Protein AF-A0A496TGQ6-F1 (afdb_monomer)

pLDDT: mean 85.46, std 20.2, range [22.11, 98.88]

Foldseek 3Di:
DKAFADPDDPLQVQLLVQCVVCVVCVVVQHKTKGAAAQDFDWDKWKWFFDQPDRIIDIPDDDPDNVPPTRNQSSNSVSCNVVPNGGIWIWTDHRRMIMIGDDDDPPPDDDDDDDDDDDDDDDDDDDPPDDPVVVVVLWDQAQDDADFPAPLVVLLLVVLSVDDLCVLQPEPDVVLVVCCSPALLLVLLLLLLPDDDDSHQSSCVLVQLCVQPVHRFLVVLQPDDLVVLLVSQVPGPGHRPPSNCSSQLSNQLSCLCCVVVVRRNVVLQVVDALVSNLVSSCSGPRRDPLSSLSSSLSCVRTRVRDHDQVSQLVRAARLDPQLLQLCVQQVLADDSDPVSSRVSLCVRGRSGSRSSRVSSNSLSPPAVDDPHGNLVPRSSNVNGVNNVVVVVCVVPVDDD

Mean predicted aligned error: 14.7 Å

Solvent-accessible surface area (backbone atoms only — not comparable to full-atom values): 22561 Å² total; per-residue (Å²): 83,73,40,68,54,66,95,73,59,94,51,26,62,64,36,39,53,47,48,63,76,40,45,70,43,47,75,72,46,36,68,48,77,41,84,54,66,58,71,77,82,66,49,75,36,52,37,38,36,54,91,91,52,78,40,32,39,34,76,62,84,65,89,58,65,82,77,54,57,67,62,59,41,20,41,56,41,28,35,51,78,70,72,50,63,47,45,29,42,42,31,31,53,77,20,37,37,36,44,28,48,52,77,76,74,96,79,74,90,85,80,86,88,79,90,82,86,84,86,88,77,85,84,79,95,69,87,78,77,53,77,69,68,72,50,73,61,46,46,89,52,78,86,74,78,84,51,88,45,67,56,50,45,40,35,44,58,53,35,60,70,58,59,52,65,71,81,60,34,48,81,45,72,69,20,49,52,43,39,66,74,31,50,52,36,38,54,52,19,53,54,53,64,52,90,60,62,57,36,60,29,42,26,43,45,45,50,48,20,71,74,69,62,72,81,51,39,64,62,42,54,76,46,53,61,67,56,46,37,54,55,53,68,68,38,97,68,69,63,68,55,58,83,53,45,30,54,27,53,29,48,47,14,42,49,23,35,76,77,39,76,57,38,43,56,58,58,52,59,98,45,56,53,64,58,32,28,56,58,45,45,74,23,59,84,24,47,74,51,46,26,32,45,46,55,52,45,38,35,42,28,61,63,47,83,68,52,71,75,38,29,51,70,36,46,54,46,72,40,80,33,35,38,51,42,37,41,49,51,64,60,33,92,57,89,44,57,66,44,47,55,53,32,33,42,70,54,28,51,59,28,18,32,65,46,31,65,32,38,39,52,38,17,68,77,22,55,36,94,88,73,51,41,51,95,78,31,87,51,41,94,63,23,48,65,54,53,59,55,50,59,51,61,74,71,65,77,80,136

Structure (mmCIF, N/CA/C/O backbone):
data_AF-A0A496TGQ6-F1
#
_entry.id   AF-A0A496TGQ6-F1
#
loop_
_atom_site.group_PDB
_atom_site.id
_atom_site.type_symbol
_atom_site.label_atom_id
_atom_site.label_alt_id
_atom_site.label_comp_id
_atom_site.label_asym_id
_atom_site.label_entity_id
_atom_site.label_seq_id
_atom_site.pdbx_PDB_ins_code
_atom_site.Cartn_x
_atom_site.Cartn_y
_atom_site.Cartn_z
_atom_site.occupancy
_atom_site.B_iso_or_equiv
_atom_site.auth_seq_id
_atom_site.auth_comp_id
_atom_site.auth_asym_id
_atom_site.auth_atom_id
_atom_site.pdbx_PDB_model_num
ATOM 1 N N . MET A 1 1 ? 13.241 -29.809 -17.253 1.00 93.12 1 MET A N 1
ATOM 2 C CA . MET A 1 1 ? 13.692 -31.177 -16.876 1.00 93.12 1 MET A CA 1
ATOM 3 C C . MET A 1 1 ? 12.639 -31.891 -16.027 1.00 93.12 1 MET A C 1
ATOM 5 O O . MET A 1 1 ? 11.678 -31.241 -15.628 1.00 93.12 1 MET A O 1
ATOM 9 N N . ARG A 1 2 ? 12.787 -33.196 -15.743 1.00 94.81 2 ARG A N 1
ATOM 10 C CA . ARG A 1 2 ? 11.885 -33.943 -14.841 1.00 94.81 2 ARG A CA 1
ATOM 11 C C . ARG A 1 2 ? 12.508 -34.182 -13.468 1.00 94.81 2 ARG A C 1
ATOM 13 O O . ARG A 1 2 ? 13.694 -34.476 -13.370 1.00 94.81 2 ARG A O 1
ATOM 20 N N . ILE A 1 3 ? 11.689 -34.075 -12.424 1.00 96.25 3 ILE A N 1
ATOM 21 C CA . ILE A 1 3 ? 12.065 -34.293 -11.026 1.00 96.25 3 ILE A CA 1
ATOM 22 C C . ILE A 1 3 ? 11.148 -35.361 -10.428 1.00 96.25 3 ILE A C 1
ATOM 24 O O . ILE A 1 3 ? 9.926 -35.244 -10.496 1.00 96.25 3 ILE A O 1
ATOM 28 N N . ALA A 1 4 ? 11.729 -36.405 -9.836 1.00 96.06 4 ALA A N 1
ATOM 29 C CA . ALA A 1 4 ? 10.972 -37.455 -9.156 1.00 96.06 4 ALA A CA 1
ATOM 30 C C . ALA A 1 4 ? 10.292 -36.935 -7.878 1.00 96.06 4 ALA A C 1
ATOM 32 O O . ALA A 1 4 ? 10.848 -36.088 -7.164 1.00 96.06 4 ALA A O 1
ATOM 33 N N . TYR A 1 5 ? 9.115 -37.475 -7.555 1.00 96.38 5 TYR A N 1
ATOM 34 C CA . TYR A 1 5 ? 8.471 -37.187 -6.274 1.00 96.38 5 TYR A CA 1
ATOM 35 C C . TYR A 1 5 ? 9.314 -37.711 -5.095 1.00 96.38 5 TYR A C 1
ATOM 37 O O . TYR A 1 5 ? 9.951 -38.765 -5.194 1.00 96.38 5 TYR A O 1
ATOM 45 N N . PRO A 1 6 ? 9.357 -36.989 -3.960 1.00 93.19 6 PRO A N 1
ATOM 46 C CA . PRO A 1 6 ? 10.155 -37.393 -2.813 1.00 93.19 6 PRO A CA 1
ATOM 47 C C . PRO A 1 6 ? 9.541 -38.617 -2.119 1.00 93.19 6 PRO A C 1
ATOM 49 O O . PRO A 1 6 ? 8.352 -38.632 -1.814 1.00 93.19 6 PRO A O 1
ATOM 52 N N . LYS A 1 7 ? 10.373 -39.606 -1.758 1.00 89.31 7 LYS A N 1
ATOM 53 C CA . LYS A 1 7 ? 9.941 -40.749 -0.925 1.00 89.31 7 LYS A CA 1
ATOM 54 C C . LYS A 1 7 ? 9.534 -40.318 0.491 1.00 89.31 7 LYS A C 1
ATOM 56 O O . LYS A 1 7 ? 8.628 -40.897 1.079 1.00 89.31 7 LYS A O 1
ATOM 61 N N . ARG A 1 8 ? 10.223 -39.316 1.054 1.00 89.31 8 ARG A N 1
ATOM 62 C CA . ARG A 1 8 ? 9.968 -38.737 2.385 1.00 89.31 8 ARG A CA 1
ATOM 63 C C . ARG A 1 8 ? 10.254 -37.235 2.358 1.00 89.31 8 ARG A C 1
ATOM 65 O O . ARG A 1 8 ? 11.211 -36.803 1.720 1.00 89.31 8 ARG A O 1
ATOM 72 N N . SER A 1 9 ? 9.448 -36.438 3.058 1.00 94.12 9 SER A N 1
ATOM 73 C CA . SER A 1 9 ? 9.723 -35.015 3.285 1.00 94.12 9 SER A CA 1
ATOM 74 C C . SER A 1 9 ? 8.975 -34.505 4.512 1.00 94.12 9 SER A C 1
ATOM 76 O O . SER A 1 9 ? 7.759 -34.664 4.604 1.00 94.12 9 SER A O 1
ATOM 78 N N . LYS A 1 10 ? 9.680 -33.810 5.413 1.00 94.25 10 LYS A N 1
ATOM 79 C CA . LYS A 1 10 ? 9.063 -33.140 6.573 1.00 94.25 10 LYS A CA 1
ATOM 80 C C . LYS A 1 10 ? 8.095 -32.014 6.188 1.00 94.25 10 LYS A C 1
ATOM 82 O O . LYS A 1 10 ? 7.296 -31.583 7.007 1.00 94.25 10 LYS A O 1
ATOM 87 N N . PHE A 1 11 ? 8.166 -31.534 4.945 1.00 95.94 11 PHE A N 1
ATOM 88 C CA . PHE A 1 11 ? 7.311 -30.461 4.434 1.00 95.94 11 PHE A CA 1
ATOM 89 C C . PHE A 1 11 ? 6.041 -30.978 3.749 1.00 95.94 11 PHE A C 1
ATOM 91 O O . PHE A 1 11 ? 5.167 -30.176 3.436 1.00 95.94 11 PHE A O 1
ATOM 98 N N . LEU A 1 12 ? 5.918 -32.294 3.522 1.00 96.44 12 LEU A N 1
ATOM 99 C CA . LEU A 1 12 ? 4.783 -32.871 2.798 1.00 96.44 12 LEU A CA 1
ATOM 100 C C . LEU A 1 12 ? 3.465 -32.650 3.546 1.00 96.44 12 LEU A C 1
ATOM 102 O O . LEU A 1 12 ? 2.524 -32.115 2.973 1.00 96.44 12 LEU A O 1
ATOM 106 N N . LYS A 1 13 ? 3.425 -32.994 4.837 1.00 94.69 13 LYS A N 1
ATOM 107 C CA . LYS A 1 13 ? 2.216 -32.893 5.660 1.00 94.69 13 LYS A CA 1
ATOM 108 C C . LYS A 1 13 ? 1.682 -31.449 5.769 1.00 94.69 13 LYS A C 1
ATOM 110 O O . LYS A 1 13 ? 0.510 -31.254 5.457 1.00 94.69 13 LYS A O 1
ATOM 115 N N . PRO A 1 14 ? 2.515 -30.422 6.057 1.00 94.62 14 PRO A N 1
ATOM 116 C CA . PRO A 1 14 ? 2.084 -29.023 5.972 1.00 94.62 14 PRO A CA 1
ATOM 117 C C . PRO A 1 14 ? 1.506 -28.621 4.608 1.00 94.62 14 PRO A C 1
ATOM 119 O O . PRO A 1 14 ? 0.533 -27.872 4.556 1.00 94.62 14 PRO A O 1
ATOM 122 N N . CYS A 1 15 ? 2.079 -29.119 3.504 1.00 96.62 15 CYS A N 1
ATOM 123 C CA . CYS A 1 15 ? 1.564 -28.826 2.166 1.00 96.62 15 CYS A CA 1
ATOM 124 C C . CYS A 1 15 ? 0.206 -29.491 1.919 1.00 96.62 15 CYS A C 1
ATOM 126 O O . CYS A 1 15 ? -0.713 -28.827 1.451 1.00 96.62 15 CYS A O 1
ATOM 128 N N . GLU A 1 16 ? 0.057 -30.771 2.267 1.00 96.50 16 GLU A N 1
ATOM 129 C CA . GLU A 1 16 ? -1.215 -31.493 2.143 1.00 96.50 16 GLU A CA 1
ATOM 130 C C . GLU A 1 16 ? -2.324 -30.831 2.970 1.00 96.50 16 GLU A C 1
ATOM 132 O O . GLU A 1 16 ? -3.446 -30.674 2.493 1.00 96.50 16 GLU A O 1
ATOM 137 N N . ASP A 1 17 ? -2.023 -30.414 4.200 1.00 90.56 17 ASP A N 1
ATOM 138 C CA . ASP A 1 17 ? -3.007 -29.782 5.080 1.00 90.56 17 ASP A CA 1
ATOM 139 C C . ASP A 1 17 ? -3.437 -28.405 4.550 1.00 90.56 17 ASP A C 1
ATOM 141 O O . ASP A 1 17 ? -4.631 -28.092 4.541 1.00 90.56 17 ASP A O 1
ATOM 145 N N . ALA A 1 18 ? -2.497 -27.618 4.016 1.00 88.62 18 ALA A N 1
ATOM 146 C CA . ALA A 1 18 ? -2.808 -26.341 3.383 1.00 88.62 18 ALA A CA 1
ATOM 147 C C . ALA A 1 18 ? -3.616 -26.501 2.084 1.00 88.62 18 ALA A C 1
ATOM 149 O O . ALA A 1 18 ? -4.589 -25.774 1.887 1.00 88.62 18 ALA A O 1
ATOM 150 N N . ILE A 1 19 ? -3.266 -27.463 1.223 1.00 93.88 19 ILE A N 1
ATOM 151 C CA . ILE A 1 19 ? -4.025 -27.762 -0.002 1.00 93.88 19 ILE A CA 1
ATOM 152 C C . ILE A 1 19 ? -5.433 -28.252 0.354 1.00 93.88 19 ILE A C 1
ATOM 154 O O . ILE A 1 19 ? -6.401 -27.833 -0.275 1.00 93.88 19 ILE A O 1
ATOM 158 N N . ARG A 1 20 ? -5.580 -29.081 1.399 1.00 93.31 20 ARG A N 1
ATOM 159 C CA . ARG A 1 20 ? -6.892 -29.575 1.852 1.00 93.31 20 ARG A CA 1
ATOM 160 C C . ARG A 1 20 ? -7.784 -28.438 2.319 1.00 93.31 20 ARG A C 1
ATOM 162 O O . ARG A 1 20 ? -8.928 -28.350 1.883 1.00 93.31 20 ARG A O 1
ATOM 169 N N . LYS A 1 21 ? -7.245 -27.560 3.169 1.00 85.88 21 LYS A N 1
ATOM 170 C CA . LYS A 1 21 ? -7.973 -26.408 3.708 1.00 85.88 21 LYS A CA 1
ATOM 171 C C . LYS A 1 21 ? -8.385 -25.422 2.612 1.00 85.88 21 LYS A C 1
ATOM 173 O O . LYS A 1 21 ? -9.459 -24.842 2.697 1.00 85.88 21 LYS A O 1
ATOM 178 N N . ASN A 1 22 ? -7.560 -25.267 1.577 1.00 82.75 22 ASN A N 1
ATOM 179 C CA . ASN A 1 22 ? -7.752 -24.269 0.524 1.00 82.75 22 ASN A CA 1
ATOM 180 C C . ASN A 1 22 ? -8.106 -24.892 -0.841 1.00 82.75 22 ASN A C 1
ATOM 182 O O . ASN A 1 22 ? -7.849 -24.293 -1.885 1.00 82.75 22 ASN A O 1
ATOM 186 N N . LYS A 1 23 ? -8.708 -26.092 -0.857 1.00 84.12 23 LYS A N 1
ATOM 187 C CA . LYS A 1 23 ? -9.022 -26.833 -2.093 1.00 84.12 23 LYS A CA 1
ATOM 188 C C . LYS A 1 23 ? -9.860 -26.000 -3.070 1.00 84.12 23 LYS A C 1
ATOM 190 O O . LYS A 1 23 ? -9.561 -25.975 -4.259 1.00 84.12 23 LYS A O 1
ATOM 195 N N . LYS A 1 24 ? -10.886 -25.307 -2.558 1.00 74.56 24 LYS A N 1
ATOM 196 C CA . LYS A 1 24 ? -11.775 -24.447 -3.358 1.00 74.56 24 LYS A CA 1
ATOM 197 C C . LYS A 1 24 ? -11.009 -23.306 -4.042 1.00 74.56 24 LYS A C 1
ATOM 199 O O . LYS A 1 24 ? -11.237 -23.060 -5.217 1.00 74.56 24 LYS A O 1
ATOM 204 N N . PHE A 1 25 ? -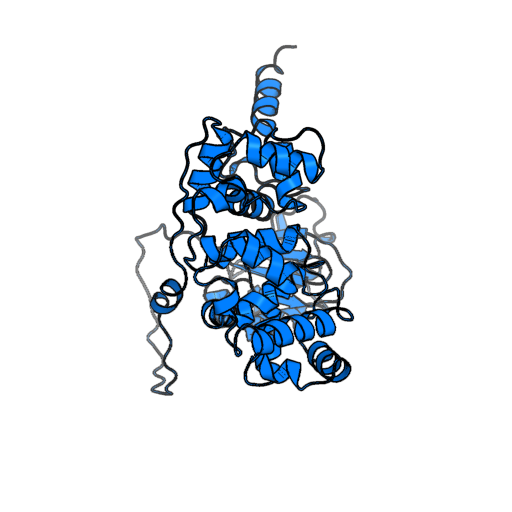10.052 -22.687 -3.347 1.00 67.06 25 PHE A N 1
ATOM 205 C CA . PHE A 1 25 ? -9.217 -21.611 -3.893 1.00 67.06 25 PHE A CA 1
ATOM 206 C C . PHE A 1 25 ? -8.344 -22.093 -5.050 1.00 67.06 25 PHE A C 1
ATOM 208 O O . PHE A 1 25 ? -8.344 -21.474 -6.109 1.00 67.06 25 PHE A O 1
ATOM 215 N N . LEU A 1 26 ? -7.668 -23.234 -4.886 1.00 79.25 26 LEU A N 1
ATOM 216 C CA . LEU A 1 26 ? -6.867 -23.817 -5.965 1.00 79.25 26 LEU A CA 1
ATOM 217 C C . LEU A 1 26 ? -7.713 -24.171 -7.194 1.00 79.25 26 LEU A C 1
ATOM 219 O O . LEU A 1 26 ? -7.273 -23.938 -8.315 1.00 79.25 26 LEU A O 1
ATOM 223 N N . LEU A 1 27 ? -8.918 -24.719 -7.001 1.00 77.94 27 LEU A N 1
ATOM 224 C CA . LEU A 1 27 ? -9.830 -25.030 -8.111 1.00 77.94 27 LEU A CA 1
ATOM 225 C C . LEU A 1 27 ? -10.324 -23.770 -8.831 1.00 77.94 27 LEU A C 1
ATOM 227 O O . LEU A 1 27 ? -10.476 -23.788 -10.046 1.00 77.94 27 LEU A O 1
ATOM 231 N N . ALA A 1 28 ? -10.523 -22.677 -8.096 1.00 69.12 28 ALA A N 1
ATOM 232 C CA . ALA A 1 28 ? -10.888 -21.377 -8.650 1.00 69.12 28 ALA A CA 1
ATOM 233 C C . ALA A 1 28 ? -9.688 -20.594 -9.230 1.00 69.12 28 ALA A C 1
ATOM 235 O O . ALA A 1 28 ? -9.848 -19.456 -9.661 1.00 69.12 28 ALA A O 1
ATOM 236 N N . GLY A 1 29 ? -8.487 -21.185 -9.260 1.00 74.69 29 GLY A N 1
ATOM 237 C CA . GLY A 1 29 ? -7.293 -20.564 -9.840 1.00 74.69 29 GLY A CA 1
ATOM 238 C C . GLY A 1 29 ? -6.559 -19.585 -8.917 1.00 74.69 29 GLY A C 1
ATOM 239 O O . GLY A 1 29 ? -5.634 -18.909 -9.362 1.00 74.69 29 GLY A O 1
ATOM 240 N N . PHE A 1 30 ? -6.923 -19.503 -7.637 1.00 65.81 30 PHE A N 1
ATOM 241 C CA . PHE A 1 30 ? -6.272 -18.618 -6.669 1.00 65.81 30 PHE A CA 1
ATOM 242 C C . PHE A 1 30 ? -5.011 -19.244 -6.055 1.00 65.81 30 PHE A C 1
ATOM 244 O O . PHE A 1 30 ? -4.934 -20.470 -5.891 1.00 65.81 30 PHE A O 1
ATOM 251 N N . PRO A 1 31 ? -4.017 -18.419 -5.673 1.00 77.81 31 PRO A N 1
ATOM 252 C CA . PRO A 1 31 ? -2.836 -18.904 -4.983 1.00 77.81 31 PRO A CA 1
ATOM 253 C C . PRO A 1 31 ? -3.154 -19.324 -3.551 1.00 77.81 31 PRO A C 1
ATOM 255 O O . PRO A 1 31 ? -4.013 -18.749 -2.887 1.00 77.81 31 PRO A O 1
ATOM 258 N N . ILE A 1 32 ? -2.370 -20.262 -3.027 1.00 87.12 32 ILE A N 1
ATOM 259 C CA . ILE A 1 32 ? -2.371 -20.614 -1.606 1.00 87.12 32 ILE A CA 1
ATOM 260 C C . ILE A 1 32 ? -0.980 -20.421 -1.011 1.00 87.12 32 ILE A C 1
ATOM 262 O O . ILE A 1 32 ? 0.030 -20.698 -1.660 1.00 87.12 32 ILE A O 1
ATOM 266 N N . LEU A 1 33 ? -0.929 -19.955 0.237 1.00 87.56 33 LEU A N 1
ATOM 267 C CA . LEU A 1 33 ? 0.311 -19.696 0.962 1.00 87.56 33 LEU A CA 1
ATOM 268 C C . LEU A 1 33 ? 0.474 -20.690 2.111 1.00 87.56 33 LEU A C 1
ATOM 270 O O . LEU A 1 33 ? -0.452 -20.955 2.878 1.00 87.56 33 LEU A O 1
ATOM 274 N N . ILE A 1 34 ? 1.686 -21.209 2.254 1.00 91.19 34 ILE A N 1
ATOM 275 C CA . ILE A 1 34 ? 2.051 -22.236 3.221 1.00 91.19 34 ILE A CA 1
ATOM 276 C C . ILE A 1 34 ? 3.231 -21.704 4.025 1.00 91.19 34 ILE A C 1
ATOM 278 O O . ILE A 1 34 ? 4.331 -21.516 3.501 1.00 91.19 34 ILE A O 1
ATOM 282 N N . LYS A 1 35 ? 3.005 -21.451 5.316 1.00 88.12 35 LYS A N 1
ATOM 283 C CA . LYS A 1 35 ? 4.065 -21.028 6.233 1.00 88.12 35 LYS A CA 1
ATOM 284 C C . LYS A 1 35 ? 4.887 -22.242 6.660 1.00 88.12 35 LYS A C 1
ATOM 286 O O . LYS A 1 35 ? 4.371 -23.183 7.254 1.00 88.12 35 LYS A O 1
ATOM 291 N N . LEU A 1 36 ? 6.175 -22.191 6.371 1.00 86.38 36 LEU A N 1
ATOM 292 C CA . LEU A 1 36 ? 7.197 -23.160 6.743 1.00 86.38 36 LEU A CA 1
ATOM 293 C C . LEU A 1 36 ? 8.264 -22.463 7.604 1.00 86.38 36 LEU A C 1
ATOM 295 O O . LEU A 1 36 ? 8.185 -21.266 7.880 1.00 86.38 36 LEU A O 1
ATOM 299 N N . SER A 1 37 ? 9.289 -23.200 8.043 1.00 81.19 37 SER A N 1
ATOM 300 C CA . SER A 1 37 ? 10.409 -22.586 8.768 1.00 81.19 37 SER A CA 1
ATOM 301 C C . SER A 1 37 ? 11.136 -21.545 7.892 1.00 81.19 37 SER A C 1
ATOM 303 O O . SER A 1 37 ? 11.261 -21.778 6.691 1.00 81.19 37 SER A O 1
ATOM 305 N N . PRO A 1 38 ? 11.647 -20.432 8.449 1.00 71.44 38 PRO A N 1
ATOM 306 C CA . PRO A 1 38 ? 12.115 -19.265 7.679 1.00 71.44 38 PRO A CA 1
ATOM 307 C C . PRO A 1 38 ? 13.323 -19.508 6.755 1.00 71.44 38 PRO A C 1
ATOM 309 O O . PRO A 1 38 ? 13.542 -18.758 5.811 1.00 71.44 38 PRO A O 1
ATOM 312 N N . GLN A 1 39 ? 14.104 -20.561 6.993 1.00 74.88 39 GLN A N 1
ATOM 313 C CA . GLN A 1 39 ? 15.293 -20.908 6.201 1.00 74.88 39 GLN A CA 1
ATOM 314 C C . GLN A 1 39 ? 14.931 -21.584 4.869 1.00 74.88 39 GLN A C 1
ATOM 316 O O . GLN A 1 39 ? 13.871 -22.184 4.753 1.00 74.88 39 GLN A O 1
ATOM 321 N N . GLY A 1 40 ? 15.832 -21.629 3.889 1.00 79.44 40 GLY A N 1
ATOM 322 C CA . GLY A 1 40 ? 15.686 -22.465 2.687 1.00 79.44 40 GLY A CA 1
ATOM 323 C C . GLY A 1 40 ? 15.896 -21.703 1.385 1.00 79.44 40 GLY A C 1
ATOM 324 O O . GLY A 1 40 ? 15.970 -20.483 1.378 1.00 79.44 40 GLY A O 1
ATOM 325 N N . TYR A 1 41 ? 16.003 -22.442 0.281 1.00 85.62 41 TYR A N 1
ATOM 326 C CA . TYR A 1 41 ? 16.271 -21.862 -1.033 1.00 85.62 41 TYR A CA 1
ATOM 327 C C . TYR A 1 41 ? 15.088 -21.012 -1.506 1.00 85.62 41 TYR A C 1
ATOM 329 O O . TYR A 1 41 ? 13.970 -21.527 -1.605 1.00 85.62 41 TYR A O 1
ATOM 337 N N . ASN A 1 42 ? 15.332 -19.732 -1.779 1.00 87.25 42 ASN A N 1
ATOM 338 C CA . ASN A 1 42 ? 14.339 -18.848 -2.376 1.00 87.25 42 ASN A CA 1
ATOM 339 C C . ASN A 1 42 ? 14.307 -19.057 -3.891 1.00 87.25 42 ASN A C 1
ATOM 341 O O . ASN A 1 42 ? 15.348 -19.225 -4.521 1.00 87.25 42 ASN A O 1
ATOM 345 N N . GLY A 1 43 ? 13.119 -19.050 -4.483 1.00 88.62 43 GLY A N 1
ATOM 346 C CA . GLY A 1 43 ? 12.975 -19.223 -5.924 1.00 88.62 43 GLY A CA 1
ATOM 347 C C . GLY A 1 43 ? 11.525 -19.367 -6.354 1.00 88.62 43 GLY A C 1
ATOM 348 O O . GLY A 1 43 ? 10.640 -19.567 -5.525 1.00 88.62 43 GLY A O 1
ATOM 349 N N . LYS A 1 44 ? 11.293 -19.275 -7.660 1.00 94.12 44 LYS A N 1
ATOM 350 C CA . LYS A 1 44 ? 9.992 -19.421 -8.315 1.00 94.12 44 LYS A CA 1
ATOM 351 C C . LYS A 1 44 ? 10.159 -20.400 -9.468 1.00 94.12 44 LYS A C 1
ATOM 353 O O . LYS A 1 44 ? 11.101 -20.255 -10.239 1.00 94.12 44 LYS A O 1
ATOM 358 N N . PHE A 1 45 ? 9.268 -21.379 -9.550 1.00 96.12 45 PHE A N 1
ATOM 359 C CA . PHE A 1 45 ? 9.381 -22.491 -10.487 1.00 96.12 45 PHE A CA 1
ATOM 360 C C . PHE A 1 45 ? 8.045 -22.732 -11.178 1.00 96.12 45 PHE A C 1
ATOM 362 O O . PHE A 1 45 ? 7.007 -22.803 -10.514 1.00 96.12 45 PHE A O 1
ATOM 369 N N . HIS A 1 46 ? 8.080 -22.899 -12.494 1.00 96.06 46 HIS A N 1
ATOM 370 C CA . HIS A 1 46 ? 6.983 -23.453 -13.272 1.00 96.06 46 HIS A CA 1
ATOM 371 C C . HIS A 1 46 ? 7.016 -24.975 -13.151 1.00 96.06 46 HIS A C 1
ATOM 373 O O . HIS A 1 46 ? 7.956 -25.638 -13.584 1.00 96.06 46 HIS A O 1
ATOM 379 N N . VAL A 1 47 ? 5.977 -25.528 -12.542 1.00 97.19 47 VAL A N 1
ATOM 380 C CA . VAL A 1 47 ? 5.833 -26.941 -12.202 1.00 97.19 47 VAL A CA 1
ATOM 381 C C . VAL A 1 47 ? 4.646 -27.499 -12.973 1.00 97.19 47 VAL A C 1
ATOM 383 O O . VAL A 1 47 ? 3.542 -26.986 -12.842 1.00 97.19 47 VAL A O 1
ATOM 386 N N . ASN A 1 48 ? 4.844 -28.559 -13.751 1.00 96.75 48 ASN A N 1
ATOM 387 C CA . ASN A 1 48 ? 3.758 -29.259 -14.437 1.00 96.75 48 ASN A CA 1
ATOM 388 C C . ASN A 1 48 ? 3.630 -30.695 -13.908 1.00 96.75 48 ASN A C 1
ATOM 390 O O . ASN A 1 48 ? 4.612 -31.447 -13.882 1.00 96.75 48 ASN A O 1
ATOM 394 N N . ILE A 1 49 ? 2.427 -31.031 -13.440 1.00 96.62 49 ILE A N 1
ATOM 395 C CA . ILE A 1 49 ? 2.080 -32.274 -12.753 1.00 96.62 49 ILE A CA 1
ATOM 396 C C . ILE A 1 49 ? 1.169 -33.118 -13.650 1.00 96.62 49 ILE A C 1
ATOM 398 O O . ILE A 1 49 ? 0.031 -32.739 -13.926 1.00 96.62 49 ILE A O 1
ATOM 402 N N . ASP A 1 50 ? 1.658 -34.291 -14.048 1.00 93.69 50 ASP A N 1
ATOM 403 C CA . ASP A 1 50 ? 0.939 -35.241 -14.900 1.00 93.69 50 ASP A CA 1
ATOM 404 C C . ASP A 1 50 ? 0.184 -36.293 -14.057 1.00 93.69 50 ASP A C 1
ATOM 406 O O . ASP A 1 50 ? 0.675 -36.733 -13.017 1.00 93.69 50 ASP A O 1
ATOM 410 N N . LYS A 1 51 ? -0.983 -36.761 -14.528 1.00 89.12 51 LYS A N 1
ATOM 411 C CA . LYS A 1 51 ? -1.847 -37.715 -13.795 1.00 89.12 51 LYS A CA 1
ATOM 412 C C . LYS A 1 51 ? -1.238 -39.106 -13.583 1.00 89.12 51 LYS A C 1
ATOM 414 O O . LYS A 1 51 ? -1.488 -39.722 -12.556 1.00 89.12 51 LYS A O 1
ATOM 419 N N . ASN A 1 52 ? -0.410 -39.572 -14.519 1.00 86.19 52 ASN A N 1
ATOM 420 C CA . ASN A 1 52 ? 0.121 -40.942 -14.551 1.00 86.19 52 ASN A CA 1
ATOM 421 C C . ASN A 1 52 ? 1.659 -40.971 -14.562 1.00 86.19 52 ASN A C 1
ATOM 423 O O . ASN A 1 52 ? 2.274 -41.728 -15.309 1.00 86.19 52 ASN A O 1
ATOM 427 N N . SER A 1 53 ? 2.301 -40.103 -13.779 1.00 87.50 53 SER A N 1
ATOM 428 C CA . SER A 1 53 ? 3.762 -40.007 -13.714 1.00 87.50 53 SER A CA 1
ATOM 429 C C . SER A 1 53 ? 4.246 -40.090 -12.270 1.00 87.50 53 SER A C 1
ATOM 431 O O . SER A 1 53 ? 3.635 -39.538 -11.365 1.00 87.50 53 SER A O 1
ATOM 433 N N . ASN A 1 54 ? 5.392 -40.734 -12.048 1.00 90.38 54 ASN A N 1
ATOM 434 C CA . ASN A 1 54 ? 6.100 -40.737 -10.758 1.00 90.38 54 ASN A CA 1
ATOM 435 C C . ASN A 1 54 ? 7.032 -39.513 -10.582 1.00 90.38 54 ASN A C 1
ATOM 437 O O . ASN A 1 54 ? 7.838 -39.444 -9.648 1.00 90.38 54 ASN A O 1
ATOM 441 N N . SER A 1 55 ? 6.941 -38.557 -11.505 1.00 95.69 55 SER A N 1
ATOM 442 C CA . SER A 1 55 ? 7.759 -37.351 -11.585 1.00 95.69 55 SER A CA 1
ATOM 443 C C . SER A 1 55 ? 6.967 -36.190 -12.187 1.00 95.69 55 SER A C 1
ATOM 445 O O . SER A 1 55 ? 5.954 -36.394 -12.856 1.00 95.69 55 SER A O 1
ATOM 447 N N . PHE A 1 56 ? 7.459 -34.970 -12.004 1.00 97.00 56 PHE A N 1
ATOM 448 C CA . PHE A 1 56 ? 6.864 -33.746 -12.539 1.00 97.00 56 PHE A CA 1
ATOM 449 C C . PHE A 1 56 ? 7.889 -32.960 -13.365 1.00 97.00 56 PHE A C 1
ATOM 451 O O . PHE A 1 56 ? 9.101 -33.131 -13.195 1.00 97.00 56 PHE A O 1
ATOM 458 N N . LYS A 1 57 ? 7.421 -32.118 -14.290 1.00 96.75 57 LYS A N 1
ATOM 459 C CA . LYS A 1 57 ? 8.287 -31.269 -15.124 1.00 96.75 57 LYS A CA 1
ATOM 460 C C . LYS A 1 57 ? 8.512 -29.917 -14.453 1.00 96.75 57 LYS A C 1
ATOM 462 O O . LYS A 1 57 ? 7.591 -29.373 -13.850 1.00 96.75 57 LYS A O 1
ATOM 467 N N . VAL A 1 58 ? 9.725 -29.382 -14.587 1.00 95.94 58 VAL A N 1
ATOM 468 C CA . VAL A 1 58 ? 10.113 -28.064 -14.061 1.00 95.94 58 VAL A CA 1
ATOM 469 C C . VAL A 1 58 ? 11.025 -27.283 -15.002 1.00 95.94 58 VAL A C 1
ATOM 471 O O . VAL A 1 58 ? 11.828 -27.876 -15.736 1.00 95.94 58 VAL A O 1
ATOM 474 N N . ASP A 1 59 ? 10.965 -25.960 -14.892 1.00 92.25 59 ASP A N 1
ATOM 475 C CA . ASP A 1 59 ? 11.879 -24.965 -15.473 1.00 92.25 59 ASP A CA 1
ATOM 476 C C . ASP A 1 59 ? 13.177 -24.792 -14.652 1.00 92.25 59 ASP A C 1
ATOM 478 O O . ASP A 1 59 ? 13.658 -23.691 -14.392 1.00 92.25 59 ASP A O 1
ATOM 482 N N . TRP A 1 60 ? 13.778 -25.904 -14.227 1.00 90.81 60 TRP A N 1
ATOM 483 C CA . TRP A 1 60 ? 15.041 -25.899 -13.487 1.00 90.81 60 TRP A CA 1
ATOM 484 C C . TRP A 1 60 ? 16.239 -25.953 -14.440 1.00 90.81 60 TRP A C 1
ATOM 486 O O . TRP A 1 60 ? 16.299 -26.827 -15.305 1.00 90.81 60 TRP A O 1
ATOM 496 N N . LYS A 1 61 ? 17.184 -25.015 -14.276 1.00 85.62 61 LYS A N 1
ATOM 497 C CA . LYS A 1 61 ? 18.371 -24.876 -15.142 1.00 85.62 61 LYS A CA 1
ATOM 498 C C . LYS A 1 61 ? 19.573 -25.716 -14.701 1.00 85.62 61 LYS A C 1
ATOM 500 O O . LYS A 1 61 ? 20.445 -25.981 -15.518 1.00 85.62 61 LYS A O 1
ATOM 505 N N . ASN A 1 62 ? 19.661 -26.104 -13.426 1.00 86.62 62 ASN A N 1
ATOM 506 C CA . ASN A 1 62 ? 20.802 -26.887 -12.952 1.00 86.62 62 ASN A CA 1
ATOM 507 C C . ASN A 1 62 ? 20.648 -28.352 -13.411 1.00 86.62 62 ASN A C 1
ATOM 509 O O . ASN A 1 62 ? 19.593 -28.942 -13.162 1.00 86.62 62 ASN A O 1
ATOM 513 N N . PRO A 1 63 ? 21.672 -28.941 -14.057 1.00 86.75 63 PRO A N 1
ATOM 514 C CA . PRO A 1 63 ? 21.593 -30.293 -14.606 1.00 86.75 63 PRO A CA 1
ATOM 515 C C . PRO A 1 63 ? 21.431 -31.378 -13.532 1.00 86.75 63 PRO A C 1
ATOM 517 O O . PRO A 1 63 ? 20.921 -32.452 -13.838 1.00 86.75 63 PRO A O 1
ATOM 520 N N . ASP A 1 64 ? 21.819 -31.109 -12.281 1.00 89.88 64 ASP A N 1
ATOM 521 C CA . ASP A 1 64 ? 21.672 -32.038 -11.161 1.00 89.88 64 ASP A CA 1
ATOM 522 C C . ASP A 1 64 ? 20.257 -31.943 -10.529 1.00 89.88 64 ASP A C 1
ATOM 524 O O . ASP A 1 64 ? 19.935 -30.969 -9.830 1.00 89.88 64 ASP A O 1
ATOM 528 N N . PRO A 1 65 ? 19.387 -32.963 -10.707 1.00 88.69 65 PRO A N 1
ATOM 529 C CA . PRO A 1 65 ? 18.027 -32.968 -10.160 1.00 88.69 65 PRO A CA 1
ATOM 530 C C . PRO A 1 65 ? 17.986 -33.103 -8.629 1.00 88.69 65 PRO A C 1
ATOM 532 O O . PRO A 1 65 ? 16.963 -32.798 -7.989 1.00 88.69 65 PRO A O 1
ATOM 535 N N . THR A 1 66 ? 19.070 -33.567 -8.000 1.00 88.38 66 THR A N 1
ATOM 536 C CA . THR A 1 66 ? 19.126 -33.744 -6.542 1.00 88.38 66 THR A CA 1
ATOM 537 C C . THR A 1 66 ? 19.127 -32.393 -5.825 1.00 88.38 66 THR A C 1
ATOM 539 O O . THR A 1 66 ? 18.451 -32.255 -4.802 1.00 88.38 66 THR A O 1
ATOM 542 N N . ARG A 1 67 ? 19.730 -31.368 -6.446 1.00 92.00 67 ARG A N 1
ATOM 543 C CA . ARG A 1 67 ? 19.803 -29.972 -5.973 1.00 92.00 67 ARG A CA 1
ATOM 544 C C . ARG A 1 67 ? 18.463 -29.232 -5.984 1.00 92.00 67 ARG A C 1
ATOM 546 O O . ARG A 1 67 ? 18.362 -28.160 -5.391 1.00 92.00 67 ARG A O 1
ATOM 553 N N . PHE A 1 68 ? 17.434 -29.769 -6.645 1.00 94.56 68 PHE A N 1
ATOM 554 C CA . PHE A 1 68 ? 16.145 -29.084 -6.752 1.00 94.56 68 PHE A CA 1
ATOM 555 C C . PHE A 1 68 ? 15.457 -28.935 -5.371 1.00 94.56 68 PHE A C 1
ATOM 557 O O . PHE A 1 68 ? 15.426 -29.912 -4.607 1.00 94.56 68 PHE A O 1
ATOM 564 N N . PRO A 1 69 ? 14.879 -27.759 -5.030 1.00 95.19 69 PRO A N 1
ATOM 565 C CA . PRO A 1 69 ? 14.453 -27.443 -3.665 1.00 95.19 69 PRO A CA 1
ATOM 566 C C . PRO A 1 69 ? 13.433 -28.416 -3.063 1.00 95.19 69 PRO A C 1
ATOM 568 O O . PRO A 1 69 ? 12.329 -28.612 -3.574 1.00 95.19 69 PRO A O 1
ATOM 571 N N . VAL A 1 70 ? 13.763 -28.967 -1.892 1.00 94.81 70 VAL A N 1
ATOM 572 C CA . VAL A 1 70 ? 12.952 -29.989 -1.199 1.00 94.81 70 VAL A CA 1
ATOM 573 C C . VAL A 1 70 ? 11.542 -29.524 -0.812 1.00 94.81 70 VAL A C 1
ATOM 575 O O . VAL A 1 70 ? 10.628 -30.344 -0.736 1.00 94.81 70 VAL A O 1
ATOM 578 N N . ARG A 1 71 ? 11.344 -28.219 -0.583 1.00 95.50 71 ARG A N 1
ATOM 579 C CA . ARG A 1 71 ? 10.030 -27.625 -0.264 1.00 95.50 71 ARG A CA 1
ATOM 580 C C . ARG A 1 71 ? 9.111 -27.628 -1.479 1.00 95.50 71 ARG A C 1
ATOM 582 O O . ARG A 1 71 ? 7.959 -28.029 -1.379 1.00 95.50 71 ARG A O 1
ATOM 589 N N . VAL A 1 72 ? 9.661 -27.265 -2.634 1.00 96.50 72 VAL A N 1
ATOM 590 C CA . VAL A 1 72 ? 8.946 -27.266 -3.914 1.00 96.50 72 VAL A CA 1
ATOM 591 C C . VAL A 1 72 ? 8.642 -28.700 -4.347 1.00 96.50 72 VAL A C 1
ATOM 593 O O . VAL A 1 72 ? 7.509 -28.982 -4.726 1.00 96.50 72 VAL A O 1
ATOM 596 N N . LYS A 1 73 ? 9.590 -29.642 -4.169 1.00 96.81 73 LYS A N 1
ATOM 597 C CA . LYS A 1 73 ? 9.335 -31.090 -4.346 1.00 96.81 73 LYS A CA 1
ATOM 598 C C . LYS A 1 73 ? 8.158 -31.575 -3.495 1.00 96.81 73 LYS A C 1
ATOM 600 O O . LYS A 1 73 ? 7.327 -32.337 -3.980 1.00 96.81 73 LYS A O 1
ATOM 605 N N . ALA A 1 74 ? 8.094 -31.152 -2.231 1.00 97.31 74 ALA A N 1
ATOM 606 C CA . ALA A 1 74 ? 7.027 -31.550 -1.317 1.00 97.31 74 ALA A CA 1
ATOM 607 C C . ALA A 1 74 ? 5.659 -30.988 -1.729 1.00 97.31 74 ALA A C 1
ATOM 609 O O . ALA A 1 74 ? 4.685 -31.736 -1.720 1.00 97.31 74 ALA A O 1
ATOM 610 N N . ALA A 1 75 ? 5.589 -29.718 -2.139 1.00 97.62 75 ALA A N 1
ATOM 611 C CA . ALA A 1 75 ? 4.353 -29.117 -2.641 1.00 97.62 75 ALA A CA 1
ATOM 612 C C . ALA A 1 75 ? 3.859 -29.772 -3.935 1.00 97.62 75 ALA A C 1
ATOM 614 O O . ALA A 1 75 ? 2.684 -30.120 -4.022 1.00 97.62 75 ALA A O 1
ATOM 615 N N . ALA A 1 76 ? 4.751 -30.011 -4.904 1.00 97.81 76 ALA A N 1
ATOM 616 C CA . ALA A 1 76 ? 4.398 -30.706 -6.141 1.00 97.81 76 ALA A CA 1
ATOM 617 C C . ALA A 1 76 ? 3.841 -32.112 -5.863 1.00 97.81 76 ALA A C 1
ATOM 619 O O . ALA A 1 76 ? 2.875 -32.544 -6.488 1.00 97.81 76 ALA A O 1
ATOM 620 N N . TYR A 1 77 ? 4.417 -32.819 -4.887 1.00 98.06 77 TYR A N 1
ATOM 621 C CA . TYR A 1 77 ? 3.921 -34.134 -4.498 1.00 98.06 77 TYR A CA 1
ATOM 622 C C . TYR A 1 77 ? 2.578 -34.079 -3.768 1.00 98.06 77 TYR A C 1
ATOM 624 O O . TYR A 1 77 ? 1.708 -34.907 -4.025 1.00 98.06 77 TYR A O 1
ATOM 632 N N . ALA A 1 78 ? 2.386 -33.092 -2.891 1.00 97.69 78 ALA A N 1
ATOM 633 C CA . ALA A 1 78 ? 1.115 -32.890 -2.206 1.00 97.69 78 ALA A CA 1
ATOM 634 C C . ALA A 1 78 ? -0.023 -32.612 -3.205 1.00 97.69 78 ALA A C 1
ATOM 636 O O . ALA A 1 78 ? -1.082 -33.222 -3.096 1.00 97.69 78 ALA A O 1
ATOM 637 N N . LEU A 1 79 ? 0.216 -31.771 -4.220 1.00 97.44 79 LEU A N 1
ATOM 638 C CA . LEU A 1 79 ? -0.735 -31.522 -5.312 1.00 97.44 79 LEU A CA 1
ATOM 639 C C . LEU A 1 79 ? -1.097 -32.816 -6.053 1.00 97.44 79 LEU A C 1
ATOM 641 O O . LEU A 1 79 ? -2.278 -33.147 -6.154 1.00 97.44 79 LEU A O 1
ATOM 645 N N . TYR A 1 80 ? -0.090 -33.589 -6.477 1.00 97.44 80 TYR A N 1
ATOM 646 C CA . TYR A 1 80 ? -0.289 -34.874 -7.154 1.00 97.44 80 TYR A CA 1
ATOM 647 C C . TYR A 1 80 ? -1.134 -35.849 -6.321 1.00 97.44 80 TYR A C 1
ATOM 649 O O . TYR A 1 80 ? -2.134 -36.377 -6.808 1.00 97.44 80 TYR A O 1
ATOM 657 N N . LYS A 1 81 ? -0.787 -36.042 -5.039 1.00 95.25 81 LYS A N 1
ATOM 658 C CA . LYS A 1 81 ? -1.525 -36.933 -4.125 1.00 95.25 81 LYS A CA 1
ATOM 659 C C . LYS A 1 81 ? -2.976 -36.512 -3.911 1.00 95.25 81 LYS A C 1
ATOM 661 O O . LYS A 1 81 ? -3.802 -37.343 -3.549 1.00 95.25 81 LYS A O 1
ATOM 666 N N . MET A 1 82 ? -3.273 -35.229 -4.087 1.00 94.12 82 MET A N 1
ATOM 667 C CA . MET A 1 82 ? -4.602 -34.658 -3.886 1.00 94.12 82 MET A CA 1
ATOM 668 C C . MET A 1 82 ? -5.379 -34.474 -5.194 1.00 94.12 82 MET A C 1
ATOM 670 O O . MET A 1 82 ? -6.456 -33.880 -5.177 1.00 94.12 82 MET A O 1
ATOM 674 N N . GLY A 1 83 ? -4.861 -35.007 -6.306 1.00 93.31 83 GLY A N 1
ATOM 675 C CA . GLY A 1 83 ? -5.537 -35.011 -7.602 1.00 93.31 83 GLY A CA 1
ATOM 676 C C . GLY A 1 83 ? -5.466 -33.684 -8.360 1.00 93.31 83 GLY A C 1
ATOM 677 O O . GLY A 1 83 ? -6.260 -33.469 -9.272 1.00 93.31 83 GLY A O 1
ATOM 678 N N . PHE A 1 84 ? -4.548 -32.789 -7.989 1.00 93.69 84 PHE A N 1
ATOM 679 C CA . PHE A 1 84 ? -4.302 -31.548 -8.719 1.00 93.69 84 PHE A CA 1
ATOM 680 C C . PHE A 1 84 ? -3.242 -31.780 -9.796 1.00 93.69 84 PHE A C 1
ATOM 682 O O . PHE A 1 84 ? -2.057 -31.941 -9.497 1.00 93.69 84 PHE A O 1
ATOM 689 N N . TYR A 1 85 ? -3.687 -31.783 -11.050 1.00 94.56 85 TYR A N 1
ATOM 690 C CA . TYR A 1 85 ? -2.855 -31.958 -12.239 1.00 94.56 85 TYR A CA 1
ATOM 691 C C . TYR A 1 85 ? -2.818 -30.664 -13.058 1.00 94.56 85 TYR A C 1
ATOM 693 O O . TYR A 1 85 ? -3.711 -29.826 -12.938 1.00 94.56 85 TYR A O 1
ATOM 701 N N . GLY A 1 86 ? -1.795 -30.508 -13.895 1.00 92.94 86 GLY A N 1
ATOM 702 C CA . GLY A 1 86 ? -1.605 -29.329 -14.740 1.00 92.94 86 GLY A CA 1
ATOM 703 C C . GLY A 1 86 ? -0.435 -28.450 -14.307 1.00 92.94 86 GLY A C 1
ATOM 704 O O . GLY A 1 86 ? 0.492 -28.903 -13.630 1.00 92.94 86 GLY A O 1
ATOM 705 N N . SER A 1 87 ? -0.458 -27.198 -14.758 1.00 95.00 87 SER A N 1
ATOM 706 C CA . SER A 1 87 ? 0.641 -26.247 -14.599 1.00 95.00 87 SER A CA 1
ATOM 707 C C . SER A 1 87 ? 0.427 -25.343 -13.386 1.00 95.00 87 SER A C 1
ATOM 709 O O . SER A 1 87 ? -0.645 -24.778 -13.189 1.00 95.00 87 SER A O 1
ATOM 711 N N . PHE A 1 88 ? 1.477 -25.167 -12.594 1.00 96.25 88 PHE A N 1
ATOM 712 C CA . PHE A 1 88 ? 1.497 -24.352 -11.388 1.00 96.25 88 PHE A CA 1
ATOM 713 C C . PHE A 1 88 ? 2.765 -23.507 -11.353 1.00 96.25 88 PHE A C 1
ATOM 715 O O . PHE A 1 88 ? 3.833 -23.936 -11.784 1.00 96.25 88 PHE A O 1
ATOM 722 N N . ILE A 1 89 ? 2.669 -22.327 -10.764 1.00 95.88 89 ILE A N 1
ATOM 723 C CA . ILE A 1 89 ? 3.815 -21.591 -10.251 1.00 95.88 89 ILE A CA 1
ATOM 724 C C . ILE A 1 89 ? 3.955 -21.958 -8.777 1.00 95.88 89 ILE A C 1
ATOM 726 O O . ILE A 1 89 ? 3.045 -21.716 -7.985 1.00 95.88 89 ILE A O 1
ATOM 730 N N . ILE A 1 90 ? 5.103 -22.512 -8.395 1.00 97.38 90 ILE A N 1
ATOM 731 C CA . ILE A 1 90 ? 5.438 -22.762 -6.993 1.00 97.38 90 ILE A CA 1
ATOM 732 C C . ILE A 1 90 ? 6.647 -21.908 -6.630 1.00 97.38 90 ILE A C 1
ATOM 734 O O . ILE A 1 90 ? 7.711 -22.045 -7.234 1.00 97.38 90 ILE A O 1
ATOM 738 N N . SER A 1 91 ? 6.496 -21.025 -5.645 1.00 92.62 91 SER A N 1
ATOM 739 C CA . SER A 1 91 ? 7.580 -20.164 -5.168 1.00 92.62 91 SER A CA 1
ATOM 740 C C . SER A 1 91 ? 7.825 -20.321 -3.680 1.00 92.62 91 SER A C 1
ATOM 742 O O . SER A 1 91 ? 6.914 -20.617 -2.917 1.00 92.62 91 SER A O 1
ATOM 744 N N . HIS A 1 92 ? 9.067 -20.120 -3.257 1.00 93.00 92 HIS A N 1
ATOM 745 C CA . HIS A 1 92 ? 9.449 -20.053 -1.858 1.00 93.00 92 HIS A CA 1
ATOM 746 C C . HIS A 1 92 ? 10.224 -18.764 -1.600 1.00 93.00 92 HIS A C 1
ATOM 748 O O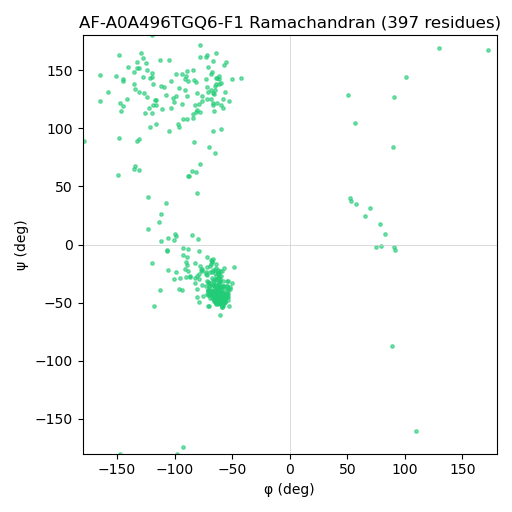 . HIS A 1 92 ? 11.184 -18.476 -2.311 1.00 93.00 92 HIS A O 1
ATOM 754 N N . GLU A 1 93 ? 9.831 -18.022 -0.570 1.00 86.81 93 GLU A N 1
ATOM 755 C CA . GLU A 1 93 ? 10.537 -16.827 -0.121 1.00 86.81 93 GLU A CA 1
ATOM 756 C C . GLU A 1 93 ? 10.449 -16.711 1.403 1.00 86.81 93 GLU A C 1
ATOM 758 O O . GLU A 1 93 ? 9.361 -16.608 1.972 1.00 86.81 93 GLU A O 1
ATOM 763 N N . THR A 1 94 ? 11.594 -16.728 2.093 1.00 83.50 94 THR A N 1
ATOM 764 C CA . THR A 1 94 ? 11.695 -16.454 3.548 1.00 83.50 94 THR A CA 1
ATOM 765 C C . THR A 1 94 ? 10.772 -17.308 4.435 1.00 83.50 94 THR A C 1
ATOM 767 O O . THR A 1 94 ? 10.207 -16.845 5.424 1.00 83.50 94 THR A O 1
ATOM 770 N N . GLY A 1 95 ? 10.588 -18.584 4.086 1.00 80.31 95 GLY A N 1
ATOM 771 C CA . GLY A 1 95 ? 9.710 -19.500 4.820 1.00 80.31 95 GLY A CA 1
ATOM 772 C C . GLY A 1 95 ? 8.270 -19.536 4.330 1.00 80.31 95 GLY A C 1
ATOM 773 O O . GLY A 1 95 ? 7.489 -20.329 4.843 1.00 80.31 95 GLY A O 1
ATOM 774 N N . ILE A 1 96 ? 7.901 -18.735 3.336 1.00 85.69 96 ILE A N 1
ATOM 775 C CA . ILE A 1 96 ? 6.564 -18.753 2.746 1.00 85.69 96 ILE A CA 1
ATOM 776 C C . ILE A 1 96 ? 6.640 -19.486 1.413 1.00 85.69 96 ILE A C 1
ATOM 778 O O . ILE A 1 96 ? 7.347 -19.059 0.506 1.00 85.69 96 ILE A O 1
ATOM 782 N N . LEU A 1 97 ? 5.925 -20.604 1.304 1.00 94.06 97 LEU A N 1
ATOM 783 C CA . LEU A 1 97 ? 5.772 -21.362 0.067 1.00 94.06 97 LEU A CA 1
ATOM 784 C C . LEU A 1 97 ? 4.411 -21.022 -0.553 1.00 94.06 97 LEU A C 1
ATOM 786 O O . LEU A 1 97 ? 3.387 -21.194 0.097 1.00 94.06 97 LEU A O 1
ATOM 790 N N . THR A 1 98 ? 4.396 -20.538 -1.788 1.00 91.12 98 THR A N 1
ATOM 791 C CA . THR A 1 98 ? 3.181 -20.173 -2.525 1.00 91.12 98 THR A CA 1
ATOM 792 C C . THR A 1 98 ? 2.952 -21.173 -3.649 1.00 91.12 98 THR A C 1
ATOM 794 O O . THR A 1 98 ? 3.897 -21.520 -4.356 1.00 91.12 98 THR A O 1
ATOM 797 N N . ILE A 1 99 ? 1.713 -21.625 -3.823 1.00 96.56 99 ILE A N 1
ATOM 798 C CA . ILE A 1 99 ? 1.279 -22.460 -4.947 1.00 96.56 99 ILE A CA 1
ATOM 799 C C . ILE A 1 99 ? 0.200 -21.691 -5.699 1.00 96.56 99 ILE A C 1
ATOM 801 O O . ILE A 1 99 ? -0.834 -21.388 -5.119 1.00 96.56 99 ILE A O 1
ATOM 805 N N . GLN A 1 100 ? 0.429 -21.408 -6.974 1.00 92.19 100 GLN A N 1
ATOM 806 C CA . GLN A 1 100 ? -0.477 -20.677 -7.853 1.00 92.19 100 GLN A CA 1
ATOM 807 C C . GLN A 1 100 ? -0.806 -21.550 -9.070 1.00 92.19 100 GLN A C 1
ATOM 809 O O . GLN A 1 100 ? 0.108 -21.871 -9.830 1.00 92.19 100 GLN A O 1
ATOM 814 N N . PRO A 1 101 ? -2.070 -21.937 -9.295 1.00 90.75 101 PRO A N 1
ATOM 815 C CA . PRO A 1 101 ? -2.483 -22.563 -10.548 1.00 90.75 101 PRO A CA 1
ATOM 816 C C . PRO A 1 101 ? -2.223 -21.629 -11.735 1.00 90.75 101 PRO A C 1
ATOM 818 O O . PRO A 1 101 ? -2.455 -20.424 -11.643 1.00 90.75 101 PRO A O 1
ATOM 821 N N . ILE A 1 102 ? -1.741 -22.172 -12.850 1.00 88.06 102 ILE A N 1
ATOM 822 C CA . ILE A 1 102 ? -1.708 -21.465 -14.130 1.00 88.06 102 ILE A CA 1
ATOM 823 C C . ILE A 1 102 ? -2.948 -21.926 -14.893 1.00 88.06 102 ILE A C 1
ATOM 825 O O . ILE A 1 102 ? -2.972 -23.045 -15.408 1.00 88.06 102 ILE A O 1
ATOM 829 N N . SER A 1 103 ? -3.983 -21.089 -14.950 1.00 67.88 103 SER A N 1
ATOM 830 C CA . SER A 1 103 ? -5.122 -21.348 -15.830 1.00 67.88 103 SER A CA 1
ATOM 831 C C . SER A 1 103 ? -4.633 -21.328 -17.277 1.00 67.88 103 SER A C 1
ATOM 833 O O . SER A 1 103 ? -4.062 -20.333 -17.724 1.00 67.88 103 SER A O 1
ATOM 835 N N . LEU A 1 104 ? -4.831 -22.428 -18.004 1.00 37.88 104 LEU A N 1
ATOM 836 C CA . LEU A 1 104 ? -4.753 -22.400 -19.461 1.00 37.88 104 LEU A CA 1
ATOM 837 C C . LEU A 1 104 ? -5.919 -21.536 -19.951 1.00 37.88 104 LEU A C 1
ATOM 839 O O . LEU A 1 104 ? -7.048 -21.704 -19.489 1.00 37.88 104 LEU A O 1
ATOM 843 N N . SER A 1 105 ? -5.630 -20.580 -20.829 1.00 28.97 105 SER A N 1
ATOM 844 C CA . SER A 1 105 ? -6.643 -19.802 -21.532 1.00 28.97 105 SER A CA 1
ATOM 845 C C . SER A 1 105 ? -7.685 -20.729 -22.162 1.00 28.97 105 SER A C 1
ATOM 847 O O . SER A 1 105 ? -7.368 -21.818 -22.645 1.00 28.97 105 SER A O 1
ATOM 849 N N . LEU A 1 106 ? -8.942 -20.285 -22.129 1.00 29.77 106 LEU A N 1
ATOM 850 C CA . LEU A 1 106 ? -10.065 -20.872 -22.851 1.00 29.77 106 LEU A CA 1
ATOM 851 C C . LEU A 1 106 ? -9.838 -20.726 -24.361 1.00 29.77 106 LEU A C 1
ATOM 853 O O . LEU A 1 106 ? -10.443 -19.874 -24.990 1.00 29.77 106 LEU A O 1
ATOM 857 N N . ASP A 1 107 ? -8.999 -21.583 -24.927 1.00 28.12 107 ASP A N 1
ATOM 858 C CA . ASP A 1 107 ? -8.963 -21.868 -26.356 1.00 28.12 107 ASP A CA 1
ATOM 859 C C . ASP A 1 107 ? -8.977 -23.385 -26.519 1.00 28.12 107 ASP A C 1
ATOM 861 O O . ASP A 1 107 ? -7.947 -24.049 -26.448 1.00 28.12 107 ASP A O 1
ATOM 865 N N . ASN A 1 108 ? -10.190 -23.930 -26.622 1.00 27.12 108 ASN A N 1
ATOM 866 C CA . ASN A 1 108 ? -10.541 -25.096 -27.436 1.00 27.12 108 ASN A CA 1
ATOM 867 C C . ASN A 1 108 ? -12.042 -25.367 -27.278 1.00 27.12 108 ASN A C 1
ATOM 869 O O . ASN A 1 108 ? -12.488 -26.135 -26.424 1.00 27.12 108 ASN A O 1
ATOM 873 N N . LYS A 1 109 ? -12.841 -24.734 -28.145 1.00 33.34 109 LYS A N 1
ATOM 874 C CA . LYS A 1 109 ? -14.090 -25.355 -28.592 1.00 33.34 109 LYS A CA 1
ATOM 875 C C . LYS A 1 109 ? -13.718 -26.659 -29.312 1.00 33.34 109 LYS A C 1
ATOM 877 O O . LYS A 1 109 ? -12.793 -26.658 -30.116 1.00 33.34 109 LYS A O 1
ATOM 882 N N . ASN A 1 110 ? -14.489 -27.712 -29.041 1.00 29.52 110 ASN A N 1
ATOM 883 C CA . ASN A 1 110 ? -14.450 -29.064 -29.622 1.00 29.52 110 ASN A CA 1
ATOM 884 C C . ASN A 1 110 ? -13.534 -30.085 -28.925 1.00 29.52 110 ASN A C 1
ATOM 886 O O . ASN A 1 110 ? -12.450 -30.405 -29.399 1.00 29.52 110 ASN A O 1
ATOM 890 N N . ASN A 1 111 ? -14.049 -30.725 -27.873 1.00 27.16 111 ASN A N 1
ATOM 891 C CA . ASN A 1 111 ? -14.467 -32.125 -28.009 1.00 27.16 111 ASN A CA 1
ATOM 892 C C . ASN A 1 111 ? -15.351 -32.556 -26.830 1.00 27.16 111 ASN A C 1
ATOM 894 O O . ASN A 1 111 ? -14.988 -32.442 -25.665 1.00 27.16 111 ASN A O 1
ATOM 898 N N . SER A 1 112 ? -16.544 -33.021 -27.182 1.00 27.72 112 SER A N 1
ATOM 899 C CA . SER A 1 112 ? -17.580 -33.594 -26.322 1.00 27.72 112 SER A CA 1
ATOM 900 C C . SER A 1 112 ? -17.243 -35.004 -25.810 1.00 27.72 112 SER A C 1
ATOM 902 O O . SER A 1 112 ? -16.527 -35.725 -26.504 1.00 27.72 112 SER A O 1
ATOM 904 N N . LYS A 1 113 ? -17.956 -35.405 -24.734 1.00 26.50 113 LYS A N 1
ATOM 905 C CA . LYS A 1 113 ? -18.114 -36.749 -24.109 1.00 26.50 113 LYS A CA 1
ATOM 906 C C . LYS A 1 113 ? -17.078 -37.047 -23.009 1.00 26.50 113 LYS A C 1
ATOM 908 O O . LYS A 1 113 ? -15.893 -36.885 -23.241 1.00 26.50 113 LYS A O 1
ATOM 913 N N . GLU A 1 114 ? -17.405 -37.442 -21.777 1.00 27.02 114 GLU A N 1
ATOM 914 C CA . GLU A 1 114 ? -18.581 -38.107 -21.198 1.00 27.02 114 GLU A CA 1
ATOM 915 C C . GLU A 1 114 ? -18.542 -37.970 -19.651 1.00 27.02 114 GLU A C 1
ATOM 917 O O . GLU A 1 114 ? -17.456 -37.999 -19.078 1.00 27.02 114 GLU A O 1
ATOM 922 N N . CYS A 1 115 ? -19.734 -37.850 -19.036 1.00 22.11 115 CYS A N 1
ATOM 923 C CA . CYS A 1 115 ? -20.202 -38.299 -17.698 1.00 22.11 115 CYS A CA 1
ATOM 924 C C . CYS A 1 115 ? -19.366 -37.945 -16.435 1.00 22.11 115 CYS A C 1
ATOM 926 O O . CYS A 1 115 ? -18.174 -38.205 -16.357 1.00 22.11 115 CYS A O 1
ATOM 928 N N . VAL A 1 116 ? -19.935 -37.371 -15.362 1.00 25.94 116 VAL A N 1
ATOM 929 C CA . VAL A 1 116 ? -20.985 -37.946 -14.488 1.00 25.94 116 VAL A CA 1
ATOM 930 C C . VAL A 1 116 ? -21.876 -36.846 -13.867 1.00 25.94 116 VAL A C 1
ATOM 932 O O . VAL A 1 116 ? -21.400 -35.762 -13.537 1.00 25.94 116 VAL A O 1
ATOM 935 N N . GLU A 1 117 ? -23.163 -37.171 -13.714 1.00 25.08 117 GLU A N 1
ATOM 936 C CA . GLU A 1 117 ? -24.260 -36.388 -13.118 1.00 25.08 117 GLU A CA 1
ATOM 937 C C . GLU A 1 117 ? -24.116 -36.060 -11.607 1.00 25.08 117 GLU A C 1
ATOM 939 O O . GLU A 1 117 ? -23.277 -36.645 -10.916 1.00 25.08 117 GLU A O 1
ATOM 944 N N . PRO A 1 118 ? -24.912 -35.101 -11.081 1.00 24.88 118 PRO A N 1
ATOM 945 C CA . PRO A 1 118 ? -24.653 -34.410 -9.822 1.00 24.88 118 PRO A CA 1
ATOM 946 C C . PRO A 1 118 ? -25.240 -35.119 -8.594 1.00 24.88 118 PRO A C 1
ATOM 948 O O . PRO A 1 118 ? -26.375 -35.587 -8.601 1.00 24.88 118 PRO A O 1
ATOM 951 N N . ILE A 1 119 ? -24.483 -35.114 -7.492 1.00 25.42 119 ILE A N 1
ATOM 952 C CA . ILE A 1 119 ? -25.022 -35.424 -6.164 1.00 25.42 119 ILE A CA 1
ATOM 953 C C . ILE A 1 119 ? -25.773 -34.189 -5.663 1.00 25.42 119 ILE A C 1
ATOM 955 O O . ILE A 1 119 ? -25.176 -33.139 -5.417 1.00 25.42 119 ILE A O 1
ATOM 959 N N . ASP A 1 120 ? -27.083 -34.362 -5.527 1.00 24.55 120 ASP A N 1
ATOM 960 C CA . ASP A 1 120 ? -28.028 -33.472 -4.867 1.00 24.55 120 ASP A CA 1
ATOM 961 C C . ASP A 1 120 ? -27.645 -33.273 -3.389 1.00 24.55 120 ASP A C 1
ATOM 963 O O . ASP A 1 120 ? -27.573 -34.225 -2.609 1.00 24.55 120 ASP A O 1
ATOM 967 N N . LEU A 1 121 ? -27.390 -32.024 -3.002 1.00 27.89 121 LEU A N 1
ATOM 968 C CA . LEU A 1 121 ? -27.422 -31.585 -1.611 1.00 27.89 121 LEU A CA 1
ATOM 969 C C . LEU A 1 121 ? -28.226 -30.291 -1.555 1.00 27.89 121 LEU A C 1
ATOM 971 O O . LEU A 1 121 ? -27.704 -29.182 -1.679 1.00 27.89 121 LEU A O 1
ATOM 975 N N . GLN A 1 122 ? -29.529 -30.467 -1.370 1.00 27.34 122 GLN A N 1
ATOM 976 C CA . GLN A 1 122 ? -30.452 -29.407 -1.016 1.00 27.34 122 GLN A CA 1
ATOM 977 C C . GLN A 1 122 ? -30.012 -28.688 0.271 1.00 27.34 122 GLN A C 1
ATOM 979 O O . GLN A 1 122 ? -29.783 -29.305 1.309 1.00 27.34 122 GLN A O 1
ATOM 984 N N . LYS A 1 123 ? -30.003 -27.355 0.162 1.00 29.52 123 LYS A N 1
ATOM 985 C CA . LYS A 1 123 ? -30.284 -26.340 1.190 1.00 29.52 123 LYS A CA 1
ATOM 986 C C . LYS A 1 123 ? -29.447 -26.364 2.476 1.00 29.52 123 LYS A C 1
ATOM 988 O O . LYS A 1 123 ? -29.765 -27.036 3.454 1.00 29.52 123 LYS A O 1
ATOM 993 N N . LYS A 1 124 ? -28.520 -25.405 2.547 1.00 28.11 124 LYS A N 1
ATOM 994 C CA . LYS A 1 124 ? -28.466 -24.474 3.680 1.00 28.11 124 LYS A CA 1
ATOM 995 C C . LYS A 1 124 ? -28.098 -23.085 3.177 1.00 28.11 124 LYS A C 1
ATOM 997 O O . LYS A 1 124 ? -27.120 -22.928 2.453 1.00 28.11 124 LYS A O 1
ATOM 1002 N N . ASP A 1 125 ? -28.958 -22.141 3.524 1.00 31.66 125 ASP A N 1
ATOM 1003 C CA . ASP A 1 125 ? -28.887 -20.733 3.182 1.00 31.66 125 ASP A CA 1
ATOM 1004 C C . ASP A 1 125 ? -27.583 -20.109 3.680 1.00 31.66 125 ASP A C 1
ATOM 1006 O O . ASP A 1 125 ? -27.344 -20.041 4.878 1.00 31.66 125 ASP A O 1
ATOM 1010 N N . ASP A 1 126 ? -26.775 -19.634 2.742 1.00 27.31 126 ASP A N 1
ATOM 1011 C CA . ASP A 1 126 ? -25.934 -18.455 2.890 1.00 27.31 126 ASP A CA 1
ATOM 1012 C C . ASP A 1 126 ? -25.884 -17.836 1.496 1.00 27.31 126 ASP A C 1
ATOM 1014 O O . ASP A 1 126 ? -25.450 -18.467 0.533 1.00 27.31 126 ASP A O 1
ATOM 1018 N N . ILE A 1 127 ? -26.441 -16.634 1.367 1.00 32.69 127 ILE A N 1
ATOM 1019 C CA . ILE A 1 127 ? -26.560 -15.899 0.108 1.00 32.69 127 ILE A CA 1
ATOM 1020 C C . ILE A 1 127 ? -25.147 -15.680 -0.444 1.00 32.69 127 ILE A C 1
ATOM 1022 O O . ILE A 1 127 ? -24.416 -14.788 -0.010 1.00 32.69 127 ILE A O 1
ATOM 1026 N N . GLU A 1 128 ? -24.760 -16.529 -1.392 1.00 32.81 128 GLU A N 1
ATOM 1027 C CA . GLU A 1 128 ? -23.517 -16.436 -2.142 1.00 32.81 128 GLU A CA 1
ATOM 1028 C C . GLU A 1 128 ? -23.612 -15.172 -3.004 1.00 32.81 128 GLU A C 1
ATOM 1030 O O . GLU A 1 128 ? -24.290 -15.118 -4.033 1.00 32.81 128 GLU A O 1
ATOM 1035 N N . LYS A 1 129 ? -23.013 -14.085 -2.516 1.00 33.41 129 LYS A N 1
ATOM 1036 C CA . LYS A 1 129 ? -23.016 -12.807 -3.224 1.00 33.41 129 LYS A CA 1
ATOM 1037 C C . LYS A 1 129 ? -22.220 -12.954 -4.515 1.00 33.41 129 LYS A C 1
ATOM 1039 O O . LYS A 1 129 ? -21.012 -13.177 -4.500 1.00 33.41 129 LYS A O 1
ATOM 1044 N N . SER A 1 130 ? -22.941 -12.813 -5.622 1.00 31.53 130 SER A N 1
ATOM 1045 C CA . SER A 1 130 ? -22.446 -12.782 -6.996 1.00 31.53 130 SER A CA 1
ATOM 1046 C C . SER A 1 130 ? -21.164 -11.934 -7.158 1.00 31.53 130 SER A C 1
ATOM 1048 O O . SER A 1 130 ? -21.080 -10.838 -6.590 1.00 31.53 130 SER A O 1
ATOM 1050 N N . PRO A 1 131 ? -20.213 -12.347 -8.026 1.00 36.41 131 PRO A N 1
ATOM 1051 C CA . PRO A 1 131 ? -19.092 -11.524 -8.501 1.00 36.41 131 PRO A CA 1
ATOM 1052 C C . PRO A 1 131 ? -19.471 -10.114 -8.988 1.00 36.41 131 PRO A C 1
ATOM 1054 O O . PRO A 1 131 ? -18.616 -9.230 -9.032 1.00 36.41 131 PRO A O 1
ATOM 1057 N N . SER A 1 132 ? -20.744 -9.868 -9.316 1.00 38.53 132 SER A N 1
ATOM 1058 C CA . SER A 1 132 ? -21.241 -8.547 -9.713 1.00 38.53 132 SER A CA 1
ATOM 1059 C C . SER A 1 132 ? -21.304 -7.533 -8.562 1.00 38.53 132 SER A C 1
ATOM 1061 O O . SER A 1 132 ? -21.042 -6.358 -8.799 1.00 38.53 132 SER A O 1
ATOM 1063 N N . GLU A 1 133 ? -21.565 -7.949 -7.314 1.00 38.88 133 GLU A N 1
ATOM 1064 C CA . GLU A 1 133 ? -21.538 -7.030 -6.155 1.00 38.88 133 GLU A CA 1
ATOM 1065 C C . GLU A 1 133 ? -20.102 -6.614 -5.776 1.00 38.88 133 GLU A C 1
ATOM 1067 O O . GLU A 1 133 ? -19.862 -5.553 -5.193 1.00 38.88 133 GLU A O 1
ATOM 1072 N N . LEU A 1 134 ? -19.122 -7.454 -6.123 1.00 41.09 134 LEU A N 1
ATOM 1073 C CA . LEU A 1 134 ? -17.696 -7.244 -5.869 1.00 41.09 134 LEU A CA 1
ATOM 1074 C C . LEU A 1 134 ? -17.083 -6.161 -6.777 1.00 41.09 134 LEU A C 1
ATOM 1076 O O . LEU A 1 134 ? -16.068 -5.568 -6.392 1.00 41.09 134 LEU A O 1
ATOM 1080 N N . LEU A 1 135 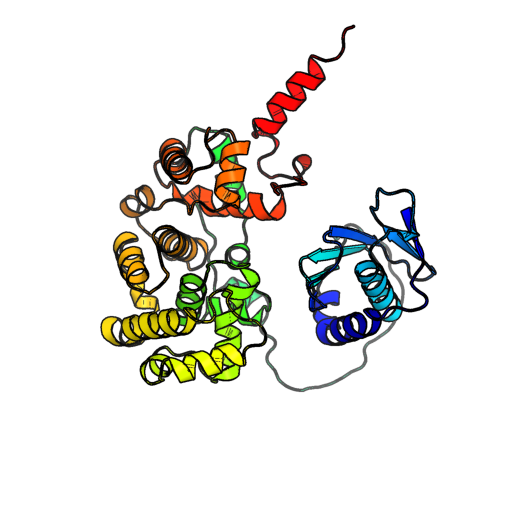? -17.693 -5.904 -7.942 1.00 42.19 135 LEU A N 1
ATOM 1081 C CA . LEU A 1 135 ? -17.280 -4.874 -8.902 1.00 42.19 135 LEU A CA 1
ATOM 1082 C C . LEU A 1 135 ? -17.891 -3.496 -8.594 1.00 42.19 135 LEU A C 1
ATOM 1084 O O . LEU A 1 135 ? -17.284 -2.483 -8.913 1.00 42.19 135 LEU A O 1
ATOM 1088 N N . THR A 1 136 ? -19.057 -3.440 -7.942 1.00 47.94 136 THR A N 1
ATOM 1089 C CA . THR A 1 136 ? -19.782 -2.181 -7.666 1.00 47.94 136 THR A CA 1
ATOM 1090 C C . THR A 1 136 ? -19.106 -1.249 -6.657 1.00 47.94 136 THR A C 1
ATOM 1092 O O . THR A 1 136 ? -19.464 -0.077 -6.588 1.00 47.94 136 THR A O 1
ATOM 1095 N N . VAL A 1 137 ? -18.147 -1.744 -5.867 1.00 57.28 137 VAL A N 1
ATOM 1096 C CA . VAL A 1 137 ? -17.471 -0.942 -4.830 1.00 57.28 137 VAL A CA 1
ATOM 1097 C C . VAL A 1 137 ? -16.332 -0.094 -5.402 1.00 57.28 137 VAL A C 1
ATOM 1099 O O . VAL A 1 137 ? -16.092 1.010 -4.920 1.00 57.28 137 VAL A O 1
ATOM 1102 N N . TYR A 1 138 ? -15.645 -0.590 -6.432 1.00 60.97 138 TYR A N 1
ATOM 1103 C CA . TYR A 1 138 ? -14.475 0.069 -7.007 1.00 60.97 138 TYR A CA 1
ATOM 1104 C C . TYR A 1 138 ? -14.832 0.665 -8.362 1.00 60.97 138 TYR A C 1
ATOM 1106 O O . TYR A 1 138 ? -15.375 -0.023 -9.225 1.00 60.97 138 TYR A O 1
ATOM 1114 N N . LYS A 1 139 ? -14.533 1.948 -8.561 1.00 59.84 139 LYS A N 1
ATOM 1115 C CA . LYS A 1 139 ? -14.819 2.618 -9.834 1.00 59.84 139 LYS A CA 1
ATOM 1116 C C . LYS A 1 139 ? -13.652 2.468 -10.803 1.00 59.84 139 LYS A C 1
ATOM 1118 O O . LYS A 1 139 ? -12.496 2.390 -10.395 1.00 59.84 139 LYS A O 1
ATOM 1123 N N . LYS A 1 140 ? -13.969 2.442 -12.099 1.00 56.84 140 LYS A N 1
ATOM 1124 C CA . LYS A 1 140 ? -12.966 2.532 -13.162 1.00 56.84 140 LYS A CA 1
ATOM 1125 C C . LYS A 1 140 ? -12.316 3.916 -13.099 1.00 56.84 140 LYS A C 1
ATOM 1127 O O . LYS A 1 140 ? -13.026 4.915 -13.038 1.00 56.84 140 LYS A O 1
ATOM 1132 N N . PHE A 1 141 ? -10.989 3.955 -13.096 1.00 64.06 141 PHE A N 1
ATOM 1133 C CA . PHE A 1 141 ? -10.226 5.196 -13.126 1.00 64.06 141 PHE A CA 1
ATOM 1134 C C . PHE A 1 141 ? -9.917 5.593 -14.576 1.00 64.06 141 PHE A C 1
ATOM 1136 O O . PHE A 1 141 ? -9.428 4.766 -15.347 1.00 64.06 141 PHE A O 1
ATOM 1143 N N . GLU A 1 142 ? -10.142 6.859 -14.918 1.00 59.88 142 GLU A N 1
ATOM 1144 C CA . GLU A 1 142 ? -9.762 7.458 -16.200 1.00 59.88 142 GLU A CA 1
ATOM 1145 C C . GLU A 1 142 ? -8.785 8.615 -15.915 1.00 59.88 142 GLU A C 1
ATOM 1147 O O . GLU A 1 142 ? -9.181 9.579 -15.264 1.00 59.88 142 GLU A O 1
ATOM 1152 N N . PRO A 1 143 ? -7.500 8.521 -16.311 1.00 57.66 143 PRO A N 1
ATOM 1153 C CA . PRO A 1 143 ? -6.545 9.603 -16.086 1.00 57.66 143 PRO A CA 1
ATOM 1154 C C . PRO A 1 143 ? -6.892 10.820 -16.938 1.00 57.66 143 PRO A C 1
ATOM 1156 O O . PRO A 1 143 ? -7.063 10.694 -18.151 1.00 57.66 143 PRO A O 1
ATOM 1159 N N . GLU A 1 144 ? -6.896 11.992 -16.314 1.00 56.47 144 GLU A N 1
ATOM 1160 C CA . GLU A 1 144 ? -6.900 13.281 -17.000 1.00 56.47 144 GLU A CA 1
ATOM 1161 C C . GLU A 1 144 ? -5.453 13.749 -17.249 1.00 56.47 144 GLU A C 1
ATOM 1163 O O . GLU A 1 144 ? -4.551 13.484 -16.450 1.00 56.47 144 GLU A O 1
ATOM 1168 N N . GLY A 1 145 ? -5.225 14.417 -18.382 1.00 56.56 145 GLY A N 1
ATOM 1169 C CA . GLY A 1 145 ? -3.927 14.986 -18.760 1.00 56.56 145 GLY A CA 1
ATOM 1170 C C . GLY A 1 145 ? -3.112 14.170 -19.775 1.00 56.56 145 GLY A C 1
ATOM 1171 O O . GLY A 1 145 ? -3.129 12.936 -19.807 1.00 56.56 145 GLY A O 1
ATOM 1172 N N . GLY A 1 146 ? -2.397 14.879 -20.653 1.00 60.06 146 GLY A N 1
ATOM 1173 C CA . GLY A 1 146 ? -1.702 14.321 -21.815 1.00 60.06 146 GLY A CA 1
ATOM 1174 C C . GLY A 1 146 ? -0.204 14.612 -21.798 1.00 60.06 146 GLY A C 1
ATOM 1175 O O . GLY A 1 146 ? 0.239 15.685 -22.202 1.00 60.06 146 GLY A O 1
ATOM 1176 N N . SER A 1 147 ? 0.618 13.634 -21.407 1.00 76.31 147 SER A N 1
ATOM 1177 C CA . SER A 1 147 ? 2.074 13.776 -21.534 1.00 76.31 147 SER A CA 1
ATOM 1178 C C . SER A 1 147 ? 2.532 13.677 -22.991 1.00 76.31 147 SER A C 1
ATOM 1180 O O . SER A 1 147 ? 2.037 12.855 -23.765 1.00 76.31 147 SER A O 1
ATOM 1182 N N . LYS A 1 148 ? 3.538 14.477 -23.366 1.00 81.75 148 LYS A N 1
ATOM 1183 C CA . LYS A 1 148 ? 4.224 14.358 -24.665 1.00 81.75 148 LYS A CA 1
ATOM 1184 C C . LYS A 1 148 ? 5.202 13.178 -24.709 1.00 81.75 148 LYS A C 1
ATOM 1186 O O . LYS A 1 148 ? 5.523 12.717 -25.802 1.00 81.75 148 LYS A O 1
ATOM 1191 N N . ASP A 1 149 ? 5.653 12.676 -23.558 1.00 91.44 149 ASP A N 1
ATOM 1192 C CA . ASP A 1 149 ? 6.610 11.570 -23.484 1.00 91.44 149 ASP A CA 1
ATOM 1193 C C . ASP A 1 149 ? 5.925 10.231 -23.791 1.00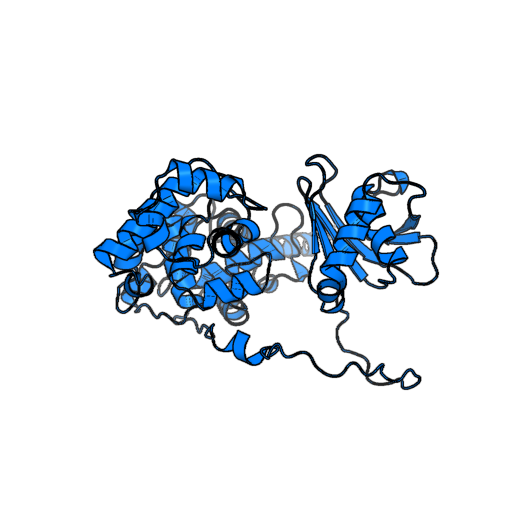 91.44 149 ASP A C 1
ATOM 1195 O O . ASP A 1 149 ? 4.960 9.838 -23.132 1.00 91.44 149 ASP A O 1
ATOM 1199 N N . ILE A 1 150 ? 6.434 9.508 -24.791 1.00 90.81 150 ILE A N 1
ATOM 1200 C CA . ILE A 1 150 ? 5.847 8.238 -25.236 1.00 90.81 150 ILE A CA 1
ATOM 1201 C C . ILE A 1 150 ? 5.839 7.171 -24.130 1.00 90.81 150 ILE A C 1
ATOM 1203 O O . ILE A 1 150 ? 4.893 6.389 -24.042 1.00 90.81 150 ILE A O 1
ATOM 1207 N N . ARG A 1 151 ? 6.831 7.177 -23.227 1.00 93.38 151 ARG A N 1
ATOM 1208 C CA . ARG A 1 151 ? 6.903 6.234 -22.100 1.00 93.38 151 ARG A CA 1
ATOM 1209 C C . ARG A 1 151 ? 5.775 6.494 -21.111 1.00 93.38 151 ARG A C 1
ATOM 1211 O O . ARG A 1 151 ? 5.154 5.550 -20.631 1.00 93.38 151 ARG A O 1
ATOM 1218 N N . VAL A 1 152 ? 5.479 7.767 -20.838 1.00 93.94 152 VAL A N 1
ATOM 1219 C CA . VAL A 1 152 ? 4.355 8.149 -19.973 1.00 93.94 152 VAL A CA 1
ATOM 1220 C C . VAL A 1 152 ? 3.024 7.775 -20.610 1.00 93.94 152 VAL A C 1
ATOM 1222 O O . VAL A 1 152 ? 2.179 7.220 -19.918 1.00 93.94 152 VAL A O 1
ATOM 1225 N N . LYS A 1 153 ? 2.850 7.977 -21.922 1.00 88.56 153 LYS A N 1
ATOM 1226 C CA . LYS A 1 153 ? 1.628 7.541 -22.622 1.00 88.56 153 LYS A CA 1
ATOM 1227 C C . LYS A 1 153 ? 1.370 6.044 -22.437 1.00 88.56 153 LYS A C 1
ATOM 1229 O O . LYS A 1 153 ? 0.284 5.669 -22.013 1.00 88.56 153 LYS A O 1
ATOM 1234 N N . PHE A 1 154 ? 2.379 5.198 -22.658 1.00 90.69 154 PHE A N 1
ATOM 1235 C CA . PHE A 1 154 ? 2.250 3.751 -22.440 1.00 90.69 154 PHE A CA 1
ATOM 1236 C C . PHE A 1 154 ? 1.949 3.397 -20.973 1.00 90.69 154 PHE A C 1
ATOM 1238 O O . PHE A 1 154 ? 1.137 2.510 -20.712 1.00 90.69 154 PHE A O 1
ATOM 1245 N N . LEU A 1 155 ? 2.565 4.092 -20.008 1.00 94.88 155 LEU A N 1
ATOM 1246 C CA . LEU A 1 155 ? 2.255 3.908 -18.585 1.00 94.88 155 LEU A CA 1
ATOM 1247 C C . LEU A 1 155 ? 0.797 4.252 -18.270 1.00 94.88 155 LEU A C 1
ATOM 1249 O O . LEU A 1 155 ? 0.138 3.489 -17.568 1.00 94.88 155 LEU A O 1
ATOM 1253 N N . LEU A 1 156 ? 0.290 5.374 -18.782 1.00 91.75 156 LEU A N 1
ATOM 1254 C CA . LEU A 1 156 ? -1.086 5.810 -18.550 1.00 91.75 156 LEU A CA 1
ATOM 1255 C C . LEU A 1 156 ? -2.097 4.864 -19.207 1.00 91.75 156 LEU A C 1
ATOM 1257 O O . LEU A 1 156 ? -3.062 4.480 -18.547 1.00 91.75 156 LEU A O 1
ATOM 1261 N N . GLU A 1 157 ? -1.850 4.419 -20.444 1.00 87.19 157 GLU A N 1
ATOM 1262 C CA . GLU A 1 157 ? -2.704 3.430 -21.117 1.00 87.19 157 GLU A CA 1
ATOM 1263 C C . GLU A 1 157 ? -2.721 2.092 -20.374 1.00 87.19 157 GLU A C 1
ATOM 1265 O O . GLU A 1 157 ? -3.793 1.557 -20.092 1.00 87.19 157 GLU A O 1
ATOM 1270 N N . PHE A 1 158 ? -1.557 1.581 -19.955 1.00 89.88 158 PHE A N 1
ATOM 1271 C CA . PHE A 1 158 ? -1.510 0.394 -19.100 1.00 89.88 158 PHE A CA 1
ATOM 1272 C C . PHE A 1 158 ? -2.260 0.629 -17.781 1.00 89.88 158 PHE A C 1
ATOM 1274 O O . PHE A 1 158 ? -3.012 -0.236 -17.329 1.00 89.88 158 PHE A O 1
ATOM 1281 N N . GLY A 1 159 ? -2.120 1.820 -17.196 1.00 89.12 159 GLY A N 1
ATOM 1282 C CA . GLY A 1 159 ? -2.796 2.232 -15.971 1.00 89.12 159 GLY A CA 1
ATOM 1283 C C . GLY A 1 159 ? -4.319 2.090 -16.021 1.00 89.12 159 GLY A C 1
ATOM 1284 O O . GLY A 1 159 ? -4.912 1.705 -15.015 1.00 89.12 159 GLY A O 1
ATOM 1285 N N . LYS A 1 160 ? -4.946 2.327 -17.181 1.00 85.19 160 LYS A N 1
ATOM 1286 C CA . LYS A 1 160 ? -6.400 2.156 -17.388 1.00 85.19 160 LYS A CA 1
ATOM 1287 C C . LYS A 1 160 ? -6.858 0.696 -17.309 1.00 85.19 160 LYS A C 1
ATOM 1289 O O . LYS A 1 160 ? -8.036 0.431 -17.082 1.00 85.19 160 LYS A O 1
ATOM 1294 N N . THR A 1 161 ? -5.943 -0.253 -17.511 1.00 85.50 161 THR A N 1
ATOM 1295 C CA . THR A 1 161 ? -6.237 -1.698 -17.492 1.00 85.50 161 THR A CA 1
ATOM 1296 C C . THR A 1 161 ? -6.101 -2.325 -16.104 1.00 85.50 161 THR A C 1
ATOM 1298 O O . THR A 1 161 ? -6.499 -3.472 -15.901 1.00 85.50 161 THR A O 1
ATOM 1301 N N . ILE A 1 162 ? -5.537 -1.591 -15.139 1.00 85.88 162 ILE A N 1
ATOM 1302 C CA . ILE A 1 162 ? -5.259 -2.109 -13.800 1.00 85.88 162 ILE A CA 1
ATOM 1303 C C . ILE A 1 162 ? -6.566 -2.285 -13.036 1.00 85.88 162 ILE A C 1
ATOM 1305 O O . ILE A 1 162 ? -7.326 -1.339 -12.837 1.00 85.88 162 ILE A O 1
ATOM 1309 N N . ASN A 1 163 ? -6.795 -3.499 -12.538 1.00 85.44 163 ASN A N 1
ATOM 1310 C CA . ASN A 1 163 ? -7.864 -3.739 -11.582 1.00 85.44 163 ASN A CA 1
ATOM 1311 C C . ASN A 1 163 ? -7.513 -3.040 -10.253 1.00 85.44 163 ASN A C 1
ATOM 1313 O O . ASN A 1 163 ? -6.453 -3.341 -9.696 1.00 85.44 163 ASN A O 1
ATOM 1317 N N . PRO A 1 164 ? -8.380 -2.166 -9.701 1.00 87.12 164 PRO A N 1
ATOM 1318 C CA . PRO A 1 164 ? -8.106 -1.451 -8.453 1.00 87.12 164 PRO A CA 1
ATOM 1319 C C . PRO A 1 164 ? -7.648 -2.342 -7.293 1.00 87.12 164 PRO A C 1
ATOM 1321 O O . PRO A 1 164 ? -6.788 -1.944 -6.511 1.00 87.12 164 PRO A O 1
ATOM 1324 N N . ARG A 1 165 ? -8.142 -3.587 -7.214 1.00 85.44 165 ARG A N 1
ATOM 1325 C CA . ARG A 1 165 ? -7.746 -4.554 -6.172 1.00 85.44 165 ARG A CA 1
ATOM 1326 C C . ARG A 1 165 ? -6.271 -4.924 -6.192 1.00 85.44 165 ARG A C 1
ATOM 1328 O O . ARG A 1 165 ? -5.742 -5.387 -5.186 1.00 85.44 165 ARG A O 1
ATOM 1335 N N . GLU A 1 166 ? -5.594 -4.739 -7.318 1.00 88.25 166 GLU A N 1
ATOM 1336 C CA . GLU A 1 166 ? -4.161 -4.997 -7.395 1.00 88.25 166 GLU A CA 1
ATOM 1337 C C . GLU A 1 166 ? -3.336 -3.995 -6.591 1.00 88.25 166 GLU A C 1
ATOM 1339 O O . GLU A 1 166 ? -2.213 -4.331 -6.213 1.00 88.25 166 GLU A O 1
ATOM 1344 N N . LEU A 1 167 ? -3.883 -2.799 -6.337 1.00 93.81 167 LEU A N 1
ATOM 1345 C CA . LEU A 1 167 ? -3.195 -1.683 -5.684 1.00 93.81 167 LEU A CA 1
ATOM 1346 C C . LEU A 1 167 ? -3.193 -1.785 -4.152 1.00 93.81 167 LEU A C 1
ATOM 1348 O O . LEU A 1 167 ? -2.390 -1.134 -3.495 1.00 93.81 167 LEU A O 1
ATOM 1352 N N . PHE A 1 168 ? -4.046 -2.639 -3.588 1.00 93.75 168 PHE A N 1
ATOM 1353 C CA . PHE A 1 168 ? -4.070 -2.992 -2.166 1.00 93.75 168 PHE A CA 1
ATOM 1354 C C . PHE A 1 168 ? -4.196 -4.518 -2.030 1.00 93.75 168 PHE A C 1
ATOM 1356 O O . PHE A 1 168 ? -5.233 -5.045 -1.630 1.00 93.75 168 PHE A O 1
ATOM 1363 N N . PRO A 1 169 ? -3.166 -5.277 -2.434 1.00 92.25 169 PRO A N 1
ATOM 1364 C CA . PRO A 1 169 ? -3.266 -6.727 -2.496 1.00 92.25 169 PRO A CA 1
ATOM 1365 C C . PRO A 1 169 ? -3.494 -7.297 -1.091 1.00 92.25 169 PRO A C 1
ATOM 1367 O O . PRO A 1 169 ? -2.924 -6.808 -0.122 1.00 92.25 169 PRO A O 1
ATOM 1370 N N . VAL A 1 170 ? -4.307 -8.345 -0.976 1.00 89.94 170 VAL A N 1
ATOM 1371 C CA . VAL A 1 170 ? -4.684 -8.983 0.298 1.00 89.94 170 VAL A CA 1
ATOM 1372 C C . VAL A 1 170 ? -4.473 -10.494 0.238 1.00 89.94 170 VAL A C 1
ATOM 1374 O O . VAL A 1 170 ? -4.314 -11.071 -0.836 1.00 89.94 170 VAL A O 1
ATOM 1377 N N . LEU A 1 171 ? -4.482 -11.152 1.398 1.00 86.69 171 LEU A N 1
ATOM 1378 C CA . LEU A 1 171 ? -4.383 -12.613 1.502 1.00 86.69 171 LEU A CA 1
ATOM 1379 C C . LEU A 1 171 ? -5.742 -13.325 1.461 1.00 86.69 171 LEU A C 1
ATOM 1381 O O . LEU A 1 171 ? -5.763 -14.531 1.236 1.00 86.69 171 LEU A O 1
ATOM 1385 N N . HIS A 1 172 ? -6.843 -12.602 1.702 1.00 84.69 172 HIS A N 1
ATOM 1386 C CA . HIS A 1 172 ? -8.216 -13.126 1.709 1.00 84.69 172 HIS A CA 1
ATOM 1387 C C . HIS A 1 172 ? -9.142 -12.181 0.951 1.00 84.69 172 HIS A C 1
ATOM 1389 O O . HIS A 1 172 ? -9.085 -10.974 1.184 1.00 84.69 172 HIS A O 1
ATOM 1395 N N . ASP A 1 173 ? -10.054 -12.708 0.137 1.00 83.81 173 ASP A N 1
ATOM 1396 C CA . ASP A 1 173 ? -11.044 -11.880 -0.569 1.00 83.81 173 ASP A CA 1
ATOM 1397 C C . ASP A 1 173 ? -11.959 -11.110 0.395 1.00 83.81 173 ASP A C 1
ATOM 1399 O O . ASP A 1 173 ? -12.295 -9.951 0.141 1.00 83.81 173 ASP A O 1
ATOM 1403 N N . ASP A 1 174 ? -12.276 -11.700 1.553 1.00 89.44 174 ASP A N 1
ATO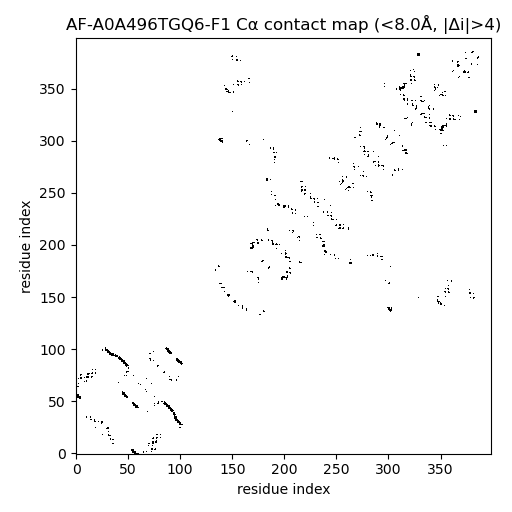M 1404 C CA . ASP A 1 174 ? -13.022 -11.035 2.628 1.00 89.44 174 ASP A CA 1
ATOM 1405 C C . ASP A 1 174 ? -12.303 -9.788 3.163 1.00 89.44 174 ASP A C 1
ATOM 1407 O O . ASP A 1 174 ? -12.950 -8.830 3.588 1.00 89.44 174 ASP A O 1
ATOM 1411 N N . ALA A 1 175 ? -10.967 -9.758 3.112 1.00 93.31 175 ALA A N 1
ATOM 1412 C CA . ALA A 1 175 ? -10.212 -8.573 3.494 1.00 93.31 175 ALA A CA 1
ATOM 1413 C C . ALA A 1 175 ? -10.369 -7.458 2.456 1.00 93.31 175 ALA A C 1
ATOM 1415 O O . ALA A 1 175 ? -10.616 -6.318 2.839 1.00 93.31 175 ALA A O 1
ATOM 1416 N N . ALA A 1 176 ? -10.319 -7.774 1.157 1.00 91.19 176 ALA A N 1
ATOM 1417 C CA . ALA A 1 176 ? -10.607 -6.787 0.114 1.00 91.19 176 ALA A CA 1
ATOM 1418 C C . ALA A 1 176 ? -12.041 -6.252 0.245 1.00 91.19 176 ALA A C 1
ATOM 1420 O O . ALA A 1 176 ? -12.256 -5.044 0.197 1.00 91.19 176 ALA A O 1
ATOM 1421 N N . LEU A 1 177 ? -13.014 -7.135 0.490 1.00 91.12 177 LEU A N 1
ATOM 1422 C CA . LEU A 1 177 ? -14.401 -6.756 0.763 1.00 91.12 177 LEU A CA 1
ATOM 1423 C C . LEU A 1 177 ? -14.529 -5.793 1.948 1.00 91.12 177 LEU A C 1
ATOM 1425 O O . LEU A 1 177 ? -15.259 -4.805 1.852 1.00 91.12 177 LEU A O 1
ATOM 1429 N N . LEU A 1 178 ? -13.825 -6.070 3.048 1.00 96.31 178 LEU A N 1
ATOM 1430 C CA . LEU A 1 178 ? -13.814 -5.204 4.221 1.00 96.31 178 LEU A CA 1
ATOM 1431 C C . LEU A 1 178 ? -13.207 -3.833 3.902 1.00 96.31 178 LEU A C 1
ATOM 1433 O O . LEU A 1 178 ? -13.821 -2.822 4.229 1.00 96.31 178 LEU A O 1
ATOM 1437 N N . ILE A 1 179 ? -12.052 -3.791 3.230 1.00 96.50 179 ILE A N 1
ATOM 1438 C CA . ILE A 1 179 ? -11.397 -2.544 2.802 1.00 96.50 179 ILE A CA 1
ATOM 1439 C C . ILE A 1 179 ? -12.325 -1.716 1.905 1.00 96.50 179 ILE A C 1
ATOM 1441 O O . ILE A 1 179 ? -12.418 -0.504 2.068 1.00 96.50 179 ILE A O 1
ATOM 1445 N N . GLY A 1 180 ? -13.043 -2.368 0.988 1.00 91.56 180 GLY A N 1
ATOM 1446 C CA . GLY A 1 180 ? -13.995 -1.710 0.098 1.00 91.56 180 GLY A CA 1
ATOM 1447 C C . GLY A 1 180 ? -15.211 -1.106 0.811 1.00 91.56 180 GLY A C 1
ATOM 1448 O O . GLY A 1 180 ? -15.713 -0.069 0.390 1.00 91.56 180 GLY A O 1
ATOM 1449 N N . LYS A 1 181 ? -15.701 -1.745 1.880 1.00 93.12 181 LYS A N 1
ATOM 1450 C CA . LYS A 1 181 ? -16.955 -1.358 2.558 1.00 93.12 181 LYS A CA 1
ATOM 1451 C C . LYS A 1 181 ? -16.763 -0.519 3.816 1.00 93.12 181 LYS A C 1
ATOM 1453 O O . LYS A 1 181 ? -17.693 0.172 4.220 1.00 93.12 181 LYS A O 1
ATOM 1458 N N . ASN A 1 182 ? -15.603 -0.609 4.459 1.00 97.31 182 ASN A N 1
ATOM 1459 C CA . ASN A 1 182 ? -15.322 0.057 5.722 1.00 97.31 182 ASN A CA 1
ATOM 1460 C C . ASN A 1 182 ? -14.196 1.096 5.526 1.00 97.31 182 ASN A C 1
ATOM 1462 O O . ASN A 1 182 ? -13.022 0.719 5.478 1.00 97.31 182 ASN A O 1
ATOM 1466 N N . PRO A 1 183 ? -14.529 2.402 5.465 1.00 98.12 183 PRO A N 1
ATOM 1467 C CA . PRO A 1 183 ? -13.554 3.491 5.365 1.00 98.12 183 PRO A CA 1
ATOM 1468 C C . PRO A 1 183 ? -12.454 3.437 6.430 1.00 98.12 183 PRO A C 1
ATOM 1470 O O . PRO A 1 183 ? -11.292 3.727 6.146 1.00 98.12 183 PRO A O 1
ATOM 1473 N N . PHE A 1 184 ? -12.797 3.022 7.652 1.00 98.75 184 PHE A N 1
ATOM 1474 C CA . PHE A 1 184 ? -11.825 2.886 8.728 1.00 98.75 184 PHE A CA 1
ATOM 1475 C C . PHE A 1 184 ? -10.870 1.711 8.479 1.00 98.75 184 PHE A C 1
ATOM 1477 O O . PHE A 1 184 ? -9.678 1.844 8.730 1.00 98.75 184 PHE A O 1
ATOM 1484 N N . ALA A 1 185 ? -11.339 0.603 7.893 1.00 98.62 185 ALA A N 1
ATOM 1485 C CA . ALA A 1 185 ? -10.460 -0.496 7.490 1.00 98.62 185 ALA A CA 1
ATOM 1486 C C . ALA A 1 185 ? -9.429 -0.051 6.439 1.00 98.62 185 ALA A C 1
ATOM 1488 O O . ALA A 1 185 ? -8.250 -0.381 6.573 1.00 98.62 185 ALA A O 1
ATOM 1489 N N . PHE A 1 186 ? -9.853 0.722 5.431 1.00 98.62 186 PHE A N 1
ATOM 1490 C CA . PHE A 1 186 ? -8.943 1.321 4.448 1.00 98.62 186 PHE A CA 1
ATOM 1491 C C . PHE A 1 186 ? -7.901 2.225 5.121 1.00 98.62 186 PHE A C 1
ATOM 1493 O O . PHE A 1 186 ? -6.700 2.012 4.943 1.00 98.62 186 PHE A O 1
ATOM 1500 N N . ALA A 1 187 ? -8.354 3.190 5.930 1.00 98.75 187 ALA A N 1
ATOM 1501 C CA . ALA A 1 187 ? -7.477 4.138 6.614 1.00 98.75 187 ALA A CA 1
ATOM 1502 C C . ALA A 1 187 ? -6.445 3.419 7.502 1.00 98.75 187 ALA A C 1
ATOM 1504 O O . ALA A 1 187 ? -5.261 3.760 7.493 1.00 98.75 187 ALA A O 1
ATOM 1505 N N . LEU A 1 188 ? -6.888 2.379 8.214 1.00 98.62 188 LEU A N 1
ATOM 1506 C CA . LEU A 1 188 ? -6.060 1.569 9.101 1.00 98.62 188 LEU A CA 1
ATOM 1507 C C . LEU A 1 188 ? -4.993 0.774 8.344 1.00 98.62 188 LEU A C 1
ATOM 1509 O O . LEU A 1 188 ? -3.824 0.805 8.726 1.00 98.62 188 LEU A O 1
ATOM 1513 N N . ALA A 1 189 ? -5.374 0.072 7.270 1.00 98.50 189 ALA A N 1
ATOM 1514 C CA . ALA A 1 189 ? -4.417 -0.660 6.442 1.00 98.50 189 ALA A CA 1
ATOM 1515 C C . ALA A 1 189 ? -3.369 0.281 5.846 1.00 98.50 189 ALA A C 1
ATOM 1517 O O . ALA A 1 189 ? -2.174 0.009 5.954 1.00 98.50 189 ALA A O 1
ATOM 1518 N N . ALA A 1 190 ? -3.803 1.405 5.276 1.00 98.12 190 ALA A N 1
ATOM 1519 C CA . ALA A 1 190 ? -2.897 2.340 4.630 1.00 98.12 190 ALA A CA 1
ATOM 1520 C C . ALA A 1 190 ? -1.910 2.976 5.625 1.00 98.12 190 ALA A C 1
ATOM 1522 O O . ALA A 1 190 ? -0.717 3.058 5.333 1.00 98.12 190 ALA A O 1
ATOM 1523 N N . ALA A 1 191 ? -2.368 3.349 6.827 1.00 98.44 191 ALA A N 1
ATOM 1524 C CA . ALA A 1 191 ? -1.505 3.892 7.880 1.00 98.44 191 ALA A CA 1
ATOM 1525 C C . ALA A 1 191 ? -0.452 2.882 8.382 1.00 98.44 191 ALA A C 1
ATOM 1527 O O . ALA A 1 191 ? 0.630 3.265 8.831 1.00 98.44 191 ALA A O 1
ATOM 1528 N N . LEU A 1 192 ? -0.746 1.582 8.284 1.00 97.94 192 LEU A N 1
ATOM 1529 C CA . LEU A 1 192 ? 0.159 0.503 8.678 1.00 97.94 192 LEU A CA 1
ATOM 1530 C C . LEU A 1 192 ? 1.104 0.046 7.549 1.00 97.94 192 LEU A C 1
ATOM 1532 O O . LEU A 1 192 ? 1.957 -0.809 7.808 1.00 97.94 192 LEU A O 1
ATOM 1536 N N . ASP A 1 193 ? 0.988 0.580 6.323 1.00 95.62 193 ASP A N 1
ATOM 1537 C CA . ASP A 1 193 ? 1.673 0.074 5.117 1.00 95.62 193 ASP A CA 1
ATOM 1538 C C . ASP A 1 193 ? 3.153 0.471 5.038 1.00 95.62 193 ASP A C 1
ATOM 1540 O O . ASP A 1 193 ? 3.596 1.300 4.232 1.00 95.62 193 ASP A O 1
ATOM 1544 N N . ARG A 1 194 ? 3.930 -0.131 5.947 1.00 92.12 194 ARG A N 1
ATOM 1545 C CA . ARG A 1 194 ? 5.367 0.084 6.102 1.00 92.12 194 ARG A CA 1
ATOM 1546 C C . ARG A 1 194 ? 6.126 -1.173 6.522 1.00 92.12 194 ARG A C 1
ATOM 1548 O O . ARG A 1 194 ? 5.720 -1.944 7.391 1.00 92.12 194 ARG A O 1
ATOM 1555 N N . GLY A 1 195 ? 7.313 -1.328 5.935 1.00 84.38 195 GLY A N 1
ATOM 1556 C CA . GLY A 1 195 ? 8.354 -2.262 6.375 1.00 84.38 195 GLY A CA 1
ATOM 1557 C C . GLY A 1 195 ? 8.127 -3.744 6.061 1.00 84.38 195 GLY A C 1
ATOM 1558 O O . GLY A 1 195 ? 9.002 -4.553 6.369 1.00 84.38 195 GLY A O 1
ATOM 1559 N N . THR A 1 196 ? 7.002 -4.126 5.456 1.00 88.31 196 THR A N 1
ATOM 1560 C CA . THR A 1 196 ? 6.704 -5.510 5.052 1.00 88.31 196 THR A CA 1
ATOM 1561 C C . THR A 1 196 ? 5.860 -5.539 3.776 1.00 88.31 196 THR A C 1
ATOM 1563 O O . THR A 1 196 ? 5.558 -4.494 3.211 1.00 88.31 196 THR A O 1
ATOM 1566 N N . ARG A 1 197 ? 5.510 -6.735 3.293 1.00 89.12 197 ARG A N 1
ATOM 1567 C CA . ARG A 1 197 ? 4.707 -6.916 2.075 1.00 89.12 197 ARG A CA 1
ATOM 1568 C C . ARG A 1 197 ? 3.300 -6.338 2.241 1.00 89.12 197 ARG A C 1
ATOM 1570 O O . ARG A 1 197 ? 2.657 -6.600 3.261 1.00 89.12 197 ARG A O 1
ATOM 1577 N N . ALA A 1 198 ? 2.810 -5.663 1.204 1.00 91.31 198 ALA A N 1
ATOM 1578 C CA . ALA A 1 198 ? 1.474 -5.076 1.162 1.00 91.31 198 ALA A CA 1
ATOM 1579 C C . ALA A 1 198 ? 0.380 -6.116 1.482 1.00 91.31 198 ALA A C 1
ATOM 1581 O O . ALA A 1 198 ? -0.469 -5.863 2.330 1.00 91.31 198 ALA A O 1
ATOM 1582 N N . GLU A 1 199 ? 0.481 -7.337 0.942 1.00 93.88 199 GLU A N 1
ATOM 1583 C CA . GLU A 1 199 ? -0.467 -8.436 1.194 1.00 93.88 199 GLU A CA 1
ATOM 1584 C C . GLU A 1 199 ? -0.695 -8.694 2.684 1.00 93.88 199 GLU A C 1
ATOM 1586 O O . GLU A 1 199 ? -1.810 -8.980 3.120 1.00 93.88 199 GLU A O 1
ATOM 1591 N N . ILE A 1 200 ? 0.371 -8.591 3.482 1.00 92.38 200 ILE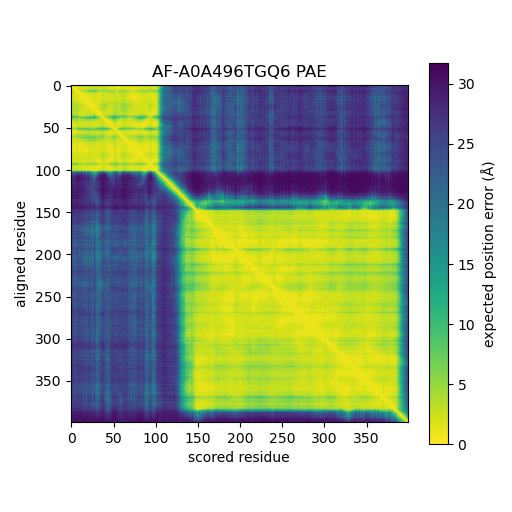 A N 1
ATOM 1592 C CA . ILE A 1 200 ? 0.294 -8.789 4.928 1.00 92.38 200 ILE A CA 1
ATOM 1593 C C . ILE A 1 200 ? -0.473 -7.633 5.561 1.00 92.38 200 ILE A C 1
ATOM 1595 O O . ILE A 1 200 ? -1.424 -7.887 6.298 1.00 92.38 200 ILE A O 1
ATOM 1599 N N . ILE A 1 201 ? -0.064 -6.393 5.279 1.00 96.62 201 ILE A N 1
ATOM 1600 C CA . ILE A 1 201 ? -0.622 -5.201 5.922 1.00 96.62 201 ILE A CA 1
ATOM 1601 C C . ILE A 1 201 ? -2.090 -4.997 5.564 1.00 96.62 201 ILE A C 1
ATOM 1603 O O . ILE A 1 201 ? -2.916 -4.834 6.459 1.00 96.62 201 ILE A O 1
ATOM 1607 N N . TRP A 1 202 ? -2.431 -5.066 4.282 1.00 97.62 202 TRP A N 1
ATOM 1608 C CA . TRP A 1 202 ? -3.791 -4.828 3.806 1.00 97.62 202 TRP A CA 1
ATOM 1609 C C . TRP A 1 202 ? -4.786 -5.905 4.276 1.00 97.62 202 TRP A C 1
ATOM 1611 O O . TRP A 1 202 ? -5.994 -5.696 4.233 1.00 97.62 202 TRP A O 1
ATOM 1621 N N . THR A 1 203 ? -4.293 -7.025 4.823 1.00 97.50 203 THR A N 1
ATOM 1622 C CA . THR A 1 203 ? -5.116 -8.049 5.490 1.00 97.50 203 THR A CA 1
ATOM 1623 C C . THR A 1 203 ? -5.294 -7.801 7.000 1.00 97.50 203 THR A C 1
ATOM 1625 O O . THR A 1 203 ? -6.173 -8.395 7.623 1.00 97.50 203 THR A O 1
ATOM 1628 N N . ILE A 1 204 ? -4.493 -6.935 7.634 1.00 97.94 204 ILE A N 1
ATOM 1629 C CA . ILE A 1 204 ? -4.539 -6.714 9.092 1.00 97.94 204 ILE A CA 1
ATOM 1630 C C . ILE A 1 204 ? -5.917 -6.254 9.594 1.00 97.94 204 ILE A C 1
ATOM 1632 O O . ILE A 1 204 ? -6.377 -6.849 10.571 1.00 97.94 204 ILE A O 1
ATOM 1636 N N . PRO A 1 205 ? -6.626 -5.297 8.957 1.00 98.50 205 PRO A N 1
ATOM 1637 C CA . PRO A 1 205 ? -7.953 -4.885 9.424 1.00 98.50 205 PRO A CA 1
ATOM 1638 C C . PRO A 1 205 ? -8.957 -6.038 9.497 1.00 98.50 205 PRO A C 1
ATOM 1640 O O . PRO A 1 205 ? -9.758 -6.102 10.424 1.00 98.50 205 PRO A O 1
ATOM 1643 N N . TYR A 1 206 ? -8.872 -6.989 8.563 1.00 98.38 206 TYR A N 1
ATOM 1644 C CA . TYR A 1 206 ? -9.711 -8.186 8.567 1.00 98.38 206 TYR A CA 1
ATOM 1645 C C . TYR A 1 206 ? -9.420 -9.088 9.765 1.00 98.38 206 TYR A C 1
ATOM 1647 O O . TYR A 1 206 ? -10.344 -9.547 10.432 1.00 98.38 206 TYR A O 1
ATOM 1655 N N . TYR A 1 207 ? -8.147 -9.320 10.091 1.00 98.25 207 TYR A N 1
ATOM 1656 C CA . TYR A 1 207 ? -7.819 -10.118 11.272 1.00 98.25 207 TYR A CA 1
ATOM 1657 C C . TYR A 1 207 ? -8.167 -9.411 12.578 1.00 98.25 207 TYR A C 1
ATOM 1659 O O . TYR A 1 207 ? -8.615 -10.077 13.505 1.00 98.25 207 TYR A O 1
ATOM 1667 N N . LEU A 1 208 ? -8.009 -8.086 12.640 1.00 98.38 208 LEU A N 1
ATOM 1668 C CA . LEU A 1 208 ? -8.476 -7.300 13.780 1.00 98.38 208 LEU A CA 1
ATOM 1669 C C . LEU A 1 208 ? -9.987 -7.458 13.952 1.00 98.38 208 LEU A C 1
ATOM 1671 O O . LEU A 1 208 ? -10.423 -7.808 15.040 1.00 98.38 208 LEU A O 1
ATOM 1675 N N . GLN A 1 209 ? -10.765 -7.311 12.873 1.00 98.31 209 GLN A N 1
ATOM 1676 C CA . GLN A 1 209 ? -12.212 -7.536 12.901 1.00 98.31 209 GLN A CA 1
ATOM 1677 C C . GLN A 1 209 ? -12.560 -8.939 13.418 1.00 98.31 209 GLN A C 1
ATOM 1679 O O . GLN A 1 209 ? -13.440 -9.086 14.256 1.00 98.31 209 GLN A O 1
ATOM 1684 N N . LYS A 1 210 ? -11.854 -9.984 12.970 1.00 96.94 210 LYS A N 1
ATOM 1685 C CA . LYS A 1 210 ? -12.100 -11.354 13.453 1.00 96.94 210 LYS A CA 1
ATOM 1686 C C . LYS A 1 210 ? -11.781 -11.550 14.936 1.00 96.94 210 LYS A C 1
ATOM 1688 O O . LYS A 1 210 ? -12.427 -12.384 15.559 1.00 96.94 210 LYS A O 1
ATOM 1693 N N . GLU A 1 211 ? -10.810 -10.820 15.479 1.00 97.06 211 GLU A N 1
ATOM 1694 C CA . GLU A 1 211 ? -10.423 -10.920 16.891 1.00 97.06 211 GLU A CA 1
ATOM 1695 C C . GLU A 1 211 ? -11.360 -10.122 17.812 1.00 97.06 211 GLU A C 1
ATOM 1697 O O . GLU A 1 211 ? -11.676 -10.592 18.900 1.00 97.06 211 GLU A O 1
ATOM 1702 N N . ILE A 1 212 ? -11.819 -8.940 17.386 1.00 96.19 212 ILE A N 1
ATOM 1703 C CA . ILE A 1 212 ? -12.584 -8.006 18.241 1.00 96.19 212 ILE A CA 1
ATOM 1704 C C . ILE A 1 212 ? -14.085 -7.945 17.912 1.00 96.19 212 ILE A C 1
ATOM 1706 O O . ILE A 1 212 ? -14.847 -7.259 18.587 1.00 96.19 212 ILE A O 1
ATOM 1710 N N . GLY A 1 213 ? -14.526 -8.633 16.857 1.00 95.50 213 GLY A N 1
ATOM 1711 C CA . GLY A 1 213 ? -15.899 -8.585 16.358 1.00 95.50 213 GLY A CA 1
ATOM 1712 C C . GLY A 1 213 ? -16.108 -7.464 15.340 1.00 95.50 213 GLY A C 1
ATOM 1713 O O . GLY A 1 213 ? -16.002 -7.684 14.133 1.00 95.50 213 GLY A O 1
ATOM 1714 N N . GLU A 1 214 ? -16.437 -6.257 15.796 1.00 95.19 214 GLU A N 1
ATOM 1715 C CA . GLU A 1 214 ? -16.706 -5.127 14.901 1.00 95.19 214 GLU A CA 1
ATOM 1716 C C . GLU A 1 214 ? -15.511 -4.169 14.825 1.00 95.19 214 GLU A C 1
ATOM 1718 O O . GLU A 1 214 ? -15.033 -3.658 15.833 1.00 95.19 214 GLU A O 1
ATOM 1723 N N . LEU A 1 215 ? -15.032 -3.887 13.608 1.00 98.00 215 LEU A N 1
ATOM 1724 C CA . LEU A 1 215 ? -13.906 -2.979 13.399 1.00 98.00 215 LEU A CA 1
ATOM 1725 C C . LEU A 1 215 ? -14.379 -1.519 13.399 1.00 98.00 215 LEU A C 1
ATOM 1727 O O . LEU A 1 215 ? -14.679 -0.955 12.341 1.00 98.00 215 LEU A O 1
ATOM 1731 N N . LYS A 1 216 ? -14.424 -0.922 14.592 1.00 97.44 216 LYS A N 1
ATOM 1732 C CA . LYS A 1 216 ? -14.795 0.479 14.829 1.00 97.44 216 LYS A CA 1
ATOM 1733 C C . LYS A 1 216 ? -13.653 1.254 15.491 1.00 97.44 216 LYS A C 1
ATOM 1735 O O . LYS A 1 216 ? -12.984 0.699 16.357 1.00 97.44 216 LYS A O 1
ATOM 1740 N N . PRO A 1 217 ? -13.464 2.542 15.156 1.00 98.38 217 PRO A N 1
ATOM 1741 C CA . PRO A 1 217 ? -12.443 3.368 15.796 1.00 98.38 217 PRO A CA 1
ATOM 1742 C C . PRO A 1 217 ? -12.721 3.566 17.296 1.00 98.38 217 PRO A C 1
ATOM 1744 O O . PRO A 1 217 ? -11.787 3.525 18.084 1.00 98.38 217 PRO A O 1
ATOM 1747 N N . ALA A 1 218 ? -13.992 3.672 17.708 1.00 98.00 218 ALA A N 1
ATOM 1748 C CA . ALA A 1 218 ? -14.380 3.829 19.117 1.00 98.00 218 ALA A CA 1
ATOM 1749 C C . ALA A 1 218 ? -13.797 2.734 20.027 1.00 98.00 218 ALA A C 1
ATOM 1751 O O . ALA A 1 218 ? -13.283 3.046 21.092 1.00 98.00 218 ALA A O 1
ATOM 1752 N N . PHE A 1 219 ? -13.764 1.481 19.553 1.00 98.25 219 PHE A N 1
ATOM 1753 C CA . PHE A 1 219 ? -13.138 0.376 20.282 1.00 98.25 219 PHE A CA 1
ATOM 1754 C C . PHE A 1 219 ? -11.685 0.702 20.659 1.00 98.25 219 PHE A C 1
ATOM 1756 O O . PHE A 1 219 ? -11.287 0.557 21.801 1.00 98.25 219 PHE A O 1
ATOM 1763 N N . PHE A 1 220 ? -10.882 1.200 19.719 1.00 98.38 220 PHE A N 1
ATOM 1764 C CA . PHE A 1 220 ? -9.462 1.470 19.966 1.00 98.38 220 PHE A CA 1
ATOM 1765 C C . PHE A 1 220 ? -9.204 2.757 20.766 1.00 98.38 220 PHE A C 1
ATOM 1767 O O . PHE A 1 220 ? -8.132 2.902 21.358 1.00 98.38 220 PHE A O 1
ATOM 1774 N N . VAL A 1 221 ? -10.152 3.700 20.775 1.00 97.56 221 VAL A N 1
ATOM 1775 C CA . VAL A 1 221 ? -10.065 4.901 21.622 1.00 97.56 221 VAL A CA 1
ATOM 1776 C C . VAL A 1 221 ? -10.161 4.512 23.096 1.00 97.56 221 VAL A C 1
ATOM 1778 O O . VAL A 1 221 ? -9.324 4.954 23.886 1.00 97.56 221 VAL A O 1
ATOM 1781 N N . ASP A 1 222 ? -11.096 3.625 23.433 1.00 95.00 222 ASP A N 1
ATOM 1782 C CA . ASP A 1 222 ? -11.356 3.202 24.814 1.00 95.00 222 ASP A CA 1
ATOM 1783 C C . ASP A 1 222 ? -10.300 2.216 25.356 1.00 95.00 222 ASP A C 1
ATOM 1785 O O . ASP A 1 222 ? -10.090 2.124 26.564 1.00 95.00 222 ASP A O 1
ATOM 1789 N N . GLU A 1 223 ? -9.596 1.503 24.473 1.00 96.88 223 GLU A N 1
ATOM 1790 C CA . GLU A 1 223 ? -8.615 0.477 24.849 1.00 96.88 223 GLU A CA 1
ATOM 1791 C C . GLU A 1 223 ? -7.225 1.037 25.191 1.00 96.88 223 GLU A C 1
ATOM 1793 O O . GLU A 1 223 ? -6.694 1.923 24.514 1.00 96.88 223 GLU A O 1
ATOM 1798 N N . ASP A 1 224 ? -6.562 0.466 26.201 1.00 96.38 224 ASP A N 1
ATOM 1799 C CA . ASP A 1 224 ? -5.164 0.798 26.509 1.00 96.38 224 ASP A CA 1
ATOM 1800 C C . ASP A 1 224 ? -4.215 0.321 25.394 1.00 96.38 224 ASP A C 1
ATOM 1802 O O . ASP A 1 224 ? -4.416 -0.722 24.764 1.00 96.38 224 ASP A O 1
ATOM 1806 N N . ILE A 1 225 ? -3.111 1.047 25.183 1.00 97.38 225 ILE A N 1
ATOM 1807 C CA . ILE A 1 225 ? -2.098 0.690 24.175 1.00 97.38 225 ILE A CA 1
ATOM 1808 C C . ILE A 1 225 ? -1.583 -0.748 24.371 1.00 97.38 225 ILE A C 1
ATOM 1810 O O . ILE A 1 225 ? -1.319 -1.448 23.384 1.00 97.38 225 ILE A O 1
ATOM 1814 N N . ASN A 1 226 ? -1.446 -1.221 25.615 1.00 97.31 226 ASN A N 1
ATOM 1815 C CA . ASN A 1 226 ? -0.995 -2.584 25.890 1.00 97.31 226 ASN A CA 1
ATOM 1816 C C . ASN A 1 226 ? -2.056 -3.636 25.550 1.00 97.31 226 ASN A C 1
ATOM 1818 O O . ASN A 1 226 ? -1.689 -4.732 25.117 1.00 97.31 226 ASN A O 1
ATOM 1822 N N . GLU A 1 227 ? -3.345 -3.321 25.677 1.00 97.94 227 GLU A N 1
ATOM 1823 C CA . GLU A 1 227 ? -4.423 -4.219 25.250 1.00 97.94 227 GLU A CA 1
ATOM 1824 C C . GLU A 1 227 ? -4.483 -4.313 23.724 1.00 97.94 227 GLU A C 1
ATOM 1826 O O . GLU A 1 227 ? -4.468 -5.420 23.173 1.00 97.94 227 GLU A O 1
ATOM 1831 N N . ILE A 1 228 ? -4.364 -3.183 23.015 1.00 98.31 228 ILE A N 1
ATOM 1832 C CA . ILE A 1 228 ? -4.227 -3.176 21.548 1.00 98.31 228 ILE A CA 1
ATOM 1833 C C . ILE A 1 228 ? -3.016 -4.022 21.122 1.00 98.31 228 ILE A C 1
ATOM 1835 O O . ILE A 1 228 ? -3.094 -4.827 20.189 1.00 98.31 228 ILE A O 1
ATOM 1839 N N . LYS A 1 229 ? -1.890 -3.918 21.839 1.00 98.06 229 LYS A N 1
ATOM 1840 C CA . LYS A 1 229 ? -0.705 -4.751 21.590 1.00 98.06 229 LYS A CA 1
ATOM 1841 C C . LYS A 1 229 ? -0.988 -6.243 21.776 1.00 98.06 229 LYS A C 1
ATOM 1843 O O . LYS A 1 229 ? -0.564 -7.038 20.932 1.00 98.06 229 LYS A O 1
ATOM 1848 N N . LYS A 1 230 ? -1.699 -6.640 22.836 1.00 97.81 230 LYS A N 1
ATOM 1849 C CA . LYS A 1 230 ? -2.095 -8.041 23.072 1.00 97.81 230 LYS A CA 1
ATOM 1850 C C . LYS A 1 230 ? -3.005 -8.563 21.958 1.00 97.81 230 LYS A C 1
ATOM 1852 O O . LYS A 1 230 ? -2.797 -9.684 21.495 1.00 97.81 230 LYS A O 1
ATOM 1857 N N . ILE A 1 231 ? -3.941 -7.750 21.465 1.00 97.69 231 ILE A N 1
ATOM 1858 C CA . ILE A 1 231 ? -4.791 -8.085 20.309 1.00 97.69 231 ILE A CA 1
ATOM 1859 C C . ILE A 1 231 ? -3.921 -8.343 19.071 1.00 97.69 231 ILE A C 1
ATOM 1861 O O . ILE A 1 231 ? -4.004 -9.412 18.463 1.00 97.69 231 ILE A O 1
ATOM 1865 N N . ILE A 1 232 ? -2.997 -7.429 18.742 1.00 96.62 232 ILE A N 1
ATOM 1866 C CA . ILE A 1 232 ? -2.071 -7.605 17.607 1.00 96.62 232 ILE A CA 1
ATOM 1867 C C . ILE A 1 232 ? -1.223 -8.881 17.767 1.00 96.62 232 ILE A C 1
ATOM 1869 O O . ILE A 1 232 ? -0.936 -9.581 16.791 1.00 96.62 232 ILE A O 1
ATOM 1873 N N . GLN A 1 233 ? -0.822 -9.226 18.994 1.00 95.44 233 GLN A N 1
ATOM 1874 C CA . GLN A 1 233 ? -0.042 -10.434 19.276 1.00 95.44 233 GLN A CA 1
ATOM 1875 C C . GLN A 1 233 ? -0.797 -11.736 18.970 1.00 95.44 233 GLN A C 1
ATOM 1877 O O . GLN A 1 233 ? -0.163 -12.718 18.566 1.00 95.44 233 GLN A O 1
ATOM 1882 N N . LYS A 1 234 ? -2.127 -11.738 19.078 1.00 95.31 234 LYS A N 1
ATOM 1883 C CA . LYS A 1 234 ? -2.970 -12.896 18.750 1.00 95.31 234 LYS A CA 1
ATOM 1884 C C . LYS A 1 234 ? -3.190 -13.083 17.247 1.00 95.31 234 LYS A C 1
ATOM 1886 O O . LYS A 1 234 ? -3.492 -14.193 16.816 1.00 95.31 234 LYS A O 1
ATOM 1891 N N . LEU A 1 235 ? -2.958 -12.050 16.429 1.00 93.38 235 LEU A N 1
ATOM 1892 C CA . LEU A 1 235 ? -3.225 -12.127 14.991 1.00 93.38 235 LEU A CA 1
ATOM 1893 C C . LEU A 1 235 ? -2.378 -13.214 14.292 1.00 93.38 235 LEU A C 1
ATOM 1895 O O . LEU A 1 235 ? -1.180 -13.359 14.600 1.00 93.38 235 LEU A O 1
ATOM 1899 N N . PRO A 1 236 ? -2.945 -13.929 13.292 1.00 91.94 236 PRO A N 1
ATOM 1900 C CA . PRO A 1 236 ? -2.242 -14.984 12.550 1.00 91.94 236 PRO A CA 1
ATOM 1901 C C . PRO A 1 236 ? -0.962 -14.496 11.860 1.00 91.94 236 PRO A C 1
ATOM 1903 O O . PRO A 1 236 ? 0.045 -15.209 11.790 1.00 91.94 236 PRO A O 1
ATOM 1906 N N . ILE A 1 237 ? -0.998 -13.257 11.369 1.00 90.94 237 ILE A N 1
ATOM 1907 C CA . ILE A 1 237 ? 0.142 -12.518 10.828 1.00 90.94 237 ILE A CA 1
ATOM 1908 C C . ILE A 1 237 ? 0.149 -11.116 11.426 1.00 90.94 237 ILE A C 1
ATOM 1910 O O . ILE A 1 237 ? -0.883 -10.621 11.871 1.00 90.94 237 ILE A O 1
ATOM 1914 N N . LYS A 1 238 ? 1.320 -10.484 11.441 1.00 90.50 238 LYS A N 1
ATOM 1915 C CA . LYS A 1 238 ? 1.546 -9.222 12.144 1.00 90.50 238 LYS A CA 1
ATOM 1916 C C . LYS A 1 238 ? 2.277 -8.233 11.237 1.00 90.50 238 LYS A C 1
ATOM 1918 O O . LYS A 1 238 ? 3.060 -8.680 10.389 1.00 90.50 238 LYS A O 1
ATOM 1923 N N . PRO A 1 239 ? 2.079 -6.917 11.429 1.00 91.25 239 PRO A N 1
ATOM 1924 C CA . PRO A 1 239 ? 2.969 -5.911 10.861 1.00 91.25 239 PRO A CA 1
ATOM 1925 C C . PRO A 1 239 ? 4.420 -6.173 11.282 1.00 91.25 239 PRO A C 1
ATOM 1927 O O . PRO A 1 239 ? 4.664 -6.787 12.319 1.00 91.25 239 PRO A O 1
ATOM 1930 N N . ARG A 1 240 ? 5.404 -5.678 10.523 1.00 90.38 240 ARG A N 1
ATOM 1931 C CA . ARG A 1 240 ? 6.811 -5.745 10.964 1.00 90.38 240 ARG A CA 1
ATOM 1932 C C . ARG A 1 240 ? 7.035 -4.924 12.235 1.00 90.38 240 ARG A C 1
ATOM 1934 O O . ARG A 1 240 ? 7.692 -5.389 13.161 1.00 90.38 240 ARG A O 1
ATOM 1941 N N . TYR A 1 241 ? 6.467 -3.722 12.278 1.00 93.19 241 TYR A N 1
ATOM 1942 C CA . TYR A 1 241 ? 6.561 -2.797 13.406 1.00 93.19 241 TYR A CA 1
ATOM 1943 C C . TYR A 1 241 ? 5.496 -3.107 14.464 1.00 93.19 241 TYR A C 1
ATOM 1945 O O . TYR A 1 241 ? 4.590 -2.318 14.714 1.00 93.19 241 TYR A O 1
ATOM 1953 N N . VAL A 1 242 ? 5.581 -4.296 15.069 1.00 92.12 242 VAL A N 1
ATOM 1954 C CA . VAL A 1 242 ? 4.587 -4.792 16.043 1.00 92.12 242 VAL A CA 1
ATOM 1955 C C . VAL A 1 242 ? 4.468 -3.884 17.271 1.00 92.12 242 VAL A C 1
ATOM 1957 O O . VAL A 1 242 ? 3.392 -3.789 17.848 1.00 92.12 242 VAL A O 1
ATOM 1960 N N . ASN A 1 243 ? 5.557 -3.227 17.678 1.00 94.25 243 ASN A N 1
ATOM 1961 C CA . ASN A 1 243 ? 5.557 -2.341 18.844 1.00 94.25 243 ASN A CA 1
ATOM 1962 C C . ASN A 1 243 ? 4.990 -0.947 18.542 1.00 94.25 243 ASN A C 1
ATOM 1964 O O . ASN A 1 243 ? 4.436 -0.332 19.445 1.00 94.25 243 ASN A O 1
ATOM 1968 N N . ASP A 1 244 ? 5.084 -0.479 17.294 1.00 97.62 244 ASP A N 1
ATOM 1969 C CA . ASP A 1 244 ? 4.590 0.844 16.888 1.00 97.62 244 ASP A CA 1
ATOM 1970 C C . ASP A 1 244 ? 3.134 0.797 16.411 1.00 97.62 244 ASP A C 1
ATOM 1972 O O . ASP A 1 244 ? 2.402 1.776 16.535 1.00 97.62 244 ASP A O 1
ATOM 1976 N N . ALA A 1 245 ? 2.695 -0.350 15.878 1.00 97.69 245 ALA A N 1
ATOM 1977 C CA . ALA A 1 245 ? 1.345 -0.525 15.352 1.00 97.69 245 ALA A CA 1
ATOM 1978 C C . ALA A 1 245 ? 0.231 -0.165 16.359 1.00 97.69 245 ALA A C 1
ATOM 1980 O O . ALA A 1 245 ? -0.691 0.530 15.942 1.00 97.69 245 ALA A O 1
ATOM 1981 N N . PRO A 1 246 ? 0.294 -0.529 17.660 1.00 98.56 246 PRO A N 1
ATOM 1982 C CA . PRO A 1 246 ? -0.710 -0.106 18.638 1.00 98.56 246 PRO A CA 1
ATOM 1983 C C . PRO A 1 246 ? -0.894 1.412 18.705 1.00 98.56 246 PRO A C 1
ATOM 1985 O O . PRO A 1 246 ? -2.024 1.891 18.716 1.00 98.56 246 PRO A O 1
ATOM 1988 N N . ARG A 1 247 ? 0.211 2.169 18.673 1.00 98.56 247 ARG A N 1
ATOM 1989 C CA . ARG A 1 247 ? 0.190 3.635 18.679 1.00 98.56 247 ARG A CA 1
ATOM 1990 C C . ARG A 1 247 ? -0.438 4.188 17.400 1.00 98.56 247 ARG A C 1
ATOM 1992 O O . ARG A 1 247 ? -1.330 5.020 17.487 1.00 98.56 247 ARG A O 1
ATOM 1999 N N . THR A 1 248 ? -0.028 3.683 16.232 1.00 98.69 248 THR A N 1
ATOM 2000 C CA . THR A 1 248 ? -0.620 4.061 14.934 1.00 98.69 248 THR A CA 1
ATOM 2001 C C . THR A 1 248 ? -2.137 3.829 14.918 1.00 98.69 248 THR A C 1
ATOM 2003 O O . THR A 1 248 ? -2.886 4.695 14.474 1.00 98.69 248 THR A O 1
ATOM 2006 N N . ILE A 1 249 ? -2.597 2.672 15.411 1.00 98.69 249 ILE A N 1
ATOM 2007 C CA . ILE A 1 249 ? -4.023 2.318 15.464 1.00 98.69 249 ILE A CA 1
ATOM 2008 C C . ILE A 1 249 ? -4.779 3.263 16.403 1.00 98.69 249 ILE A C 1
ATOM 2010 O O . ILE A 1 249 ? -5.833 3.773 16.019 1.00 98.69 249 ILE A O 1
ATOM 2014 N N . LYS A 1 250 ? -4.247 3.507 17.608 1.00 98.69 250 LYS A N 1
ATOM 2015 C CA . LYS A 1 250 ? -4.896 4.359 18.609 1.00 98.69 250 LYS A CA 1
ATOM 2016 C C . LYS A 1 250 ? -5.004 5.809 18.135 1.00 98.69 250 LYS A C 1
ATOM 2018 O O . LYS A 1 250 ? -6.111 6.327 18.079 1.00 98.69 250 LYS A O 1
ATOM 2023 N N . GLU A 1 251 ? -3.904 6.412 17.680 1.00 98.81 251 GLU A N 1
ATOM 2024 C CA . GLU A 1 251 ? -3.897 7.807 17.211 1.00 98.81 251 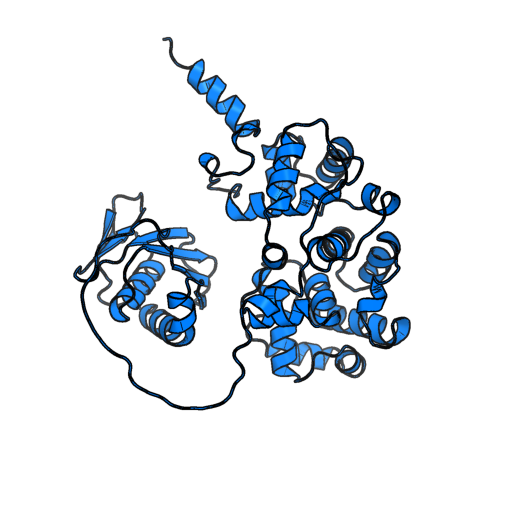GLU A CA 1
ATOM 2025 C C . GLU A 1 251 ? -4.815 8.018 15.993 1.00 98.81 251 GLU A C 1
ATOM 2027 O O . GLU A 1 251 ? -5.562 8.993 15.940 1.00 98.81 251 GLU A O 1
ATOM 2032 N N . LEU A 1 252 ? -4.831 7.087 15.025 1.00 98.88 252 LEU A N 1
ATOM 2033 C CA . LEU A 1 252 ? -5.780 7.160 13.907 1.00 98.88 252 LEU A CA 1
ATOM 2034 C C . LEU A 1 252 ? -7.232 7.085 14.400 1.00 98.88 252 LEU A C 1
ATOM 2036 O O . LEU A 1 252 ? -8.095 7.804 13.899 1.00 98.88 252 LEU A O 1
ATOM 2040 N N . SER A 1 253 ? -7.506 6.212 15.367 1.00 98.88 253 SER A N 1
ATOM 2041 C CA . SER A 1 253 ? -8.850 6.034 15.919 1.00 98.88 253 SER A CA 1
ATOM 2042 C C . SER A 1 253 ? -9.321 7.269 16.682 1.00 98.88 253 SER A C 1
ATOM 2044 O O . SER A 1 253 ? -10.461 7.687 16.498 1.00 98.88 253 SER A O 1
ATOM 2046 N N . GLU A 1 254 ? -8.437 7.889 17.466 1.00 98.81 254 GLU A N 1
ATOM 2047 C CA . GLU A 1 254 ? -8.696 9.146 18.176 1.00 98.81 254 GLU A CA 1
ATOM 2048 C C . GLU A 1 254 ? -9.012 10.282 17.202 1.00 98.81 254 GLU A C 1
ATOM 2050 O O . GLU A 1 254 ? -10.017 10.964 17.384 1.00 98.81 254 GLU A O 1
ATOM 2055 N N . ILE A 1 255 ? -8.232 10.442 16.125 1.00 98.81 255 ILE A N 1
ATOM 2056 C CA . ILE A 1 255 ? -8.524 11.433 15.075 1.00 98.81 255 ILE A CA 1
ATOM 2057 C C . ILE A 1 255 ? -9.913 11.180 14.475 1.00 98.81 255 ILE A C 1
ATOM 2059 O O . ILE A 1 255 ? -10.733 12.093 14.390 1.00 98.81 255 ILE A O 1
ATOM 2063 N N . VAL A 1 256 ? -10.210 9.935 14.086 1.00 98.81 256 VAL A N 1
ATOM 2064 C CA . VAL A 1 256 ? -11.498 9.583 13.467 1.00 98.81 256 VAL A CA 1
ATOM 2065 C C . VAL A 1 256 ? -12.675 9.840 14.414 1.00 98.81 256 VAL A C 1
ATOM 2067 O O . VAL A 1 256 ? -13.706 10.356 13.983 1.00 98.81 256 VAL A O 1
ATOM 2070 N N . VAL A 1 257 ? -12.555 9.493 15.696 1.00 98.75 257 VAL A N 1
ATOM 2071 C CA . VAL A 1 257 ? -13.630 9.701 16.678 1.00 98.75 257 VAL A CA 1
ATOM 2072 C C . VAL A 1 257 ? -13.800 11.181 17.001 1.00 98.75 257 VAL A C 1
ATOM 2074 O O . VAL A 1 257 ? -14.909 11.695 16.860 1.00 98.75 257 VAL A O 1
ATOM 2077 N N . ASN A 1 258 ? -12.719 11.863 17.376 1.00 98.56 258 ASN A N 1
ATOM 2078 C CA . ASN A 1 258 ? -12.780 13.208 17.945 1.00 98.56 258 ASN A CA 1
ATOM 2079 C C . ASN A 1 258 ? -13.038 14.289 16.892 1.00 98.56 258 ASN A C 1
ATOM 2081 O O . ASN A 1 258 ? -13.723 15.267 17.176 1.00 98.56 258 ASN A O 1
ATOM 2085 N N . GLU A 1 259 ? -12.503 14.128 15.679 1.00 98.44 259 GLU A N 1
ATOM 2086 C CA . GLU A 1 259 ? -12.576 15.162 14.636 1.00 98.44 259 GLU A CA 1
ATOM 2087 C C . GLU A 1 259 ? -13.580 14.824 13.530 1.00 98.44 259 GLU A C 1
ATOM 2089 O O . GLU A 1 259 ? -14.071 15.713 12.834 1.00 98.44 259 GLU A O 1
ATOM 2094 N N . PHE A 1 260 ? -13.916 13.540 13.371 1.00 98.31 260 PHE A N 1
ATOM 2095 C CA . PHE A 1 260 ? -14.771 13.055 12.285 1.00 98.31 260 PHE A CA 1
ATOM 2096 C C . PHE A 1 260 ? -16.013 12.291 12.776 1.00 98.31 260 PHE A C 1
ATOM 2098 O O . PHE A 1 260 ? -16.735 11.681 11.978 1.00 98.31 260 PHE A O 1
ATOM 2105 N N . ASN A 1 261 ? -16.330 12.375 14.073 1.00 97.69 261 ASN A N 1
ATOM 2106 C CA . ASN A 1 261 ? -17.492 11.745 14.715 1.00 97.69 261 ASN A CA 1
ATOM 2107 C C . ASN A 1 261 ? -17.587 10.236 14.428 1.00 97.69 261 ASN A C 1
ATOM 2109 O O . ASN A 1 261 ? -18.665 9.713 14.142 1.00 97.69 261 ASN A O 1
ATOM 2113 N N . GLY A 1 262 ? -16.444 9.547 14.427 1.00 97.62 262 GLY A N 1
ATOM 2114 C CA . GLY A 1 262 ? -16.349 8.104 14.202 1.00 97.62 262 GLY A CA 1
ATOM 2115 C C . GLY A 1 262 ? -16.428 7.665 12.734 1.00 97.62 262 GLY A C 1
ATOM 2116 O O . GLY A 1 262 ? -16.312 6.472 12.460 1.00 97.62 262 GLY A O 1
ATOM 2117 N N . ASP A 1 263 ? -16.593 8.593 11.786 1.00 98.31 263 ASP A N 1
ATOM 2118 C CA . ASP A 1 263 ? -16.707 8.298 10.355 1.00 98.31 263 ASP A CA 1
ATOM 2119 C C . ASP A 1 263 ? -15.419 8.660 9.607 1.00 98.31 263 ASP A C 1
ATOM 2121 O O . ASP A 1 263 ? -15.206 9.803 9.198 1.00 98.31 263 ASP A O 1
ATOM 2125 N N . ALA A 1 264 ? -14.571 7.655 9.371 1.00 98.50 264 ALA A N 1
ATOM 2126 C CA . ALA A 1 264 ? -13.299 7.839 8.673 1.00 98.50 264 ALA A CA 1
ATOM 2127 C C . ALA A 1 264 ? -13.456 8.377 7.238 1.00 98.50 264 ALA A C 1
ATOM 2129 O O . ALA A 1 264 ? -12.527 9.002 6.733 1.00 98.50 264 ALA A O 1
ATOM 2130 N N . SER A 1 265 ? -14.617 8.206 6.584 1.00 98.19 265 SER A N 1
ATOM 2131 C CA . SER A 1 265 ? -14.818 8.728 5.223 1.00 98.19 265 SER A CA 1
ATOM 2132 C C . SER A 1 265 ? -14.778 10.256 5.154 1.00 98.19 265 SER A C 1
ATOM 2134 O O . SER A 1 265 ? -14.430 10.828 4.119 1.00 98.19 265 SER A O 1
ATOM 2136 N N . LYS A 1 266 ? -15.068 10.935 6.270 1.00 98.56 266 LYS A N 1
ATOM 2137 C CA . LYS A 1 266 ? -15.011 12.397 6.362 1.00 98.56 266 LYS A CA 1
ATOM 2138 C C . LYS A 1 266 ? -13.590 12.957 6.356 1.00 98.56 266 LYS A C 1
ATOM 2140 O O . LYS A 1 266 ? -13.445 14.160 6.163 1.00 98.56 266 LYS A O 1
ATOM 2145 N N . ILE A 1 267 ? -12.560 12.114 6.498 1.00 98.69 267 ILE A N 1
ATOM 2146 C CA . ILE A 1 267 ? -11.167 12.542 6.314 1.00 98.69 267 ILE A CA 1
ATOM 2147 C C . ILE A 1 267 ? -10.946 13.056 4.884 1.00 98.69 267 ILE A C 1
ATOM 2149 O O . ILE A 1 267 ? -10.195 14.005 4.695 1.00 98.69 267 ILE A O 1
ATOM 2153 N N . TRP A 1 268 ? -11.597 12.452 3.882 1.00 98.25 268 TRP A N 1
ATOM 2154 C CA . TRP A 1 268 ? -11.390 12.779 2.463 1.00 98.25 268 TRP A CA 1
ATOM 2155 C C . TRP A 1 268 ? -12.626 13.288 1.728 1.00 98.25 268 TRP A C 1
ATOM 2157 O O . TRP A 1 268 ? -12.507 13.857 0.644 1.00 98.25 268 TRP A O 1
ATOM 2167 N N . LYS A 1 269 ? -13.828 13.105 2.278 1.00 96.19 269 LYS A N 1
ATOM 2168 C CA . LYS A 1 269 ? -15.048 13.598 1.638 1.00 96.19 269 LYS A CA 1
ATOM 2169 C C . LYS A 1 269 ? -15.062 15.129 1.613 1.00 96.19 269 LYS A C 1
ATOM 2171 O O . LYS A 1 269 ? -15.091 15.761 2.664 1.00 96.19 269 LYS A O 1
ATOM 2176 N N . ASN A 1 270 ? -15.130 15.703 0.410 1.00 94.12 270 ASN A N 1
ATOM 2177 C CA . ASN A 1 270 ? -15.122 17.153 0.175 1.00 94.12 270 ASN A CA 1
ATOM 2178 C C . ASN A 1 270 ? -13.873 17.851 0.748 1.00 94.12 270 ASN A C 1
ATOM 2180 O O . ASN A 1 270 ? -13.970 18.968 1.255 1.00 94.12 270 ASN A O 1
ATOM 2184 N N . LYS A 1 271 ? -12.720 17.175 0.706 1.00 97.75 271 LYS A N 1
ATOM 2185 C CA . LYS A 1 271 ? -11.427 17.677 1.180 1.00 97.75 271 LYS A CA 1
ATOM 2186 C C . LYS A 1 271 ? -10.417 17.716 0.042 1.00 97.75 271 LYS A C 1
ATOM 2188 O O . LYS A 1 271 ? -10.454 16.859 -0.838 1.00 97.75 271 LYS A O 1
ATOM 2193 N N . SER A 1 272 ? -9.512 18.689 0.086 1.00 98.25 272 SER A N 1
ATOM 2194 C CA . SER A 1 272 ? -8.346 18.723 -0.803 1.00 98.25 272 SER A CA 1
ATOM 2195 C C . SER A 1 272 ? -7.392 17.564 -0.503 1.00 98.25 272 SER A C 1
ATOM 2197 O O . SER A 1 272 ? -7.367 17.022 0.610 1.00 98.25 272 SER A O 1
ATOM 2199 N N . ALA A 1 273 ? -6.553 17.199 -1.473 1.00 98.12 273 ALA A N 1
ATOM 2200 C CA . ALA A 1 273 ? -5.539 16.168 -1.268 1.00 98.12 273 ALA A CA 1
ATOM 2201 C C . ALA A 1 273 ? -4.550 16.578 -0.161 1.00 98.12 273 ALA A C 1
ATOM 2203 O O . ALA A 1 273 ? -4.057 15.728 0.583 1.00 98.12 273 ALA A O 1
ATOM 2204 N N . GLU A 1 274 ? -4.271 17.876 -0.019 1.00 98.19 274 GLU A N 1
ATOM 2205 C CA . GLU A 1 274 ? -3.396 18.401 1.034 1.00 98.19 274 GLU A CA 1
ATOM 2206 C C . GLU A 1 274 ? -4.003 18.271 2.437 1.00 98.19 274 GLU A C 1
ATOM 2208 O O . GLU A 1 274 ? -3.312 17.831 3.357 1.00 98.19 274 GLU A O 1
ATOM 2213 N N . GLU A 1 275 ? -5.297 18.561 2.607 1.00 98.56 275 GLU A N 1
ATOM 2214 C CA . GLU A 1 275 ? -5.998 18.354 3.884 1.00 98.56 275 GLU A CA 1
ATOM 2215 C C . GLU A 1 275 ? -5.998 16.875 4.299 1.00 98.56 275 GLU A C 1
ATOM 2217 O O . GLU A 1 275 ? -5.758 16.550 5.470 1.00 98.56 275 GLU A O 1
ATOM 2222 N N . VAL A 1 276 ? -6.214 15.969 3.337 1.00 98.75 276 VAL A N 1
ATOM 2223 C CA . VAL A 1 276 ? -6.161 14.518 3.575 1.00 98.75 276 VAL A CA 1
ATOM 2224 C C . VAL A 1 276 ? -4.763 14.105 4.024 1.00 98.75 276 VAL A C 1
ATOM 2226 O O . VAL A 1 276 ? -4.613 13.458 5.064 1.00 98.75 276 VAL A O 1
ATOM 2229 N N . LYS A 1 277 ? -3.724 14.504 3.277 1.00 98.62 277 LYS A N 1
ATOM 2230 C CA . LYS A 1 277 ? -2.330 14.187 3.619 1.00 98.62 277 LYS A CA 1
ATOM 2231 C C . LYS A 1 277 ? -1.956 14.735 4.994 1.00 98.62 277 LYS A C 1
ATOM 2233 O O . LYS A 1 277 ? -1.413 13.982 5.797 1.00 98.62 277 LYS A O 1
ATOM 2238 N N . THR A 1 278 ? -2.297 15.992 5.280 1.00 98.69 278 THR A N 1
ATOM 2239 C CA . THR A 1 278 ? -2.038 16.646 6.572 1.00 98.69 278 THR A CA 1
ATOM 2240 C C . THR A 1 278 ? -2.691 15.878 7.716 1.00 98.69 278 THR A C 1
ATOM 2242 O O . THR A 1 278 ? -2.055 15.616 8.734 1.00 98.69 278 THR A O 1
ATOM 2245 N N . THR A 1 279 ? -3.942 15.445 7.537 1.00 98.81 279 THR A N 1
ATOM 2246 C CA . THR A 1 279 ? -4.651 14.649 8.546 1.00 98.81 279 THR A CA 1
ATOM 2247 C C . THR A 1 279 ? -3.927 13.340 8.832 1.00 98.81 279 THR A C 1
ATOM 2249 O O . THR A 1 279 ? -3.633 13.044 9.988 1.00 98.81 279 THR A O 1
ATOM 2252 N N . PHE A 1 280 ? -3.588 12.585 7.787 1.00 98.75 280 PHE A N 1
ATOM 2253 C CA . PHE A 1 280 ? -2.915 11.299 7.931 1.00 98.75 280 PHE A CA 1
ATOM 2254 C C . PHE A 1 280 ? -1.492 11.421 8.485 1.00 98.75 280 PHE A C 1
ATOM 2256 O O . PHE A 1 280 ? -1.086 10.568 9.264 1.00 98.75 280 PHE A O 1
ATOM 2263 N N . GLN A 1 281 ? -0.749 12.478 8.148 1.00 98.69 281 GLN A N 1
ATOM 2264 C CA . GLN A 1 281 ? 0.619 12.699 8.640 1.00 98.69 281 GLN A CA 1
ATOM 2265 C C . GLN A 1 281 ? 0.704 12.995 10.146 1.00 98.69 281 GLN A C 1
ATOM 2267 O O . GLN A 1 281 ? 1.786 12.899 10.722 1.00 98.69 281 GLN A O 1
ATOM 2272 N N . ARG A 1 282 ? -0.420 13.309 10.807 1.00 98.62 282 ARG A N 1
ATOM 2273 C CA . ARG A 1 282 ? -0.483 13.392 12.276 1.00 98.62 282 ARG A CA 1
ATOM 2274 C C . ARG A 1 282 ? -0.418 12.021 12.953 1.00 98.62 282 ARG A C 1
ATOM 2276 O O . ARG A 1 282 ? -0.098 11.954 14.134 1.00 98.62 282 ARG A O 1
ATOM 2283 N N . VAL A 1 283 ? -0.704 10.942 12.222 1.00 98.69 283 VAL A N 1
ATOM 2284 C CA . VAL A 1 283 ? -0.677 9.574 12.746 1.00 98.69 283 VAL A CA 1
ATOM 2285 C C . VAL A 1 283 ? 0.758 9.054 12.781 1.00 98.69 283 VAL A C 1
ATOM 2287 O O . VAL A 1 283 ? 1.481 9.071 11.779 1.00 98.69 283 VAL A O 1
ATOM 2290 N N . HIS A 1 284 ? 1.164 8.506 13.924 1.00 98.31 284 HIS A N 1
ATOM 2291 C CA . HIS A 1 284 ? 2.483 7.933 14.121 1.00 98.31 284 HIS A CA 1
ATOM 2292 C C . HIS A 1 284 ? 2.817 6.909 13.034 1.00 98.31 284 HIS A C 1
ATOM 2294 O O . HIS A 1 284 ? 2.141 5.891 12.856 1.00 98.31 284 HIS A O 1
ATOM 2300 N N . GLY A 1 285 ? 3.932 7.159 12.350 1.00 97.00 285 GLY A N 1
ATOM 2301 C CA . GLY A 1 285 ? 4.439 6.288 11.300 1.00 97.00 285 GLY A CA 1
ATOM 2302 C C . GLY A 1 285 ? 3.969 6.613 9.892 1.00 97.00 285 GLY A C 1
ATOM 2303 O O . GLY A 1 285 ? 4.467 5.984 8.959 1.00 97.00 285 GLY A O 1
ATOM 2304 N N . VAL A 1 286 ? 3.078 7.590 9.726 1.00 98.19 286 VAL A N 1
ATOM 2305 C CA . VAL A 1 286 ? 2.592 8.036 8.422 1.00 98.19 286 VAL A CA 1
ATOM 2306 C C . VAL A 1 286 ? 3.391 9.251 7.957 1.00 98.19 286 VAL A C 1
ATOM 2308 O O . VAL A 1 286 ? 3.177 10.373 8.394 1.00 98.19 286 VAL A O 1
ATOM 2311 N N . GLY A 1 287 ? 4.346 9.019 7.056 1.00 96.44 287 GLY A N 1
ATOM 2312 C CA . GLY A 1 287 ? 5.137 10.086 6.434 1.00 96.44 287 GLY A CA 1
ATOM 2313 C C . GLY A 1 287 ? 4.566 10.594 5.098 1.00 96.44 287 GLY A C 1
ATOM 2314 O O . GLY A 1 287 ? 3.516 10.123 4.637 1.00 96.44 287 GLY A O 1
ATOM 2315 N N . PRO A 1 288 ? 5.299 11.491 4.408 1.00 94.62 288 PRO A N 1
ATOM 2316 C CA . PRO A 1 288 ? 4.931 12.010 3.085 1.00 94.62 288 PRO A CA 1
ATOM 2317 C C . PRO A 1 288 ? 4.662 10.920 2.041 1.00 94.62 288 PRO A C 1
ATOM 2319 O O . PRO A 1 288 ? 3.711 11.019 1.268 1.00 94.62 288 PRO A O 1
ATOM 2322 N N . GLY A 1 289 ? 5.442 9.833 2.053 1.00 94.62 289 GLY A N 1
ATOM 2323 C CA . GLY A 1 289 ? 5.238 8.712 1.133 1.00 94.62 289 GLY A CA 1
ATOM 2324 C C . GLY A 1 289 ? 3.907 7.986 1.357 1.00 94.62 289 GLY A C 1
ATOM 2325 O O . GLY A 1 289 ? 3.152 7.781 0.413 1.00 94.62 289 GLY A O 1
ATOM 2326 N N . ILE A 1 290 ? 3.587 7.615 2.602 1.00 96.75 290 ILE A N 1
ATOM 2327 C CA . ILE A 1 290 ? 2.342 6.888 2.921 1.00 96.75 290 ILE A CA 1
ATOM 2328 C C . ILE A 1 290 ? 1.118 7.772 2.669 1.00 96.75 290 ILE A C 1
ATOM 2330 O O . ILE A 1 290 ? 0.168 7.324 2.038 1.00 96.75 290 ILE A O 1
ATOM 2334 N N . SER A 1 291 ? 1.162 9.034 3.094 1.00 98.00 291 SER A N 1
ATOM 2335 C CA . SER A 1 291 ? 0.082 9.992 2.829 1.00 98.00 291 SER A CA 1
ATOM 2336 C C . SER A 1 291 ? -0.131 10.252 1.330 1.00 98.00 291 SER A C 1
ATOM 2338 O O . SER A 1 291 ? -1.278 10.331 0.896 1.00 98.00 291 SER A O 1
ATOM 2340 N N . SER A 1 292 ? 0.935 10.282 0.519 1.00 97.62 292 SER A N 1
ATOM 2341 C CA . SER A 1 292 ? 0.815 10.350 -0.948 1.00 97.62 292 SER A CA 1
ATOM 2342 C C . SER A 1 292 ? 0.131 9.104 -1.521 1.00 97.62 292 SER A C 1
ATOM 2344 O O . SER A 1 292 ? -0.812 9.222 -2.292 1.00 97.62 292 SER A O 1
ATOM 2346 N N . MET A 1 293 ? 0.519 7.902 -1.085 1.00 97.69 293 MET A N 1
ATOM 2347 C CA . MET A 1 293 ? -0.161 6.665 -1.498 1.00 97.69 293 MET A CA 1
ATOM 2348 C C . MET A 1 293 ? -1.642 6.648 -1.111 1.00 97.69 293 MET A C 1
ATOM 2350 O O . MET A 1 293 ? -2.459 6.171 -1.890 1.00 97.69 293 MET A O 1
ATOM 2354 N N . ILE A 1 294 ? -2.008 7.178 0.058 1.00 98.50 294 ILE A N 1
ATOM 2355 C CA . ILE A 1 294 ? -3.408 7.228 0.495 1.00 98.50 294 ILE A CA 1
ATOM 2356 C C . ILE A 1 294 ? -4.272 8.011 -0.495 1.00 98.50 294 ILE A C 1
ATOM 2358 O O . ILE A 1 294 ? -5.283 7.478 -0.949 1.00 98.50 294 ILE A O 1
ATOM 2362 N N . VAL A 1 295 ? -3.879 9.235 -0.863 1.00 98.44 295 VAL A N 1
ATOM 2363 C CA . VAL A 1 295 ? -4.667 10.048 -1.808 1.00 98.44 295 VAL A CA 1
ATOM 2364 C C . VAL A 1 295 ? -4.719 9.416 -3.201 1.00 98.44 295 VAL A C 1
ATOM 2366 O O . VAL A 1 295 ? -5.775 9.417 -3.828 1.00 98.44 295 VAL A O 1
ATOM 2369 N N . LEU A 1 296 ? -3.633 8.771 -3.643 1.00 97.75 296 LEU A N 1
ATOM 2370 C CA . LEU A 1 296 ? -3.616 8.026 -4.906 1.00 97.75 296 LEU A CA 1
ATOM 2371 C C . LEU A 1 296 ? -4.591 6.842 -4.891 1.00 97.75 296 LEU A C 1
ATOM 2373 O O . LEU A 1 296 ? -5.317 6.630 -5.859 1.00 97.75 296 LEU A O 1
ATOM 2377 N N . LEU A 1 297 ? -4.641 6.076 -3.799 1.00 97.44 297 LEU A N 1
ATOM 2378 C CA . LEU A 1 297 ? -5.559 4.942 -3.667 1.00 97.44 297 LEU A CA 1
ATOM 2379 C C . LEU A 1 297 ? -7.015 5.387 -3.529 1.00 97.44 297 LEU A C 1
ATOM 2381 O O . LEU A 1 297 ? -7.890 4.749 -4.111 1.00 97.44 297 LEU A O 1
ATOM 2385 N N . LEU A 1 298 ? -7.287 6.471 -2.796 1.00 97.19 298 LEU A N 1
ATOM 2386 C CA . LEU A 1 298 ? -8.631 7.048 -2.689 1.00 97.19 298 LEU A CA 1
ATOM 2387 C C . LEU A 1 298 ? -9.208 7.356 -4.072 1.00 97.19 298 LEU A C 1
ATOM 2389 O O . LEU A 1 298 ? -10.348 6.986 -4.366 1.00 97.19 298 LEU A O 1
ATOM 2393 N N . GLU A 1 299 ? -8.397 7.946 -4.942 1.00 94.25 299 GLU A N 1
ATOM 2394 C CA . GLU A 1 299 ? -8.827 8.271 -6.294 1.00 94.25 299 GLU A CA 1
ATOM 2395 C C . GLU A 1 299 ? -8.901 7.061 -7.217 1.00 94.25 299 GLU A C 1
ATOM 2397 O O . GLU A 1 299 ? -9.898 6.857 -7.913 1.00 94.25 299 GLU A O 1
ATOM 2402 N N . ARG A 1 300 ? -7.889 6.193 -7.170 1.00 91.50 300 ARG A N 1
ATOM 2403 C CA . ARG A 1 300 ? -7.813 5.016 -8.043 1.00 91.50 300 ARG A CA 1
ATOM 2404 C C . ARG A 1 300 ? -8.831 3.939 -7.718 1.00 91.50 300 ARG A C 1
ATOM 2406 O O . ARG A 1 300 ? -9.257 3.220 -8.618 1.00 91.50 300 ARG A O 1
ATOM 2413 N N . CYS A 1 301 ? -9.177 3.789 -6.447 1.00 91.56 301 CYS A N 1
ATOM 2414 C CA . CYS A 1 301 ? -9.952 2.651 -5.979 1.00 91.56 301 CYS A CA 1
ATOM 2415 C C . CYS A 1 301 ? -11.344 3.066 -5.508 1.00 91.56 301 CYS A C 1
ATOM 2417 O O . CYS A 1 301 ? -12.310 2.363 -5.787 1.00 91.56 301 CYS A O 1
ATOM 2419 N N . PHE A 1 302 ? -11.481 4.208 -4.835 1.00 90.25 302 PHE A N 1
ATOM 2420 C CA . PHE A 1 302 ? -12.712 4.553 -4.114 1.00 90.25 302 PHE A CA 1
ATOM 2421 C C . PHE A 1 302 ? -13.551 5.631 -4.808 1.00 90.25 302 PHE A C 1
ATOM 2423 O O . PHE A 1 302 ? -14.575 6.056 -4.276 1.00 90.25 302 PHE A O 1
ATOM 2430 N N . GLY A 1 303 ? -13.156 6.052 -6.015 1.00 86.94 303 GLY A N 1
ATOM 2431 C CA . GLY A 1 303 ? -13.911 7.023 -6.804 1.00 86.94 303 GLY A CA 1
ATOM 2432 C C . GLY A 1 303 ? -13.979 8.410 -6.167 1.00 86.94 303 GLY A C 1
ATOM 2433 O O . GLY A 1 303 ? -14.942 9.138 -6.418 1.00 86.94 303 GLY A O 1
ATOM 2434 N N . ILE A 1 304 ? -13.003 8.739 -5.317 1.00 94.06 304 ILE A N 1
ATOM 2435 C CA . ILE A 1 304 ? -12.810 10.079 -4.765 1.00 94.06 304 ILE A CA 1
ATOM 2436 C C . ILE A 1 304 ? -12.050 10.895 -5.798 1.00 94.06 304 ILE A C 1
ATOM 2438 O O . ILE A 1 304 ? -10.945 10.532 -6.160 1.00 94.06 304 ILE A O 1
ATOM 2442 N N . HIS A 1 305 ? -12.627 11.986 -6.275 1.00 93.50 305 HIS A N 1
ATOM 2443 C CA . HIS A 1 305 ? -11.950 12.841 -7.240 1.00 93.50 305 HIS A CA 1
ATOM 2444 C C . HIS A 1 305 ? -11.322 14.038 -6.529 1.00 93.50 305 HIS A C 1
ATOM 2446 O O . HIS A 1 305 ? -12.008 14.739 -5.778 1.00 93.50 305 HIS A O 1
ATOM 2452 N N . PHE A 1 306 ? -10.033 14.254 -6.775 1.00 95.06 306 PHE A N 1
ATOM 2453 C CA . PHE A 1 306 ? -9.340 15.488 -6.425 1.00 95.06 306 PHE A CA 1
ATOM 2454 C C . PHE A 1 306 ? -9.262 16.372 -7.673 1.00 95.06 306 PHE A C 1
ATOM 2456 O O . PHE A 1 306 ? -9.204 15.859 -8.782 1.00 95.06 306 PHE A O 1
ATOM 2463 N N . ASN A 1 307 ? -9.313 17.693 -7.513 1.00 93.25 307 ASN A N 1
ATOM 2464 C CA . ASN A 1 307 ? -9.340 18.601 -8.666 1.00 93.25 307 ASN A CA 1
ATOM 2465 C C . ASN A 1 307 ? -7.943 18.784 -9.297 1.00 93.25 307 ASN A C 1
ATOM 2467 O O . ASN A 1 307 ? -6.927 18.425 -8.704 1.00 93.25 307 ASN A O 1
ATOM 2471 N N . ASP A 1 308 ? -7.870 19.455 -10.448 1.00 91.25 308 ASP A N 1
ATOM 2472 C CA . ASP A 1 308 ? -6.613 19.717 -11.167 1.00 91.25 308 ASP A CA 1
ATOM 2473 C C . ASP A 1 308 ? -5.532 20.418 -10.326 1.00 91.25 308 ASP A C 1
ATOM 2475 O O . ASP A 1 308 ? -4.332 20.242 -10.556 1.00 91.25 308 ASP A O 1
ATOM 2479 N N . LEU A 1 309 ? -5.924 21.270 -9.371 1.00 92.56 309 LEU A N 1
ATOM 2480 C CA . LEU A 1 309 ? -4.970 21.947 -8.492 1.00 92.56 309 LEU A CA 1
ATOM 2481 C C . LEU A 1 309 ? -4.349 20.966 -7.493 1.00 92.56 309 LEU A C 1
ATOM 2483 O O . LEU A 1 309 ? -3.144 21.042 -7.235 1.00 92.56 309 LEU A O 1
ATOM 2487 N N . ASP A 1 310 ? -5.147 20.039 -6.970 1.00 96.12 310 ASP A N 1
ATOM 2488 C CA . ASP A 1 310 ? -4.665 18.929 -6.157 1.00 96.12 310 ASP A CA 1
ATOM 2489 C C . ASP A 1 310 ? -3.791 17.979 -6.985 1.00 96.12 310 ASP A C 1
ATOM 2491 O O . ASP A 1 310 ? -2.679 17.659 -6.560 1.00 96.12 310 ASP A O 1
ATOM 2495 N N . HIS A 1 311 ? -4.229 17.581 -8.186 1.00 96.44 311 HIS A N 1
ATOM 2496 C CA . HIS A 1 311 ? -3.501 16.650 -9.061 1.00 96.44 311 HIS A CA 1
ATOM 2497 C C . HIS A 1 311 ? -2.074 17.093 -9.352 1.00 96.44 311 HIS A C 1
ATOM 2499 O O . HIS A 1 311 ? -1.155 16.286 -9.208 1.00 96.44 311 HIS A O 1
ATOM 2505 N N . ARG A 1 312 ? -1.854 18.381 -9.644 1.00 93.81 312 ARG A N 1
ATOM 2506 C CA . ARG A 1 312 ? -0.504 18.944 -9.854 1.00 93.81 312 ARG A CA 1
ATOM 2507 C C . ARG A 1 312 ? 0.422 18.783 -8.641 1.00 93.81 312 ARG A C 1
ATOM 2509 O O . ARG A 1 312 ? 1.645 18.791 -8.784 1.00 93.81 312 ARG A O 1
ATOM 2516 N N . ASN A 1 313 ? -0.150 18.623 -7.448 1.00 93.19 313 ASN A N 1
ATOM 2517 C CA . ASN A 1 313 ? 0.560 18.459 -6.178 1.00 93.19 313 ASN A CA 1
ATOM 2518 C C . ASN A 1 313 ? 0.514 17.020 -5.627 1.00 93.19 313 ASN A C 1
ATOM 2520 O O . ASN A 1 313 ? 1.191 16.707 -4.637 1.00 93.19 313 ASN A O 1
ATOM 2524 N N . MET A 1 314 ? -0.236 16.123 -6.268 1.00 96.69 314 MET A N 1
ATOM 2525 C CA . MET A 1 314 ? -0.263 14.697 -5.965 1.00 96.69 314 MET A CA 1
ATOM 2526 C C . MET A 1 314 ? 0.893 14.004 -6.682 1.00 96.69 314 MET A C 1
ATOM 2528 O O . MET A 1 314 ? 0.940 13.918 -7.906 1.00 96.69 314 MET A O 1
ATOM 2532 N N . ASN A 1 315 ? 1.850 13.511 -5.899 1.00 95.00 315 ASN A N 1
ATOM 2533 C CA . ASN A 1 315 ? 3.064 12.883 -6.408 1.00 95.00 315 ASN A CA 1
ATOM 2534 C C . ASN A 1 315 ? 3.020 11.364 -6.253 1.00 95.00 315 ASN A C 1
ATOM 2536 O O . ASN A 1 315 ? 2.307 10.840 -5.400 1.00 95.00 315 ASN A O 1
ATOM 2540 N N . VAL A 1 316 ? 3.841 10.677 -7.050 1.00 96.94 316 VAL A N 1
ATOM 2541 C CA . VAL A 1 31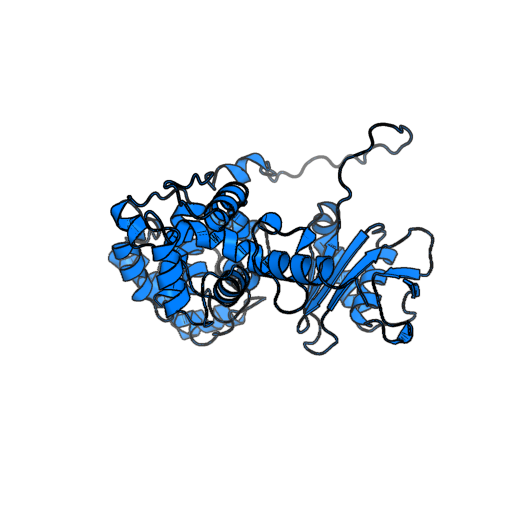6 ? 4.170 9.259 -6.844 1.00 96.94 316 VAL A CA 1
ATOM 2542 C C . VAL A 1 316 ? 4.771 9.030 -5.448 1.00 96.94 316 VAL A C 1
ATOM 2544 O O . VAL A 1 316 ? 5.388 9.940 -4.886 1.00 96.94 316 VAL A O 1
ATOM 2547 N N . LYS A 1 317 ? 4.652 7.815 -4.902 1.00 96.00 317 LYS A N 1
ATOM 2548 C CA . LYS A 1 317 ? 5.348 7.379 -3.678 1.00 96.00 317 LYS A CA 1
ATOM 2549 C C . LYS A 1 317 ? 6.668 6.700 -4.070 1.00 96.00 317 LYS A C 1
ATOM 2551 O O . LYS A 1 317 ? 6.625 5.573 -4.558 1.00 96.00 317 LYS A O 1
ATOM 2556 N N . PRO A 1 318 ? 7.848 7.309 -3.841 1.00 94.12 318 PRO A N 1
ATOM 2557 C CA . PRO A 1 318 ? 9.124 6.726 -4.260 1.00 94.12 318 PRO A CA 1
ATOM 2558 C C . PRO A 1 318 ? 9.500 5.487 -3.430 1.00 94.12 318 PRO A C 1
ATOM 2560 O O . PRO A 1 318 ? 10.235 5.565 -2.452 1.00 94.12 318 PRO A O 1
ATOM 2563 N N . ASP A 1 319 ? 8.982 4.320 -3.803 1.00 93.69 319 ASP A N 1
ATOM 2564 C CA . ASP A 1 319 ? 9.372 3.040 -3.216 1.00 93.69 319 ASP A CA 1
ATOM 2565 C C . ASP A 1 319 ? 10.415 2.305 -4.079 1.00 93.69 319 ASP A C 1
ATOM 2567 O O . ASP A 1 319 ? 10.834 2.764 -5.148 1.00 93.69 319 ASP A O 1
ATOM 2571 N N . ILE A 1 320 ? 10.837 1.121 -3.627 1.00 93.44 320 ILE A N 1
ATOM 2572 C CA . ILE A 1 320 ? 11.832 0.308 -4.338 1.00 93.44 320 ILE A CA 1
ATOM 2573 C C . ILE A 1 320 ? 11.397 -0.085 -5.761 1.00 93.44 320 ILE A C 1
ATOM 2575 O O . ILE A 1 320 ? 12.253 -0.349 -6.609 1.00 93.44 320 ILE A O 1
ATOM 2579 N N . HIS A 1 321 ? 10.091 -0.185 -6.030 1.00 95.88 321 HIS A N 1
ATOM 2580 C CA . HIS A 1 321 ? 9.542 -0.507 -7.345 1.00 95.88 321 HIS A CA 1
ATOM 2581 C C . HIS A 1 321 ? 9.559 0.734 -8.233 1.00 95.88 321 HIS A C 1
ATOM 2583 O O . HIS A 1 321 ? 10.106 0.659 -9.335 1.00 95.88 321 HIS A O 1
ATOM 2589 N N . ILE A 1 322 ? 9.051 1.865 -7.733 1.00 97.75 322 ILE A N 1
ATOM 2590 C CA . ILE A 1 322 ? 9.033 3.143 -8.450 1.00 97.75 322 ILE A CA 1
ATOM 2591 C C . ILE A 1 322 ? 10.454 3.563 -8.831 1.00 97.75 322 ILE A C 1
ATOM 2593 O O . ILE A 1 322 ? 10.725 3.753 -10.016 1.00 97.75 322 ILE A O 1
ATOM 2597 N N . ILE A 1 323 ? 11.387 3.601 -7.872 1.00 97.88 323 ILE A N 1
ATOM 2598 C CA . ILE A 1 323 ? 12.787 3.996 -8.109 1.00 97.88 323 ILE A CA 1
ATOM 2599 C C . ILE A 1 323 ? 13.428 3.116 -9.192 1.00 97.88 323 ILE A C 1
ATOM 2601 O O . ILE A 1 323 ? 14.028 3.614 -10.148 1.00 97.88 323 ILE A O 1
ATOM 2605 N N . ARG A 1 324 ? 13.271 1.790 -9.092 1.00 97.31 324 ARG A N 1
ATOM 2606 C CA . ARG A 1 324 ? 13.862 0.852 -10.058 1.00 97.31 324 ARG A CA 1
ATOM 2607 C C . ARG A 1 324 ? 13.274 1.011 -11.457 1.00 97.31 324 ARG A C 1
ATOM 2609 O O . ARG A 1 324 ? 14.019 0.957 -12.437 1.00 97.31 324 ARG A O 1
ATOM 2616 N N . VAL A 1 325 ? 11.953 1.138 -11.568 1.00 98.25 325 VAL A N 1
ATOM 2617 C CA . VAL A 1 325 ? 11.284 1.255 -12.869 1.00 98.25 325 VAL A CA 1
ATOM 2618 C C . VAL A 1 325 ? 11.588 2.609 -13.503 1.00 98.25 325 VAL A C 1
ATOM 2620 O O . VAL A 1 325 ? 11.927 2.628 -14.682 1.00 98.25 325 VAL A O 1
ATOM 2623 N N . PHE A 1 326 ? 11.586 3.707 -12.738 1.00 98.19 326 PHE A N 1
ATOM 2624 C CA . PHE A 1 326 ? 11.998 5.028 -13.228 1.00 98.19 326 PHE A CA 1
ATOM 2625 C C . PHE A 1 326 ? 13.432 5.009 -13.765 1.00 98.19 326 PHE A C 1
ATOM 2627 O O . PHE A 1 326 ? 13.674 5.498 -14.869 1.00 98.19 326 PHE A O 1
ATOM 2634 N N . GLY A 1 327 ? 14.369 4.388 -13.039 1.00 97.06 327 GLY A N 1
ATOM 2635 C CA . GLY A 1 327 ? 15.757 4.263 -13.494 1.00 97.06 327 GLY A CA 1
ATOM 2636 C C . GLY A 1 327 ? 15.872 3.466 -14.796 1.00 97.06 327 GLY A C 1
ATOM 2637 O O . GLY A 1 327 ? 16.518 3.899 -15.745 1.00 97.06 327 GLY A O 1
ATOM 2638 N N . ARG A 1 328 ? 15.176 2.326 -14.901 1.00 96.44 328 ARG A N 1
ATOM 2639 C CA . ARG A 1 328 ? 15.202 1.484 -16.116 1.00 96.44 328 ARG A CA 1
ATOM 2640 C C . ARG A 1 328 ? 14.456 2.095 -17.304 1.00 96.44 328 ARG A C 1
ATOM 2642 O O . ARG A 1 328 ? 14.790 1.792 -18.446 1.00 96.44 328 ARG A O 1
ATOM 2649 N N . LEU A 1 329 ? 13.466 2.948 -17.047 1.00 96.06 329 LEU A N 1
ATOM 2650 C CA . LEU A 1 329 ? 12.806 3.752 -18.071 1.00 96.06 329 LEU A CA 1
ATOM 2651 C C . LEU A 1 329 ? 13.627 4.978 -18.479 1.00 96.06 329 LEU A C 1
ATOM 2653 O O . LEU A 1 329 ? 13.236 5.647 -19.428 1.00 96.06 329 LEU A O 1
ATOM 2657 N N . GLY A 1 330 ? 14.752 5.267 -17.818 1.00 95.06 330 GLY A N 1
ATOM 2658 C CA . GLY A 1 330 ? 15.587 6.429 -18.117 1.00 95.06 330 GLY A CA 1
ATOM 2659 C C . GLY A 1 330 ? 14.927 7.755 -17.732 1.00 95.06 330 GLY A C 1
ATOM 2660 O O . GLY A 1 330 ? 15.102 8.751 -18.432 1.00 95.06 330 GLY A O 1
ATOM 2661 N N . PHE A 1 331 ? 14.101 7.762 -16.682 1.00 96.19 331 PHE A N 1
ATOM 2662 C CA . PHE A 1 331 ? 13.522 8.990 -16.126 1.00 96.19 331 PHE A CA 1
ATOM 2663 C C . PHE A 1 331 ? 14.431 9.661 -15.096 1.00 96.19 331 PHE A C 1
ATOM 2665 O O . PHE A 1 331 ? 14.368 10.877 -14.940 1.00 96.19 331 PHE A O 1
ATOM 2672 N N . ILE A 1 332 ? 15.264 8.874 -14.412 1.00 96.88 332 ILE A N 1
ATOM 2673 C CA . ILE A 1 332 ? 16.179 9.324 -13.358 1.00 96.88 332 ILE A CA 1
ATOM 2674 C C . ILE A 1 332 ? 17.576 8.765 -13.615 1.00 96.88 332 ILE A C 1
ATOM 2676 O O . ILE A 1 332 ? 17.716 7.694 -14.212 1.00 96.88 332 ILE A O 1
ATOM 2680 N N . SER A 1 333 ? 18.593 9.483 -13.148 1.00 93.75 333 SER A N 1
ATOM 2681 C CA . SER A 1 333 ? 20.002 9.084 -13.232 1.00 93.75 333 SER A CA 1
ATOM 2682 C C . SER A 1 333 ? 20.514 8.512 -11.911 1.00 93.75 333 SER A C 1
ATOM 2684 O O . SER A 1 333 ? 21.385 7.644 -11.922 1.00 93.75 333 SER A O 1
ATOM 2686 N N . GLN A 1 334 ? 19.959 8.952 -10.779 1.00 94.62 334 GLN A N 1
ATOM 2687 C CA . GLN A 1 334 ? 20.281 8.443 -9.449 1.00 94.62 334 GLN A CA 1
ATOM 2688 C C . GLN A 1 334 ? 19.045 7.823 -8.783 1.00 94.62 334 GLN A C 1
ATOM 2690 O O . GLN A 1 334 ? 17.955 8.394 -8.840 1.00 94.62 334 GLN A O 1
ATOM 2695 N N . PRO A 1 335 ? 19.187 6.669 -8.103 1.00 95.50 335 PRO A N 1
ATOM 2696 C CA . PRO A 1 335 ? 18.068 5.954 -7.498 1.00 95.50 335 PRO A CA 1
ATOM 2697 C C . PRO A 1 335 ? 17.674 6.561 -6.139 1.00 95.50 335 PRO A C 1
ATOM 2699 O O . PRO A 1 335 ? 17.786 5.906 -5.104 1.00 95.50 335 PRO A O 1
ATOM 2702 N N . ASN A 1 336 ? 17.235 7.821 -6.133 1.00 94.94 336 ASN A N 1
ATOM 2703 C CA . ASN A 1 336 ? 16.818 8.537 -4.927 1.00 94.94 336 ASN A CA 1
ATOM 2704 C C . ASN A 1 336 ? 15.413 9.146 -5.067 1.00 94.94 336 ASN A C 1
ATOM 2706 O O . ASN A 1 336 ? 14.896 9.334 -6.169 1.00 94.94 336 ASN A O 1
ATOM 2710 N N . GLU A 1 337 ? 14.790 9.453 -3.927 1.00 95.44 337 GLU A N 1
ATOM 2711 C CA . GLU A 1 337 ? 13.412 9.959 -3.877 1.00 95.44 337 GLU A CA 1
ATOM 2712 C C . GLU A 1 337 ? 13.255 11.312 -4.580 1.00 95.44 337 GLU A C 1
ATOM 2714 O O . GLU A 1 337 ? 12.261 11.539 -5.269 1.00 95.44 337 GLU A O 1
ATOM 2719 N N . LYS A 1 338 ? 14.248 12.200 -4.443 1.00 96.81 338 LYS A N 1
ATOM 2720 C CA . LYS A 1 338 ? 14.220 13.544 -5.027 1.00 96.81 338 LYS A CA 1
ATOM 2721 C C . LYS A 1 338 ? 14.106 13.481 -6.549 1.00 96.81 338 LYS A C 1
ATOM 2723 O O . LYS A 1 338 ? 13.200 14.095 -7.108 1.00 96.81 338 LYS A O 1
ATOM 2728 N N . GLU A 1 339 ? 14.961 12.697 -7.204 1.00 97.62 339 GLU A N 1
ATOM 2729 C CA . GLU A 1 339 ? 14.930 12.560 -8.662 1.00 97.62 339 GLU A CA 1
ATOM 2730 C C . GLU A 1 339 ? 13.632 11.922 -9.154 1.00 97.62 339 GLU A C 1
ATOM 2732 O O . GLU A 1 339 ? 13.096 12.351 -10.173 1.00 97.62 339 GLU A O 1
ATOM 2737 N N . VAL A 1 340 ? 13.079 10.942 -8.429 1.00 97.88 340 VAL A N 1
ATOM 2738 C CA . VAL A 1 340 ? 11.776 10.351 -8.779 1.00 97.88 340 VAL A CA 1
ATOM 2739 C C . VAL A 1 340 ? 10.677 11.413 -8.779 1.00 97.88 340 VAL A C 1
ATOM 2741 O O . VAL A 1 340 ? 9.899 11.496 -9.730 1.00 97.88 340 VAL A O 1
ATOM 2744 N N . LEU A 1 341 ? 10.619 12.238 -7.732 1.00 97.19 341 LEU A N 1
ATOM 2745 C CA . LEU A 1 341 ? 9.603 13.281 -7.597 1.00 97.19 341 LEU A CA 1
ATOM 2746 C C . LEU A 1 341 ? 9.772 14.397 -8.640 1.00 97.19 341 LEU A C 1
ATOM 2748 O O . LEU A 1 341 ? 8.781 14.898 -9.173 1.00 97.19 341 LEU A O 1
ATOM 2752 N N . GLU A 1 342 ? 11.008 14.797 -8.939 1.00 97.56 342 GLU A N 1
ATOM 2753 C CA . GLU A 1 342 ? 11.311 15.774 -9.993 1.00 97.56 342 GLU A CA 1
ATOM 2754 C C . GLU A 1 342 ? 10.959 15.224 -11.381 1.00 97.56 342 GLU A C 1
ATOM 2756 O O . GLU A 1 342 ? 10.322 15.913 -12.181 1.00 97.56 342 GLU A O 1
ATOM 2761 N N . ALA A 1 343 ? 11.293 13.961 -11.654 1.00 97.06 343 ALA A N 1
ATOM 2762 C CA . ALA A 1 343 ? 10.969 13.303 -12.912 1.00 97.06 343 ALA A CA 1
ATOM 2763 C C . ALA A 1 343 ? 9.457 13.142 -13.105 1.00 97.06 343 ALA A C 1
ATOM 2765 O O . ALA A 1 343 ? 8.951 13.458 -14.180 1.00 97.06 343 ALA A O 1
ATOM 2766 N N . ALA A 1 344 ? 8.718 12.712 -12.077 1.00 96.56 344 ALA A N 1
ATOM 2767 C CA . ALA A 1 344 ? 7.264 12.578 -12.163 1.00 96.56 344 ALA A CA 1
ATOM 2768 C C . ALA A 1 344 ? 6.601 13.916 -12.531 1.00 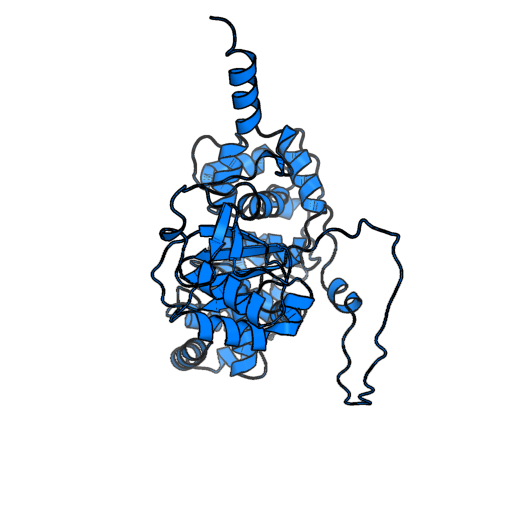96.56 344 ALA A C 1
ATOM 2770 O O . ALA A 1 344 ? 5.793 13.965 -13.457 1.00 96.56 344 ALA A O 1
ATOM 2771 N N . ARG A 1 345 ? 7.015 15.016 -11.884 1.00 96.00 345 ARG A N 1
ATOM 2772 C CA . ARG A 1 345 ? 6.542 16.373 -12.204 1.00 96.00 345 ARG A CA 1
ATOM 2773 C C . ARG A 1 345 ? 6.943 16.839 -13.597 1.00 96.00 345 ARG A C 1
ATOM 2775 O O . ARG A 1 345 ? 6.159 17.491 -14.272 1.00 96.00 345 ARG A O 1
ATOM 2782 N N . LYS A 1 346 ? 8.152 16.504 -14.042 1.00 95.69 346 LYS A N 1
ATOM 2783 C CA . LYS A 1 346 ? 8.637 16.872 -15.376 1.00 95.69 346 LYS A CA 1
ATOM 2784 C C . LYS A 1 346 ? 7.877 16.146 -16.486 1.00 95.69 346 LYS A C 1
ATOM 2786 O O . LYS A 1 346 ? 7.520 16.763 -17.486 1.00 95.69 346 LYS A O 1
ATOM 2791 N N . PHE A 1 347 ? 7.683 14.837 -16.343 1.00 94.25 347 PHE A N 1
ATOM 2792 C CA . PHE A 1 347 ? 7.142 13.990 -17.408 1.00 94.25 347 PHE A CA 1
ATOM 2793 C C . PHE A 1 347 ? 5.613 13.860 -17.365 1.00 94.25 347 PHE A C 1
ATOM 2795 O O . PHE A 1 347 ? 5.017 13.554 -18.396 1.00 94.25 347 PHE A O 1
ATOM 2802 N N . SER A 1 348 ? 4.973 14.117 -16.223 1.00 94.25 348 SER A N 1
ATOM 2803 C CA . SER A 1 348 ? 3.512 14.107 -16.056 1.00 94.25 348 SER A CA 1
ATOM 2804 C C . SER A 1 348 ? 3.053 15.330 -15.239 1.00 94.25 348 SER A C 1
ATOM 2806 O O . SER A 1 348 ? 2.582 15.173 -14.117 1.00 94.25 348 SER A O 1
ATOM 2808 N N . PRO A 1 349 ? 3.227 16.566 -15.749 1.00 93.12 349 PRO A N 1
ATOM 2809 C CA . PRO A 1 349 ? 3.064 17.794 -14.957 1.00 93.12 349 PRO A CA 1
ATOM 2810 C C . PRO A 1 349 ? 1.631 18.077 -14.494 1.00 93.12 349 PRO A C 1
ATOM 2812 O O . PRO A 1 349 ? 1.448 18.681 -13.442 1.00 93.12 349 PRO A O 1
ATOM 2815 N N . GLU A 1 350 ? 0.625 17.662 -15.265 1.00 93.12 350 GLU A N 1
ATOM 2816 C CA . GLU A 1 350 ? -0.789 17.881 -14.929 1.00 93.12 350 GLU A CA 1
ATOM 2817 C C . GLU A 1 350 ? -1.218 17.005 -13.750 1.00 93.12 350 GLU A C 1
ATOM 2819 O O . GLU A 1 350 ? -1.904 17.473 -12.847 1.00 93.12 350 GLU A O 1
ATOM 2824 N N . TYR A 1 351 ? -0.726 15.765 -13.717 1.00 95.12 351 TYR A N 1
ATOM 2825 C CA . TYR A 1 351 ? -0.941 14.840 -12.616 1.00 95.12 351 TYR A CA 1
ATOM 2826 C C . TYR A 1 351 ? 0.271 13.901 -12.454 1.00 95.12 351 TYR A C 1
ATOM 2828 O O . TYR A 1 351 ? 0.324 12.825 -13.066 1.00 95.12 351 TYR A O 1
ATOM 2836 N N . PRO A 1 352 ? 1.267 14.261 -11.619 1.00 96.25 352 PRO A N 1
ATOM 2837 C CA . PRO A 1 352 ? 2.471 13.449 -11.425 1.00 96.25 352 PRO A CA 1
ATOM 2838 C C . PRO A 1 352 ? 2.169 12.061 -10.852 1.00 96.25 352 PRO A C 1
ATOM 2840 O O . PRO A 1 352 ? 2.788 11.072 -11.238 1.00 96.25 352 PRO A O 1
ATOM 2843 N N . GLY A 1 353 ? 1.188 11.968 -9.956 1.00 96.56 353 GLY A N 1
ATOM 2844 C CA . GLY A 1 353 ? 0.726 10.720 -9.356 1.00 96.56 353 GLY A CA 1
ATOM 2845 C C . GLY A 1 353 ? 0.026 9.755 -10.320 1.00 96.56 353 GLY A C 1
ATOM 2846 O O . GLY A 1 353 ? -0.080 8.567 -10.015 1.00 96.56 353 GLY A O 1
ATOM 2847 N N . ALA A 1 354 ? -0.392 10.201 -11.510 1.00 95.38 354 ALA A N 1
ATOM 2848 C CA . ALA A 1 354 ? -1.111 9.352 -12.463 1.00 95.38 354 ALA A CA 1
ATOM 2849 C C . ALA A 1 354 ? -0.293 8.142 -12.954 1.00 95.38 354 ALA A C 1
ATOM 2851 O O . ALA A 1 354 ? -0.860 7.119 -13.350 1.00 95.38 354 ALA A O 1
ATOM 2852 N N . ILE A 1 355 ? 1.037 8.240 -12.910 1.00 96.38 355 ILE A N 1
ATOM 2853 C CA . ILE A 1 355 ? 1.944 7.156 -13.297 1.00 96.38 355 ILE A CA 1
ATOM 2854 C C . ILE A 1 355 ? 2.364 6.256 -12.126 1.00 96.38 355 ILE A C 1
ATOM 2856 O O . ILE A 1 355 ? 3.048 5.264 -12.363 1.00 96.38 355 ILE A O 1
ATOM 2860 N N . ASP A 1 356 ? 1.947 6.538 -10.887 1.00 97.88 356 ASP A N 1
ATOM 2861 C CA . ASP A 1 356 ? 2.332 5.747 -9.708 1.00 97.88 356 ASP A CA 1
ATOM 2862 C C . ASP A 1 356 ? 1.871 4.286 -9.827 1.00 97.88 356 ASP A C 1
ATOM 2864 O O . ASP A 1 356 ? 2.690 3.372 -9.923 1.00 97.88 356 ASP A O 1
ATOM 2868 N N . ALA A 1 357 ? 0.555 4.079 -9.937 1.00 97.00 357 ALA A N 1
ATOM 2869 C CA . ALA A 1 357 ? -0.064 2.763 -10.057 1.00 97.00 357 ALA A CA 1
ATOM 2870 C C . ALA A 1 357 ? 0.536 1.896 -11.186 1.00 97.00 357 ALA A C 1
ATOM 2872 O O . ALA A 1 357 ? 0.964 0.772 -10.900 1.00 97.00 357 ALA A O 1
ATOM 2873 N N . PRO A 1 358 ? 0.626 2.359 -12.454 1.00 97.00 358 PRO A N 1
ATOM 2874 C CA . PRO A 1 358 ? 1.214 1.543 -13.514 1.00 97.00 358 PRO A CA 1
ATOM 2875 C C . PRO A 1 358 ? 2.685 1.216 -13.274 1.00 97.00 358 PRO A C 1
ATOM 2877 O O . PRO A 1 358 ? 3.083 0.066 -13.463 1.00 97.00 358 PRO A O 1
ATOM 2880 N N . VAL A 1 359 ? 3.492 2.168 -12.804 1.00 98.25 359 VAL A N 1
ATOM 2881 C CA . VAL A 1 359 ? 4.911 1.923 -12.513 1.00 98.25 359 VAL A CA 1
ATOM 2882 C C . VAL A 1 359 ? 5.064 0.917 -11.372 1.00 98.25 359 VAL A C 1
ATOM 2884 O O . VAL A 1 359 ? 5.870 -0.013 -11.479 1.00 98.25 359 VAL A O 1
ATOM 2887 N N . TRP A 1 360 ? 4.273 1.053 -10.308 1.00 97.81 360 TRP A N 1
ATOM 2888 C CA . TRP A 1 360 ? 4.304 0.151 -9.163 1.00 97.81 360 TRP A CA 1
ATOM 2889 C C . TRP A 1 360 ? 3.930 -1.278 -9.569 1.00 97.81 360 TRP A C 1
ATOM 2891 O O . TRP A 1 360 ? 4.697 -2.218 -9.331 1.00 97.81 360 TRP A O 1
ATOM 2901 N N . VAL A 1 361 ? 2.809 -1.445 -10.281 1.00 96.50 361 VAL A N 1
ATOM 2902 C CA . VAL A 1 361 ? 2.351 -2.749 -10.786 1.00 96.50 361 VAL A CA 1
ATOM 2903 C C . VAL A 1 361 ? 3.384 -3.365 -11.738 1.00 96.50 361 VAL A C 1
ATOM 2905 O O . VAL A 1 361 ? 3.718 -4.549 -11.596 1.00 96.50 361 VAL A O 1
ATOM 2908 N N . ILE A 1 362 ? 3.975 -2.566 -12.637 1.00 97.12 362 ILE A N 1
ATOM 2909 C CA . ILE A 1 362 ? 5.077 -3.003 -13.508 1.00 97.12 362 ILE A CA 1
ATOM 2910 C C . ILE A 1 362 ? 6.251 -3.523 -12.684 1.00 97.12 362 ILE A C 1
ATOM 2912 O O . ILE A 1 362 ? 6.752 -4.625 -12.932 1.00 97.12 362 ILE A O 1
ATOM 2916 N N . GLY A 1 363 ? 6.682 -2.750 -11.689 1.00 96.19 363 GLY A N 1
ATOM 2917 C CA . GLY A 1 363 ? 7.809 -3.083 -10.830 1.00 96.19 363 GLY A CA 1
ATOM 2918 C C . GLY A 1 363 ? 7.596 -4.356 -10.016 1.00 96.19 363 GLY A C 1
ATOM 2919 O O . GLY A 1 363 ? 8.578 -5.034 -9.703 1.00 96.19 363 GLY A O 1
ATOM 2920 N N . ARG A 1 364 ? 6.353 -4.705 -9.670 1.00 93.00 364 ARG A N 1
ATOM 2921 C CA . ARG A 1 364 ? 6.045 -5.950 -8.949 1.00 93.00 364 ARG A CA 1
ATOM 2922 C C . ARG A 1 364 ? 5.994 -7.175 -9.857 1.00 93.00 364 ARG A C 1
ATOM 2924 O O . ARG A 1 364 ? 6.528 -8.220 -9.494 1.00 93.00 364 ARG A O 1
ATOM 2931 N N . LYS A 1 365 ? 5.333 -7.062 -11.010 1.00 89.06 365 LYS A N 1
ATOM 2932 C CA . LYS A 1 365 ? 4.978 -8.217 -11.851 1.00 89.06 365 LYS A CA 1
ATOM 2933 C C . LYS A 1 365 ? 6.008 -8.528 -12.939 1.00 89.06 365 LYS A C 1
ATOM 2935 O O . LYS A 1 365 ? 6.297 -9.700 -13.170 1.00 89.06 365 LYS A O 1
ATOM 2940 N N . TRP A 1 366 ? 6.579 -7.503 -13.576 1.00 92.19 366 TRP A N 1
ATOM 2941 C CA . TRP A 1 366 ? 7.475 -7.678 -14.727 1.00 92.19 366 TRP A CA 1
ATOM 2942 C C . TRP A 1 366 ? 8.875 -7.158 -14.459 1.00 92.19 366 TRP A C 1
ATOM 2944 O O . TRP A 1 366 ? 9.842 -7.891 -14.618 1.00 92.19 366 TRP A O 1
ATOM 2954 N N . CYS A 1 367 ? 9.016 -5.910 -14.024 1.00 93.75 367 CYS A N 1
ATOM 2955 C CA . CYS A 1 367 ? 10.306 -5.255 -13.857 1.00 93.75 367 CYS A CA 1
ATOM 2956 C C . CYS A 1 367 ? 10.894 -5.536 -12.462 1.00 93.75 367 CYS A C 1
ATOM 2958 O O . CYS A 1 367 ? 11.147 -4.625 -11.672 1.00 93.75 367 CYS A O 1
ATOM 2960 N N . THR A 1 368 ? 11.099 -6.815 -12.138 1.00 90.25 368 THR A N 1
ATOM 2961 C CA . THR A 1 368 ? 11.677 -7.271 -10.858 1.00 90.25 368 THR A CA 1
ATOM 2962 C C . THR A 1 368 ? 13.179 -6.968 -10.769 1.00 90.25 368 THR A C 1
ATOM 2964 O O . THR A 1 368 ? 13.814 -6.645 -11.778 1.00 90.25 368 THR A O 1
ATOM 2967 N N . ALA A 1 369 ? 13.760 -7.010 -9.564 1.00 85.94 369 ALA A N 1
ATOM 2968 C CA . ALA A 1 369 ? 15.177 -6.691 -9.358 1.00 85.94 369 ALA A CA 1
ATOM 2969 C C . ALA A 1 369 ? 16.092 -7.618 -10.177 1.00 85.94 369 ALA A C 1
ATOM 2971 O O . ALA A 1 369 ? 16.848 -7.120 -11.013 1.00 85.94 369 ALA A O 1
ATOM 2972 N N . ASP A 1 370 ? 15.919 -8.933 -10.022 1.00 82.38 370 ASP A N 1
ATOM 2973 C CA . ASP A 1 370 ? 16.870 -9.924 -10.541 1.00 82.38 370 ASP A CA 1
ATOM 2974 C C . ASP A 1 370 ? 16.478 -10.513 -11.903 1.00 82.38 370 ASP A C 1
ATOM 2976 O O . ASP A 1 370 ? 17.333 -10.751 -12.750 1.00 82.38 370 ASP A O 1
ATOM 2980 N N . THR A 1 371 ? 15.184 -10.762 -12.139 1.00 81.31 371 THR A N 1
ATOM 2981 C CA . THR A 1 371 ? 14.700 -11.527 -13.309 1.00 81.31 371 THR A CA 1
ATOM 2982 C C . THR A 1 371 ? 13.557 -10.813 -14.035 1.00 81.31 371 THR A C 1
ATOM 2984 O O . THR A 1 371 ? 12.422 -11.307 -14.064 1.00 81.31 371 THR A O 1
ATOM 2987 N N . PRO A 1 372 ? 13.817 -9.626 -14.618 1.00 84.69 372 PRO A N 1
ATOM 2988 C CA . PRO A 1 372 ? 12.770 -8.854 -15.259 1.00 84.69 372 PRO A CA 1
ATOM 2989 C C . PRO A 1 372 ? 12.195 -9.581 -16.482 1.00 84.69 372 PRO A C 1
ATOM 2991 O O . PRO A 1 372 ? 12.931 -10.054 -17.343 1.00 84.69 372 PRO A O 1
ATOM 2994 N N . GLN A 1 373 ? 10.869 -9.631 -16.582 1.00 85.62 373 GLN A N 1
ATOM 2995 C CA . GLN A 1 373 ? 10.131 -10.244 -17.690 1.00 85.62 373 GLN A CA 1
ATOM 2996 C C . GLN A 1 373 ? 9.902 -9.220 -18.814 1.00 85.62 373 GLN A C 1
ATOM 2998 O O . GLN A 1 373 ? 8.762 -8.885 -19.133 1.00 85.62 373 GLN A O 1
ATOM 3003 N N . CYS A 1 374 ? 10.994 -8.674 -19.367 1.00 85.25 374 CYS A N 1
ATOM 3004 C CA . CYS A 1 374 ? 10.962 -7.536 -20.297 1.00 85.25 374 CYS A CA 1
ATOM 3005 C C . CYS A 1 374 ? 10.039 -7.758 -21.501 1.00 85.25 374 CYS A C 1
ATOM 3007 O O . CYS A 1 374 ? 9.236 -6.884 -21.791 1.00 85.25 374 CYS A O 1
ATOM 3009 N N . ILE A 1 375 ? 10.094 -8.932 -22.138 1.00 81.31 375 ILE A N 1
ATOM 3010 C CA . ILE A 1 375 ? 9.313 -9.259 -23.348 1.00 81.31 375 ILE A CA 1
ATOM 3011 C C . ILE A 1 375 ? 7.800 -9.112 -23.121 1.00 81.31 375 ILE A C 1
ATOM 3013 O O . ILE A 1 375 ? 7.070 -8.740 -24.030 1.00 81.31 375 ILE A O 1
ATOM 3017 N N . HIS A 1 376 ? 7.331 -9.363 -21.897 1.00 81.75 376 HIS A N 1
ATOM 3018 C CA . HIS A 1 376 ? 5.917 -9.266 -21.531 1.00 81.75 376 HIS A CA 1
ATOM 3019 C C . HIS A 1 376 ? 5.576 -7.967 -20.790 1.00 81.75 376 HIS A C 1
ATOM 3021 O O . HIS A 1 376 ? 4.456 -7.814 -20.309 1.00 81.75 376 HIS A O 1
ATOM 3027 N N . CYS A 1 377 ? 6.541 -7.059 -20.632 1.00 85.81 377 CYS A N 1
ATOM 3028 C CA . CYS A 1 377 ? 6.341 -5.806 -19.924 1.00 85.81 377 CYS A CA 1
ATOM 3029 C C . CYS A 1 377 ? 5.447 -4.870 -20.759 1.00 85.81 377 CYS A C 1
ATOM 3031 O O . CYS A 1 377 ? 5.772 -4.632 -21.922 1.00 85.81 377 CYS A O 1
ATOM 3033 N N . PRO A 1 378 ? 4.401 -4.256 -20.176 1.00 86.06 378 PRO A N 1
ATOM 3034 C CA . PRO A 1 378 ? 3.504 -3.342 -20.896 1.00 86.06 378 PRO A CA 1
ATOM 3035 C C . PRO A 1 378 ? 4.194 -2.144 -21.562 1.00 86.06 378 PRO A C 1
ATOM 3037 O O . PRO A 1 378 ? 3.638 -1.530 -22.459 1.00 86.06 378 PRO A O 1
ATOM 3040 N N . VAL A 1 379 ? 5.405 -1.801 -21.116 1.00 89.88 379 VAL A N 1
ATOM 3041 C CA . VAL A 1 379 ? 6.199 -0.675 -21.632 1.00 89.88 379 VAL A CA 1
ATOM 3042 C C . VAL A 1 379 ? 7.477 -1.134 -22.340 1.00 89.88 379 VAL A C 1
ATOM 3044 O O . VAL A 1 379 ? 8.423 -0.360 -22.461 1.00 89.88 379 VAL A O 1
ATOM 3047 N N . ASN A 1 380 ? 7.550 -2.403 -22.762 1.00 88.62 380 ASN A N 1
ATOM 3048 C CA . ASN A 1 380 ? 8.751 -2.987 -23.366 1.00 88.62 380 ASN A CA 1
ATOM 3049 C C . ASN A 1 380 ? 9.238 -2.199 -24.591 1.00 88.62 380 ASN A C 1
ATOM 3051 O O . ASN A 1 380 ? 10.418 -1.866 -24.670 1.00 88.62 380 ASN A O 1
ATOM 3055 N N . GLU A 1 381 ? 8.315 -1.866 -25.493 1.00 84.75 381 GLU A N 1
ATOM 3056 C CA . GLU A 1 381 ? 8.585 -1.211 -26.784 1.00 84.75 381 GLU A CA 1
ATOM 3057 C C . GLU A 1 381 ? 9.203 0.182 -26.639 1.00 84.75 381 GLU A C 1
ATOM 3059 O O . GLU A 1 381 ? 9.903 0.657 -27.525 1.00 84.75 381 GLU A O 1
ATOM 3064 N N . VAL A 1 382 ? 8.969 0.827 -25.497 1.00 87.50 382 VAL A N 1
ATOM 3065 C CA . VAL A 1 382 ? 9.418 2.192 -25.209 1.00 87.50 382 VAL A CA 1
ATOM 3066 C C . VAL A 1 382 ? 10.490 2.233 -24.120 1.00 87.50 382 VAL A C 1
ATOM 3068 O O . VAL A 1 382 ? 10.910 3.313 -23.710 1.00 87.50 382 VAL A O 1
ATOM 3071 N N . CYS A 1 383 ? 10.935 1.078 -23.611 1.00 90.06 383 CYS A N 1
ATOM 3072 C CA . CYS A 1 383 ? 11.890 1.001 -22.511 1.00 90.06 383 CYS A CA 1
ATOM 3073 C C . CYS A 1 383 ? 13.327 1.191 -23.027 1.00 90.06 383 CYS A C 1
ATOM 3075 O O . CYS A 1 383 ? 13.848 0.293 -23.697 1.00 90.06 383 CYS A O 1
ATOM 3077 N N . PRO A 1 384 ? 14.029 2.286 -22.661 1.00 86.31 384 PRO A N 1
ATOM 3078 C CA . PRO A 1 384 ? 15.375 2.543 -23.168 1.00 86.31 384 PRO A CA 1
ATOM 3079 C C . PRO A 1 384 ? 16.355 1.426 -22.834 1.00 86.31 384 PRO A C 1
ATOM 3081 O O . PRO A 1 384 ? 17.158 1.073 -23.684 1.00 86.31 384 PRO A O 1
ATOM 3084 N N . LYS A 1 385 ? 16.229 0.797 -21.654 1.00 79.88 385 LYS A N 1
ATOM 3085 C CA . LYS A 1 385 ? 17.039 -0.367 -21.267 1.00 79.88 385 LYS A CA 1
ATOM 3086 C C . LYS A 1 385 ? 16.991 -1.500 -22.300 1.00 79.88 385 LYS A C 1
ATOM 3088 O O . LYS A 1 385 ? 17.960 -2.230 -22.400 1.00 79.88 385 LYS A O 1
ATOM 3093 N N . ASN A 1 386 ? 15.897 -1.688 -23.033 1.00 69.75 386 ASN A N 1
ATOM 3094 C CA . ASN A 1 386 ? 15.800 -2.767 -24.021 1.00 69.75 386 ASN A CA 1
ATOM 3095 C C . ASN A 1 386 ? 16.156 -2.278 -25.436 1.00 69.75 386 ASN A C 1
ATOM 3097 O O . ASN A 1 386 ? 16.710 -3.043 -26.220 1.00 69.75 386 ASN A O 1
ATOM 3101 N N . ILE A 1 387 ? 15.927 -0.994 -25.734 1.00 60.34 387 ILE A N 1
ATOM 3102 C CA . ILE A 1 387 ? 16.283 -0.375 -27.020 1.00 60.34 387 ILE A CA 1
ATOM 3103 C C . ILE A 1 387 ? 17.811 -0.291 -27.189 1.00 60.34 387 ILE A C 1
ATOM 3105 O O . ILE A 1 387 ? 18.328 -0.655 -28.243 1.00 60.34 387 ILE A O 1
ATOM 3109 N N . THR A 1 388 ? 18.567 0.101 -26.154 1.00 55.88 388 THR A N 1
ATOM 3110 C CA . THR A 1 388 ? 20.042 0.108 -26.236 1.00 55.88 388 THR A CA 1
ATOM 3111 C C . THR A 1 388 ? 20.647 -1.291 -26.327 1.00 55.88 388 THR A C 1
ATOM 3113 O O . THR A 1 388 ? 21.689 -1.442 -26.955 1.00 55.88 388 THR A O 1
ATOM 3116 N N . PHE A 1 389 ? 20.008 -2.323 -25.765 1.00 47.28 389 PHE A N 1
ATOM 3117 C CA . PHE A 1 389 ? 20.479 -3.708 -25.903 1.00 47.28 389 PHE A CA 1
ATOM 3118 C C . PHE A 1 389 ? 20.239 -4.278 -27.308 1.00 47.28 389 PHE A C 1
ATOM 3120 O O . PHE A 1 389 ? 21.095 -5.000 -27.811 1.00 47.28 389 PHE A O 1
ATOM 3127 N N . ASN A 1 390 ? 19.131 -3.931 -27.971 1.00 43.22 390 ASN A N 1
ATOM 3128 C CA . ASN A 1 390 ? 18.900 -4.347 -29.358 1.00 43.22 390 ASN A CA 1
ATOM 3129 C C . ASN A 1 390 ? 19.858 -3.645 -30.332 1.00 43.22 390 ASN A C 1
ATOM 3131 O O . ASN A 1 390 ? 20.439 -4.316 -31.176 1.00 43.22 390 ASN A O 1
ATOM 3135 N N . ASN A 1 391 ? 20.144 -2.353 -30.140 1.00 39.97 391 ASN A N 1
ATOM 3136 C CA . ASN A 1 391 ? 21.115 -1.632 -30.977 1.00 39.97 391 ASN A CA 1
ATOM 3137 C C . ASN A 1 391 ? 22.567 -2.116 -30.796 1.00 39.97 391 ASN A C 1
ATOM 3139 O O . ASN A 1 391 ? 23.385 -1.935 -31.695 1.00 39.97 391 ASN A O 1
ATOM 3143 N N . LEU A 1 392 ? 22.909 -2.724 -29.655 1.00 39.09 392 LEU A N 1
ATOM 3144 C CA . LEU A 1 392 ? 24.212 -3.372 -29.448 1.00 39.09 392 LEU A CA 1
ATOM 3145 C C . LEU A 1 392 ? 24.282 -4.762 -30.100 1.00 39.09 392 LEU A C 1
ATOM 3147 O O . LEU A 1 392 ? 25.353 -5.166 -30.537 1.00 39.09 392 LEU A O 1
ATOM 3151 N N . ASN A 1 393 ? 23.153 -5.470 -30.204 1.00 41.25 393 ASN A N 1
ATOM 3152 C CA . ASN A 1 393 ? 23.083 -6.772 -30.871 1.00 41.25 393 ASN A CA 1
ATOM 3153 C C . ASN A 1 393 ? 22.946 -6.654 -32.400 1.00 41.25 393 ASN A C 1
ATOM 3155 O O . ASN A 1 393 ? 23.427 -7.529 -33.111 1.00 41.25 393 ASN A O 1
ATOM 3159 N N . GLU A 1 394 ? 22.341 -5.580 -32.917 1.00 44.25 394 GLU A N 1
ATOM 3160 C CA . GLU A 1 394 ? 22.246 -5.317 -34.364 1.00 44.25 394 GLU A CA 1
ATOM 3161 C C . GLU A 1 394 ? 23.547 -4.745 -34.955 1.00 44.25 394 GLU A C 1
ATOM 3163 O O . GLU A 1 394 ? 23.832 -4.970 -36.125 1.00 44.25 394 GLU A O 1
ATOM 3168 N N . ASN A 1 395 ? 24.382 -4.082 -34.143 1.00 41.72 395 ASN A N 1
ATOM 3169 C CA . ASN A 1 395 ? 25.706 -3.588 -34.555 1.00 41.72 395 ASN A CA 1
ATOM 3170 C C . ASN A 1 395 ? 26.871 -4.506 -34.124 1.00 41.72 395 ASN A C 1
ATOM 3172 O O . ASN A 1 395 ? 28.032 -4.137 -34.272 1.00 41.72 395 ASN A O 1
ATOM 3176 N N . GLY A 1 396 ? 26.575 -5.687 -33.569 1.00 41.59 396 GLY A N 1
ATOM 3177 C CA . GLY A 1 396 ? 27.548 -6.629 -32.998 1.00 41.59 396 GLY A CA 1
ATOM 3178 C C . GLY A 1 396 ? 27.770 -7.887 -33.837 1.00 41.59 396 GLY A C 1
ATOM 3179 O O . GLY A 1 396 ? 27.931 -8.972 -33.282 1.00 41.59 396 GLY A O 1
ATOM 3180 N N . GLY A 1 397 ? 27.734 -7.753 -35.162 1.00 41.84 397 GLY A N 1
ATOM 3181 C CA . GLY A 1 397 ? 27.929 -8.856 -36.094 1.00 41.84 397 GLY A CA 1
ATOM 3182 C C . GLY A 1 397 ? 28.574 -8.418 -37.401 1.00 41.84 397 GLY A C 1
ATOM 3183 O O . GLY A 1 397 ? 27.960 -8.609 -38.442 1.00 41.84 397 GLY A O 1
ATOM 3184 N N . VAL A 1 398 ? 29.783 -7.853 -37.337 1.00 35.88 398 VAL A N 1
ATOM 3185 C CA . VAL A 1 398 ? 30.831 -8.020 -38.359 1.00 35.88 398 VAL A CA 1
ATOM 3186 C C . VAL A 1 398 ? 32.192 -7.976 -37.646 1.00 35.88 398 VAL A C 1
ATOM 3188 O O . VAL A 1 398 ? 32.490 -6.985 -36.983 1.00 35.88 398 VAL A O 1
ATOM 3191 N N . ASP A 1 399 ? 32.934 -9.072 -37.832 1.00 33.34 399 ASP A N 1
ATOM 3192 C CA . ASP A 1 399 ? 34.323 -9.424 -37.467 1.00 33.34 399 ASP A CA 1
ATOM 3193 C C . ASP A 1 399 ? 34.743 -9.554 -35.991 1.00 33.34 399 ASP A C 1
ATOM 3195 O O . ASP A 1 399 ? 34.906 -8.541 -35.272 1.00 33.34 399 ASP A O 1
#

Sequence (399 aa):
MRIAYPKRSKFLKPCEDAIRKNKKFLLAGFPILIKLSPQGYNGKFHVNIDKNSNSFKVDWKNPDPTRFPVRVKAAAYALYKMGFYGSFIISHETGILTIQPISLSLDNKNNSKECVEPIDLQKKDDIEKSPSELLTVYKKFEPEGGSKDIRVKFLLEFGKTINPRELFPVLHDDAALLIGKNPFAFALAAALDRGTRAEIIWTIPYYLQKEIGELKPAFFVDEDINEIKKIIQKLPIKPRYVNDAPRTIKELSEIVVNEFNGDASKIWKNKSAEEVKTTFQRVHGVGPGISSMIVLLLERCFGIHFNDLDHRNMNVKPDIHIIRVFGRLGFISQPNEKEVLEAARKFSPEYPGAIDAPVWVIGRKWCTADTPQCIHCPVNEVCPKNITFNNLNENGGVD

Secondary structure (DSSP, 8-state):
-EEEPPS--TTHHHHHHHHHHTHHHHHTT--EEEE--S-S--EEEEEEE-TT-SEEEE---SS-GGGS-HHHHHHHHHHHHTT--EEEEEEEETTEEEEEE-PPPS------------------------HHHHHTTSPPP------S-HHHHHHHHHHHT--GGGGS--SSHHHHHHHHH-HHHHHHHHHT--SS-HHHHHHHHHHHHHHHSS--HHHHHHS-HHHHHHHHHHSSS--S-TTTHHHHHHHHHHHHHHHHTT-GGGGTTT--HHHHHHHHHTSTT--HHHHHHHHHHHHHHH-PPPPHHHHTT------HHHHHHHHHTTS-SS-SHHHHHHHHHHHSSS-GGGGHHHHHHHHHHTS-SSS--GGG-TTGGG-HHHHHHHHHHHSS---

Radius of gyration: 23.79 Å; Cα contacts (8 Å, |Δi|>4): 609; chains: 1; bounding box: 65×63×65 Å

Nearest PDB structures (foldseek):
  9bs2-assembly1_A  TM=7.113E-01  e=8.018E-06  Geobacillus stearothermophilus
  4ypr-assembly2_B  TM=7.048E-01  e=1.589E-05  Geobacillus stearothermophilus
  8fay-assembly1_A  TM=6.874E-01  e=2.349E-05  Homo sapiens
  5z8h-assembly1_A  TM=1.986E-01  e=8.955E+00  Homo sapiens